Protein 5UUO (pdb70)

Radius of gyration: 22.66 Å; Cα contacts (8 Å, |Δi|>4): 1077; chains: 2; bounding box: 58×55×72 Å

Foldseek 3Di:
DDDDPDDDPDDFDQFLCSVPDDPDFAADEADADDDADAQKEKEFALALLQLLLLLLLLVVVVVPDSNSAYKYAYQDSSVRSLRYNNNCVQPVVSHDIKMWGNSDPDIHIFDDSLRSQVVSCVVVVPQADPDDPLNVLLVVLSVVLVVQVCLVCVQQLRQLAGGPDNDVVRNVVSLVSVLVVLVVQLVCLVPAVARSHPDGHSSRSSNLSVLVCQLQQNGRHRNNVVSVSVVRVSNVVNNQVVQPDQSSLVSSQACYPLHHVIDNDPCSRVPDDPVSSDGDDRDD/DDDDDPDDDPPDQWQFLQSQPDDPDFAADEADADDDADAQKEKEAALALLQLLLQLLLLVCVVVVNSNSAYKYAYQDNSNQSLRYNNNCVQPVVSHDIKMWRNSDDDIHIADDSLRSQVVSCVVVVPQADPDDPLNVLLVVLQVVLSVQVCLVCVQQLRQLAGGPDNDVVRNVVSLVSVLVVLVVQLVCLVPAVARSHPDGHSSRSSNLSVLVLQLVQQGRHRNNVVSVSVVRVSNVVSNVVVQQDLSSLVSSQACAPQHDVMDNDPCPRVVHDPCSSGGPDRGD

Sequence (569 aa):
YVPPKVWKWDKANGGAFASVNRPVAGPTSERELPVGKHPFQVYSLGTPNGQKATIMLEELLQLGFSEAEYDAWLIKIFEGDQFTSGFVDDINPNSKIPAMVDRSGPEPFRVFESGAILMMHLAEKFGVFLPTSGPARAECLSWLFWQVGSAPFIGGGFGHFYNYAPIKIEYAIDRYAMETKRLFDVANRRLAESRYLAGDDEYTIADLATYTWFGNIYRRGEAYGEAATFLSMHEYEHVGRRWVGEIDARPGVLRGRLVNSSKGLAERHDASDFDALPPESLQAIVKGFEYYVPPKVWKWDDKANGGAAFASSVNRPVAGPTSERRELPVGKHPFQVYSLGTPNGQKATIMLEELLQLGFSEAEEYDAWLIKIFEGDQFTSGFVDDINPNSKIPAMVDRSGPEPFRVFESGAILMMHLAEKFGVFLPTSGPARAECLSWLFWQVGSAPFIGGGFGHFYNYAPIKIEYAIDRYAMETKRLFDVANRRLAESRYLAGDDEYTIADLATYTWFGNIYRGEAYGEAATFLSMHEYEHVGRWVGEIDARPGVLRGRLVNSSKGLAERHDASDFDDALPPESLQAIVKGF

Organism: Novosphingobium aromaticivorans (strain ATCC 700278 / DSM 12444 / CCUG 56034 / CIP 105152 / NBRC 16084 / F199) (NCBI:txid279238)

Nearest PDB structures (foldseek):
  5uuo-assembly1_B  TM=9.897E-01  e=1.241E-51  Novosphingobium aromaticivorans DSM 12444
  3c8e-assembly1_B  TM=9.786E-01  e=9.102E-35  Escherichia coli
  4mzw-assembly1_B  TM=9.892E-01  e=1.602E-30  Streptococcus sanguinis SK36
  4pua-assembly1_A-2  TM=9.883E-01  e=1.785E-30  Streptococcus pneumoniae ATCC 700669
  3gx0-assembly1_A-2  TM=9.249E-01  e=2.358E-16  Escherichia coli K-12

Structure (mmCIF, N/CA/C/O backbone):
data_5UUO
#
_entry.id   5UUO
#
_cell.length_a   68.810
_cell.length_b   70.390
_cell.length_c   168.230
_cell.angle_alpha   90.00
_cell.angle_beta   90.00
_cell.angle_gamma   90.00
#
_symmetry.space_group_name_H-M   'P 21 21 21'
#
loop_
_entity.id
_entity.type
_entity.pdbx_description
1 polymer 'Glutathione S-transferase-like protein'
2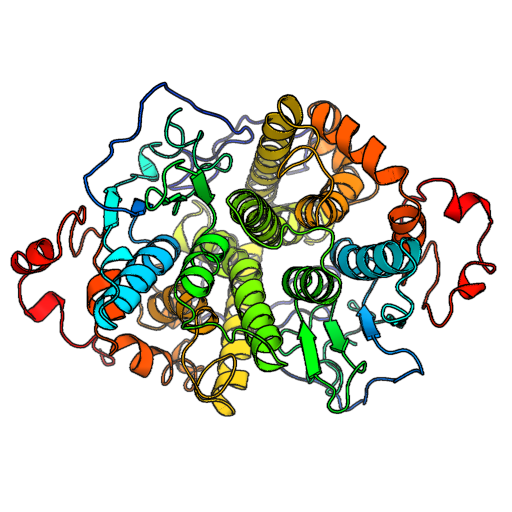 non-polymer GLUTATHIONE
3 non-polymer 'SULFATE ION'
4 non-polymer 1,2-ETHANEDIOL
5 water water
#
loop_
_atom_site.group_PDB
_atom_site.id
_atom_site.type_symbol
_atom_site.label_atom_id
_atom_site.label_alt_id
_atom_site.label_comp_id
_atom_site.label_asym_id
_atom_site.label_entity_id
_atom_site.label_seq_id
_atom_site.pdbx_PDB_ins_code
_atom_site.Cartn_x
_atom_site.Cartn_y
_atom_site.Cartn_z
_atom_site.occupancy
_atom_site.B_iso_or_equiv
_atom_site.auth_seq_id
_atom_site.auth_comp_id
_atom_site.auth_asym_id
_atom_site.auth_atom_id
_atom_site.pdbx_PDB_model_num
ATOM 1 N N . TYR A 1 10 ? 87.623 29.724 15.081 1.00 50.93 10 TYR B N 1
ATOM 2 C CA . TYR A 1 10 ? 86.167 29.658 14.989 1.00 41.58 10 TYR B CA 1
ATOM 3 C C . TYR A 1 10 ? 85.666 30.209 13.657 1.00 40.17 10 TYR B C 1
ATOM 4 O O . TYR A 1 10 ? 86.089 31.271 13.199 1.00 34.47 10 TYR B O 1
ATOM 21 N N . VAL A 1 11 ? 84.750 29.465 13.049 1.00 28.79 11 VAL B N 1
ATOM 22 C CA . VAL A 1 11 ? 84.086 29.863 11.812 1.00 27.75 11 VAL B CA 1
ATOM 23 C C . VAL A 1 11 ? 82.591 29.704 12.054 1.00 26.11 11 VAL B C 1
ATOM 24 O O . VAL A 1 11 ? 82.157 28.614 12.455 1.00 28.06 11 VAL B O 1
ATOM 37 N N . PRO A 1 12 ? 81.763 30.730 11.863 1.00 23.10 12 PRO B N 1
ATOM 38 C CA . PRO A 1 12 ? 80.331 30.568 12.130 1.00 22.67 12 PRO B CA 1
ATOM 39 C C . PRO A 1 12 ? 79.747 29.437 11.300 1.00 21.86 12 PRO B C 1
ATOM 40 O O . PRO A 1 12 ? 80.099 29.269 10.124 1.00 25.32 12 PRO B O 1
ATOM 51 N N . PRO A 1 13 ? 78.849 28.643 11.880 1.00 22.07 13 PRO B N 1
ATOM 52 C CA . PRO A 1 13 ? 78.186 27.579 11.119 1.00 22.81 13 PRO B CA 1
ATOM 53 C C . PRO A 1 13 ? 77.225 28.171 10.101 1.00 22.09 13 PRO B C 1
ATOM 54 O O . PRO A 1 13 ? 76.886 29.355 10.135 1.00 22.30 13 PRO B O 1
ATOM 65 N N . LYS A 1 14 ? 76.771 27.316 9.184 1.00 22.22 14 LYS B N 1
ATOM 66 C CA . LYS A 1 14 ? 75.755 27.735 8.226 1.00 21.91 14 LYS B CA 1
ATOM 67 C C . LYS A 1 14 ? 74.461 28.125 8.932 1.00 20.60 14 LYS B C 1
ATOM 68 O O . LYS A 1 14 ? 73.810 29.108 8.555 1.00 20.68 14 LYS B O 1
ATOM 87 N N . VAL A 1 15 ? 74.072 27.372 9.960 1.00 20.50 15 VAL B N 1
ATOM 88 C CA . VAL A 1 15 ? 72.834 27.608 10.693 1.00 19.69 15 VAL B CA 1
ATOM 89 C C . VAL A 1 15 ? 73.173 27.712 12.177 1.00 20.18 15 VAL B C 1
ATOM 90 O O . VAL A 1 15 ? 73.762 26.785 12.751 1.00 21.04 15 VAL B O 1
ATOM 103 N N . TRP A 1 16 ? 72.796 28.826 12.796 1.00 18.44 16 TRP B N 1
ATOM 104 C CA . TRP A 1 16 ? 73.016 29.015 14.226 1.00 18.09 16 TRP B CA 1
ATOM 105 C C . TRP A 1 16 ? 72.108 28.094 15.036 1.00 18.68 16 TRP B C 1
ATOM 106 O O . TRP A 1 16 ? 70.911 27.971 14.757 1.00 19.21 16 TRP B O 1
ATOM 127 N N . LYS A 1 17 ? 72.681 27.451 16.057 1.00 19.58 17 LYS B N 1
ATOM 128 C CA . LYS A 1 17 ? 71.931 26.590 16.970 1.00 20.16 17 LYS B CA 1
ATOM 129 C C . LYS A 1 17 ? 72.215 26.983 18.411 1.00 19.69 17 LYS B C 1
ATOM 130 O O . LYS A 1 17 ? 73.335 27.366 18.754 1.00 20.74 17 LYS B O 1
ATOM 149 N N . TRP A 1 18 ? 71.192 26.883 19.253 1.00 19.52 18 TRP B N 1
ATOM 150 C CA . TRP A 1 18 ? 71.313 27.183 20.681 1.00 20.18 18 TRP B CA 1
ATOM 151 C C . TRP A 1 18 ? 71.873 25.946 21.371 1.00 21.09 18 TRP B C 1
ATOM 152 O O . TRP A 1 18 ? 71.140 25.032 21.742 1.00 28.78 18 TRP B O 1
ATOM 173 N N . ASP A 1 19 ? 73.188 25.910 21.545 1.00 28.60 19 ASP B N 1
ATOM 174 C CA . ASP A 1 19 ? 73.820 24.776 22.209 1.00 28.89 19 ASP B CA 1
ATOM 175 C C . ASP A 1 19 ? 74.848 25.150 23.265 1.00 35.13 19 ASP B C 1
ATOM 176 O O . ASP A 1 19 ? 75.297 24.259 23.993 1.00 48.80 19 ASP B O 1
ATOM 185 N N . LYS A 1 20 ? 75.233 26.417 23.376 1.00 28.79 20 LYS B N 1
ATOM 186 C CA . LYS A 1 20 ? 76.209 26.867 24.355 1.00 33.58 20 LYS B CA 1
ATOM 187 C C . LYS A 1 20 ? 75.607 27.963 25.221 1.00 36.76 20 LYS B C 1
ATOM 188 O O . LYS A 1 20 ? 74.666 28.656 24.823 1.00 32.24 20 LYS B O 1
ATOM 207 N N . ALA A 1 21 ? 76.182 28.122 26.410 1.00 32.80 21 ALA B N 1
ATOM 208 C CA . ALA A 1 21 ? 75.767 29.197 27.300 1.00 39.89 21 ALA B CA 1
ATOM 209 C C . ALA A 1 21 ? 76.237 30.546 26.766 1.00 27.68 21 ALA B C 1
ATOM 210 O O . ALA A 1 21 ? 77.306 30.668 26.154 1.00 29.44 21 ALA B O 1
ATOM 217 N N . ASN A 1 22 ? 75.427 31.569 27.015 1.00 25.82 22 ASN B N 1
ATOM 218 C CA . ASN A 1 22 ? 75.778 32.922 26.610 1.00 20.66 22 ASN B CA 1
ATOM 219 C C . ASN A 1 22 ? 75.085 33.912 27.535 1.00 21.67 22 ASN B C 1
ATOM 220 O O . ASN A 1 22 ? 73.911 33.737 27.874 1.00 22.04 22 ASN B O 1
ATOM 231 N N . GLY A 1 23 ? 75.807 34.952 27.930 1.00 19.10 23 GLY B N 1
ATOM 232 C CA . GLY A 1 23 ? 75.234 36.030 28.720 1.00 18.84 23 GLY B CA 1
ATOM 233 C C . GLY A 1 23 ? 75.907 36.272 30.058 1.00 18.02 23 GLY B C 1
ATOM 234 O O . GLY A 1 23 ? 75.538 37.236 30.753 1.00 18.44 23 GLY B O 1
ATOM 238 N N . GLY A 1 24 ? 76.884 35.463 30.455 1.00 18.94 24 GLY B N 1
ATOM 239 C CA . GLY A 1 24 ? 77.538 35.676 31.736 1.00 19.78 24 GLY B CA 1
ATOM 240 C C . GLY A 1 24 ? 76.530 35.561 32.853 1.00 20.84 24 GLY B C 1
ATOM 241 O O . GLY A 1 24 ? 75.816 34.561 32.959 1.00 20.45 24 GLY B O 1
ATOM 245 N N . ALA A 1 25 ? 76.421 36.604 33.680 1.00 22.59 25 ALA B N 1
ATOM 246 C CA . ALA A 1 25 ? 75.435 36.600 34.747 1.00 22.37 25 ALA B CA 1
ATOM 247 C C . ALA A 1 25 ? 74.006 36.479 34.232 1.00 22.74 25 ALA B C 1
ATOM 248 O O . ALA A 1 25 ? 73.120 36.128 35.014 1.00 23.02 25 ALA B O 1
ATOM 255 N N . PHE A 1 26 ? 73.752 36.759 32.953 1.00 19.34 26 PHE B N 1
ATOM 256 C CA . PHE A 1 26 ? 72.416 36.641 32.378 1.00 18.17 26 PHE B CA 1
ATOM 257 C C . PHE A 1 26 ? 72.219 35.351 31.598 1.00 16.78 26 PHE B C 1
ATOM 258 O O . PHE A 1 26 ? 71.186 35.183 30.943 1.00 16.98 26 PHE B O 1
ATOM 275 N N . ALA A 1 27 ? 73.166 34.419 31.696 1.00 17.82 27 ALA B N 1
ATOM 276 C CA . ALA A 1 27 ? 73.069 33.177 30.940 1.00 18.69 27 ALA B CA 1
ATOM 277 C C . ALA A 1 27 ? 71.891 32.324 31.380 1.00 18.00 27 ALA B C 1
ATOM 278 O O . ALA A 1 27 ? 71.435 31.483 30.606 1.00 19.99 27 ALA B O 1
ATOM 285 N N . SER A 1 28 ? 71.377 32.511 32.593 1.00 17.78 28 SER B N 1
ATOM 286 C CA . SER A 1 28 ? 70.234 31.711 33.036 1.00 18.15 28 SER B CA 1
ATOM 287 C C . SER A 1 28 ? 68.896 32.253 32.534 1.00 17.44 28 SER B C 1
ATOM 288 O O . SER A 1 28 ? 67.884 31.558 32.686 1.00 18.79 28 SER B O 1
ATOM 296 N N . VAL A 1 29 ? 68.869 33.440 31.921 1.00 16.62 29 VAL B N 1
ATOM 297 C CA . VAL A 1 29 ? 67.616 34.011 31.436 1.00 16.80 29 VAL B CA 1
ATOM 298 C C . VAL A 1 29 ? 67.616 34.282 29.932 1.00 15.57 29 VAL B C 1
ATOM 299 O O . VAL A 1 29 ? 66.549 34.268 29.315 1.00 16.53 29 VAL B O 1
ATOM 312 N N . ASN A 1 30 ? 68.776 34.548 29.327 1.00 15.43 30 ASN B N 1
ATOM 313 C CA . ASN A 1 30 ? 68.817 34.882 27.905 1.00 14.93 30 ASN B CA 1
ATOM 314 C C . ASN A 1 30 ? 68.517 33.654 27.047 1.00 16.20 30 ASN B C 1
ATOM 315 O O . ASN A 1 30 ? 69.127 32.592 27.225 1.00 16.89 30 ASN B O 1
ATOM 326 N N . ARG A 1 31 ? 67.594 33.814 26.098 1.00 15.73 31 ARG B N 1
ATOM 327 C CA . ARG A 1 31 ? 67.166 32.752 25.194 1.00 16.31 31 ARG B CA 1
ATOM 328 C C . ARG A 1 31 ? 66.990 33.288 23.791 1.00 15.12 31 ARG B C 1
ATOM 329 O O . ARG A 1 31 ? 66.822 34.500 23.596 1.00 15.38 31 ARG B O 1
ATOM 350 N N . PRO A 1 32 ? 66.984 32.409 22.771 1.00 15.05 32 PRO B N 1
ATOM 351 C CA . PRO A 1 32 ? 66.652 32.789 21.391 1.00 14.97 32 PRO B CA 1
ATOM 352 C C . PRO A 1 32 ? 65.169 32.732 21.081 1.00 14.77 32 PRO B C 1
ATOM 353 O O . PRO A 1 32 ? 64.790 32.961 19.922 1.00 15.80 32 PRO B O 1
ATOM 364 N N . VAL A 1 33 ? 64.344 32.405 22.068 1.00 16.00 33 VAL B N 1
ATOM 365 C CA . VAL A 1 33 ? 62.902 32.325 21.913 1.00 15.73 33 VAL B CA 1
ATOM 366 C C . VAL A 1 33 ? 62.252 33.210 22.962 1.00 16.36 33 VAL B C 1
ATOM 367 O O . VAL A 1 33 ? 62.831 33.472 24.020 1.00 16.61 33 VAL B O 1
ATOM 380 N N . ALA A 1 34 ? 61.044 33.666 22.662 1.00 15.71 34 ALA B N 1
ATOM 381 C CA . ALA A 1 34 ? 60.228 34.486 23.548 1.00 16.05 34 ALA B CA 1
ATOM 382 C C . ALA A 1 34 ? 59.081 33.646 24.091 1.00 16.51 34 ALA B C 1
ATOM 383 O O . ALA A 1 34 ? 58.924 32.468 23.760 1.00 18.62 34 ALA B O 1
ATOM 390 N N . GLY A 1 35 ? 58.265 34.255 24.944 1.00 16.59 35 GLY B N 1
ATOM 391 C CA . GLY A 1 35 ? 57.094 33.598 25.488 1.00 16.83 35 GLY B CA 1
ATOM 392 C C . GLY A 1 35 ? 57.258 33.176 26.932 1.00 18.35 35 GLY B C 1
ATOM 393 O O . GLY A 1 35 ? 58.363 33.155 27.476 1.00 19.05 35 GLY B O 1
ATOM 397 N N . PRO A 1 36 ? 56.154 32.826 27.578 1.00 17.86 36 PRO B N 1
ATOM 398 C CA . PRO A 1 36 ? 56.192 32.544 29.012 1.00 18.27 36 PRO B CA 1
ATOM 399 C C . PRO A 1 36 ? 56.789 31.185 29.321 1.00 20.60 36 PRO B C 1
ATOM 400 O O . PRO A 1 36 ? 56.652 30.226 28.560 1.00 22.82 36 PRO B O 1
ATOM 411 N N . THR A 1 37 ? 57.425 31.100 30.491 1.00 21.35 37 THR B N 1
ATOM 412 C CA . THR A 1 37 ? 58.003 29.852 30.958 1.00 23.45 37 THR B CA 1
ATOM 413 C C . THR A 1 37 ? 57.229 29.230 32.113 1.00 24.14 37 THR B C 1
ATOM 414 O O . THR A 1 37 ? 57.513 28.084 32.476 1.00 28.46 37 THR B O 1
ATOM 425 N N . SER A 1 38 ? 56.272 29.943 32.703 1.00 23.54 38 SER B N 1
ATOM 426 C CA . SER A 1 38 ? 55.395 29.371 33.722 1.00 26.06 38 SER B CA 1
ATOM 427 C C . SER A 1 38 ? 54.129 30.211 33.792 1.00 24.79 38 SER B C 1
ATOM 428 O O . SER A 1 38 ? 54.082 31.327 33.269 1.00 24.30 38 SER B O 1
ATOM 436 N N . GLU A 1 39 ? 53.098 29.657 34.428 1.00 26.68 39 GLU B N 1
ATOM 437 C CA . GLU A 1 39 ? 51.817 30.338 34.591 1.00 25.38 39 GLU B CA 1
ATOM 438 C C . GLU A 1 39 ? 51.752 30.992 35.967 1.00 24.66 39 GLU B C 1
ATOM 439 O O . GLU A 1 39 ? 51.867 30.307 36.993 1.00 28.18 39 GLU B O 1
ATOM 451 N N . ARG A 1 40 ? 51.539 32.309 35.986 1.00 24.36 40 ARG B N 1
ATOM 452 C CA . ARG A 1 40 ? 51.419 33.064 37.231 1.00 25.22 40 ARG B CA 1
ATOM 453 C C . ARG A 1 40 ? 50.773 34.411 36.921 1.00 24.21 40 ARG B C 1
ATOM 454 O O . ARG A 1 40 ? 51.207 35.104 35.995 1.00 22.84 40 ARG B O 1
ATOM 475 N N . GLU A 1 41 ? 49.749 34.783 37.679 1.00 26.06 41 GLU B N 1
ATOM 476 C CA . GLU A 1 41 ? 49.109 36.078 37.511 1.00 26.63 41 GLU B CA 1
ATOM 477 C C . GLU A 1 41 ? 49.880 37.158 38.263 1.00 26.11 41 GLU B C 1
ATOM 478 O O . GLU A 1 41 ? 50.562 36.896 39.259 1.00 31.14 41 GLU B O 1
ATOM 490 N N . LEU A 1 42 ? 49.745 38.394 37.784 1.00 22.06 42 LEU B N 1
ATOM 491 C CA . LEU A 1 42 ? 50.355 39.527 38.452 1.00 21.44 42 LEU B CA 1
ATOM 492 C C . LEU A 1 42 ? 49.497 39.988 39.627 1.00 21.80 42 LEU B C 1
ATOM 493 O O . LEU A 1 42 ? 48.269 39.976 39.546 1.00 23.30 42 LEU B O 1
ATOM 509 N N . PRO A 1 43 ? 50.127 40.455 40.702 1.00 21.99 43 PRO B N 1
ATOM 510 C CA . PRO A 1 43 ? 49.374 41.110 41.782 1.00 22.60 43 PRO B CA 1
ATOM 511 C C . PRO A 1 43 ? 48.813 42.448 41.325 1.00 23.41 43 PRO B C 1
ATOM 512 O O . PRO A 1 43 ? 49.401 43.131 40.490 1.00 21.49 43 PRO B O 1
ATOM 523 N N . VAL A 1 44 ? 47.673 42.835 41.891 1.00 23.06 44 VAL B N 1
ATOM 524 C CA . VAL A 1 44 ? 47.027 44.113 41.597 1.00 22.68 44 VAL B CA 1
ATOM 525 C C . VAL A 1 44 ? 46.692 44.807 42.914 1.00 22.68 44 VAL B C 1
ATOM 526 O O . VAL A 1 44 ? 46.077 44.198 43.799 1.00 24.72 44 VAL B O 1
ATOM 539 N N . GLY A 1 45 ? 47.073 46.082 43.033 1.00 22.01 45 GLY B N 1
ATOM 540 C CA . GLY A 1 45 ? 46.774 46.893 44.200 1.00 23.92 45 GLY B CA 1
ATOM 541 C C . GLY A 1 45 ? 45.647 47.879 43.958 1.00 24.21 45 GLY B C 1
ATOM 542 O O . GLY A 1 45 ? 44.882 47.770 42.993 1.00 26.37 45 GLY B O 1
ATOM 546 N N . LYS A 1 46 ? 45.539 48.858 44.860 1.00 24.24 46 LYS B N 1
ATOM 547 C CA . LYS A 1 46 ? 44.405 49.778 44.869 1.00 24.78 46 LYS B CA 1
ATOM 548 C C . LYS A 1 46 ? 44.588 50.995 43.968 1.00 25.07 46 LYS B C 1
ATOM 549 O O . LYS A 1 46 ? 43.600 51.667 43.659 1.00 27.34 46 LYS B O 1
ATOM 568 N N . HIS A 1 47 ? 45.806 51.309 43.549 1.00 22.37 47 HIS B N 1
ATOM 569 C CA . HIS A 1 47 ? 46.068 52.591 42.908 1.00 22.61 47 HIS B CA 1
ATOM 570 C C . HIS A 1 47 ? 45.849 52.537 41.400 1.00 22.83 47 HIS B C 1
ATOM 571 O O . HIS A 1 47 ? 45.871 51.466 40.780 1.00 22.70 47 HIS B O 1
ATOM 585 N N . PRO A 1 48 ? 45.662 53.701 40.774 1.00 21.94 48 PRO B N 1
ATOM 586 C CA . PRO A 1 48 ? 45.309 53.708 39.349 1.00 21.64 48 PRO B CA 1
ATOM 587 C C . PRO A 1 48 ? 46.391 53.186 38.427 1.00 21.72 48 PRO B C 1
ATOM 588 O O . PRO A 1 48 ? 46.059 52.645 37.363 1.00 21.86 48 PRO B O 1
ATOM 599 N N . PHE A 1 49 ? 47.667 53.341 38.770 1.00 19.73 49 PHE B N 1
ATOM 600 C CA . PHE A 1 49 ? 48.760 52.822 37.952 1.00 18.80 49 PHE B CA 1
ATOM 601 C C . PHE A 1 49 ? 49.427 51.639 38.638 1.00 19.28 49 PHE B C 1
ATOM 602 O O . PHE A 1 49 ? 49.778 51.719 39.822 1.00 20.24 49 PHE B O 1
ATOM 619 N N . GLN A 1 50 ? 49.551 50.531 37.911 1.00 18.07 50 GLN B N 1
ATOM 620 C CA . GLN A 1 50 ? 50.191 49.310 38.391 1.00 18.82 50 GLN B CA 1
ATOM 621 C C . GLN A 1 50 ? 51.476 49.144 37.594 1.00 16.78 50 GLN B C 1
ATOM 622 O O . GLN A 1 50 ? 51.437 48.973 36.373 1.00 17.72 50 GLN B O 1
ATOM 636 N N . VAL A 1 51 ? 52.610 49.218 38.264 1.00 16.01 51 VAL B N 1
ATOM 637 C CA . VAL A 1 51 ? 53.926 49.148 37.646 1.00 16.61 51 VAL B CA 1
ATOM 638 C C . VAL A 1 51 ? 54.587 47.856 38.085 1.00 15.98 51 VAL B C 1
ATOM 639 O O . VAL A 1 51 ? 54.504 47.487 39.261 1.00 16.67 51 VAL B O 1
ATOM 652 N N . TYR A 1 52 ? 55.265 47.187 37.158 1.00 15.47 52 TYR B N 1
ATOM 653 C CA . TYR A 1 52 ? 55.913 45.901 37.404 1.00 16.10 52 TYR B CA 1
ATOM 654 C C . TYR A 1 52 ? 57.354 46.084 36.947 1.00 14.70 52 TYR B C 1
ATOM 655 O O . TYR A 1 52 ? 57.614 46.221 35.746 1.00 14.79 52 TYR B O 1
ATOM 673 N N . SER A 1 53 ? 58.293 46.167 37.890 1.00 15.18 53 SER B N 1
ATOM 674 C CA . SER A 1 53 ? 59.571 46.775 37.553 1.00 15.41 53 SER B CA 1
ATOM 675 C C . SER A 1 53 ? 60.648 46.419 38.574 1.00 14.73 53 SER B C 1
ATOM 676 O O . SER A 1 53 ? 60.412 45.725 39.571 1.00 15.43 53 SER B O 1
ATOM 684 N N . LEU A 1 54 ? 61.851 46.913 38.288 1.00 14.45 54 LEU B N 1
ATOM 685 C CA . LEU A 1 54 ? 63.040 46.776 39.111 1.00 14.25 54 LEU B CA 1
ATOM 686 C C . LEU A 1 54 ? 63.812 48.078 38.976 1.00 14.30 54 LEU B C 1
ATOM 687 O O . LEU A 1 54 ? 63.835 48.678 37.893 1.00 14.60 54 LEU B O 1
ATOM 703 N N . GLY A 1 55 ? 64.468 48.500 40.055 1.00 14.56 55 GLY B N 1
ATOM 704 C CA . GLY A 1 55 ? 65.097 49.815 40.110 1.00 16.21 55 GLY B CA 1
ATOM 705 C C . GLY A 1 55 ? 66.403 49.986 39.358 1.00 15.00 55 GLY B C 1
ATOM 706 O O . GLY A 1 55 ? 67.325 50.650 39.827 1.00 16.58 55 GLY B O 1
ATOM 710 N N . THR A 1 56 ? 66.463 49.438 38.155 1.00 14.74 56 THR B N 1
ATOM 711 C CA . THR A 1 56 ? 67.525 49.680 37.187 1.00 14.59 56 THR B CA 1
ATOM 712 C C . THR A 1 56 ? 67.320 51.069 36.597 1.00 14.45 56 THR B C 1
ATOM 713 O O . THR A 1 56 ? 66.291 51.704 36.850 1.00 14.35 56 THR B O 1
ATOM 724 N N . PRO A 1 57 ? 68.206 51.545 35.711 1.00 15.03 57 PRO B N 1
ATOM 725 C CA . PRO A 1 57 ? 67.942 52.858 35.108 1.00 15.11 57 PRO B CA 1
ATOM 726 C C . PRO A 1 57 ? 66.607 52.915 34.383 1.00 15.41 57 PRO B C 1
ATOM 727 O O . PRO A 1 57 ? 65.918 53.949 34.415 1.00 17.10 57 PRO B O 1
ATOM 738 N N . ASN A 1 58 ? 66.188 51.815 33.762 1.00 13.44 58 ASN B N 1
ATOM 739 C CA . ASN A 1 58 ? 64.928 51.846 33.039 1.00 14.30 58 ASN B CA 1
ATOM 740 C C . ASN A 1 58 ? 63.729 51.840 33.974 1.00 13.24 58 ASN B C 1
ATOM 741 O O . ASN A 1 58 ? 62.760 52.553 33.728 1.00 14.16 58 ASN B O 1
ATOM 752 N N . GLY A 1 59 ? 63.759 51.032 35.039 1.00 13.71 59 GLY B N 1
ATOM 753 C CA . GLY A 1 59 ? 62.687 51.090 36.030 1.00 14.30 59 GLY B CA 1
ATOM 754 C C . GLY A 1 59 ? 62.591 52.451 36.687 1.00 12.68 59 GLY B C 1
ATOM 755 O O . GLY A 1 59 ? 61.492 52.954 36.946 1.00 14.34 59 GLY B O 1
ATOM 759 N N . GLN A 1 60 ? 63.739 53.053 36.969 1.00 12.88 60 GLN B N 1
ATOM 760 C CA . GLN A 1 60 ? 63.761 54.363 37.611 1.00 14.23 60 GLN B CA 1
ATOM 761 C C . GLN A 1 60 ? 63.091 55.424 36.756 1.00 13.74 60 GLN B C 1
ATOM 762 O O . GLN A 1 60 ? 62.511 56.373 37.292 1.00 14.82 60 GLN B O 1
ATOM 776 N N . LYS A 1 61 ? 63.139 55.306 35.429 1.00 13.48 61 LYS B N 1
ATOM 777 C CA . LYS A 1 61 ? 62.409 56.271 34.616 1.00 13.89 61 LYS B CA 1
ATOM 778 C C . LYS A 1 61 ? 60.941 56.288 35.005 1.00 13.39 61 LYS B C 1
ATOM 779 O O . LYS A 1 61 ? 60.325 57.352 35.110 1.00 14.46 61 LYS B O 1
ATOM 798 N N . ALA A 1 62 ? 60.341 55.106 35.132 1.00 14.27 62 ALA B N 1
ATOM 799 C CA . ALA A 1 62 ? 58.910 55.002 35.410 1.00 14.54 62 ALA B CA 1
ATOM 800 C C . ALA A 1 62 ? 58.571 55.501 36.809 1.00 14.18 62 ALA B C 1
ATOM 801 O O . ALA A 1 62 ? 57.611 56.261 36.990 1.00 15.07 62 ALA B O 1
ATOM 808 N N . THR A 1 63 ? 59.330 55.064 37.819 1.00 14.02 63 THR B N 1
ATOM 809 C CA . THR A 1 63 ? 58.978 55.420 39.187 1.00 14.25 63 THR B CA 1
ATOM 810 C C . THR A 1 63 ? 59.315 56.878 39.469 1.00 14.52 63 THR B C 1
ATOM 811 O O . THR A 1 63 ? 58.576 57.554 40.194 1.00 15.06 63 THR B O 1
ATOM 822 N N . ILE A 1 64 ? 60.403 57.399 38.900 1.00 14.82 64 ILE B N 1
ATOM 823 C CA . ILE A 1 64 ? 60.652 58.833 39.015 1.00 13.96 64 ILE B CA 1
ATOM 824 C C . ILE A 1 64 ? 59.533 59.626 38.348 1.00 14.30 64 ILE B C 1
ATOM 825 O O . ILE A 1 64 ? 59.052 60.618 38.895 1.00 15.54 64 ILE B O 1
ATOM 841 N N . MET A 1 65 ? 59.112 59.229 37.139 1.00 14.29 65 MET B N 1
ATOM 842 C CA . MET A 1 65 ? 58.053 59.985 36.473 1.00 14.94 65 MET B CA 1
ATOM 843 C C . MET A 1 65 ? 56.808 60.062 37.348 1.00 15.14 65 MET B C 1
ATOM 844 O O . MET A 1 65 ? 56.208 61.131 37.513 1.00 15.93 65 MET B O 1
ATOM 858 N N . LEU A 1 66 ? 56.390 58.931 37.915 1.00 15.54 66 LEU B N 1
ATOM 859 C CA . LEU A 1 66 ? 55.210 58.944 38.774 1.00 15.57 66 LEU B CA 1
ATOM 860 C C . LEU A 1 66 ? 55.424 59.821 40.009 1.00 15.08 66 LEU B C 1
ATOM 861 O O . LEU A 1 66 ? 54.520 60.564 40.407 1.00 16.60 66 LEU B O 1
ATOM 877 N N . GLU A 1 67 ? 56.607 59.746 40.634 1.00 16.08 67 GLU B N 1
ATOM 878 C CA . GLU A 1 67 ? 56.880 60.614 41.780 1.00 16.04 67 GLU B CA 1
ATOM 879 C C . GLU A 1 67 ? 56.903 62.088 41.379 1.00 16.20 67 GLU B C 1
ATOM 880 O O . GLU A 1 67 ? 56.460 62.951 42.143 1.00 17.15 67 GLU B O 1
ATOM 892 N N . GLU A 1 68 ? 57.397 62.399 40.177 1.00 16.67 68 GLU B N 1
ATOM 893 C CA . GLU A 1 68 ? 57.339 63.776 39.677 1.00 16.00 68 GLU B CA 1
ATOM 894 C C . GLU A 1 68 ? 55.904 64.264 39.570 1.00 17.22 68 GLU B C 1
ATOM 895 O O . GLU A 1 68 ? 55.581 65.397 39.956 1.00 19.06 68 GLU B O 1
ATOM 907 N N . LEU A 1 69 ? 55.018 63.411 39.079 1.00 17.11 69 LEU B N 1
ATOM 908 C CA . LEU A 1 69 ? 53.623 63.797 38.948 1.00 17.44 69 LEU B CA 1
ATOM 909 C C . LEU A 1 69 ? 52.974 63.978 40.311 1.00 18.27 69 LEU B C 1
ATOM 910 O O . LEU A 1 69 ? 52.162 64.889 40.503 1.00 19.59 69 LEU B O 1
ATOM 926 N N . LEU A 1 70 ? 53.322 63.125 41.274 1.00 18.28 70 LEU B N 1
ATOM 927 C CA . LEU A 1 70 ? 52.793 63.290 42.622 1.00 19.06 70 LEU B CA 1
ATOM 928 C C . LEU A 1 70 ? 53.288 64.589 43.257 1.00 19.79 70 LEU B C 1
ATOM 929 O O . LEU A 1 70 ? 52.539 65.249 43.982 1.00 21.45 70 LEU B O 1
ATOM 945 N N . GLN A 1 71 ? 54.537 64.989 42.981 1.00 19.70 71 GLN B N 1
ATOM 946 C CA . GLN A 1 71 ? 55.030 66.270 43.485 1.00 20.21 71 GLN B CA 1
ATOM 947 C C . GLN A 1 71 ? 54.194 67.432 42.978 1.00 20.20 71 GLN B C 1
ATOM 948 O O . GLN A 1 71 ? 54.048 68.443 43.676 1.00 23.23 71 GLN B O 1
ATOM 962 N N . LEU A 1 72 ? 53.660 67.320 41.766 1.00 21.43 72 LEU B N 1
ATOM 963 C CA . LEU A 1 72 ? 52.793 68.349 41.203 1.00 23.33 72 LEU B CA 1
ATOM 964 C C . LEU A 1 72 ? 51.362 68.264 41.703 1.00 23.65 72 LEU B C 1
ATOM 965 O O . LEU A 1 72 ? 50.549 69.110 41.319 1.00 27.22 72 LEU B O 1
ATOM 981 N N . GLY A 1 73 ? 51.030 67.281 42.537 1.00 23.53 73 GLY B N 1
ATOM 982 C CA . GLY A 1 73 ? 49.705 67.179 43.106 1.00 24.59 73 GLY B CA 1
ATOM 983 C C . GLY A 1 73 ? 48.717 66.348 42.320 1.00 26.35 73 GLY B C 1
ATOM 984 O O . GLY A 1 73 ? 47.518 66.420 42.609 1.00 27.47 73 GLY B O 1
ATOM 988 N N . PHE A 1 74 ? 49.166 65.557 41.350 1.00 24.67 74 PHE B N 1
ATOM 989 C CA . PHE A 1 74 ? 48.248 64.742 40.554 1.00 26.08 74 PHE B CA 1
ATOM 990 C C . PHE A 1 74 ? 47.968 63.435 41.284 1.00 24.23 74 PHE B C 1
ATOM 991 O O . PHE A 1 74 ? 48.729 62.470 41.166 1.00 24.81 74 PHE B O 1
ATOM 1008 N N . SER A 1 75 ? 46.851 63.375 42.009 1.00 26.44 75 SER B N 1
ATOM 1009 C CA . SER A 1 75 ? 46.500 62.155 42.729 1.00 24.85 75 SER B CA 1
ATOM 1010 C C . SER A 1 75 ? 46.218 60.991 41.788 1.00 25.73 75 SER B C 1
ATOM 1011 O O . SER A 1 75 ? 46.301 59.830 42.211 1.00 24.97 75 SER B O 1
ATOM 1019 N N . GLU A 1 76 ? 45.893 61.266 40.519 1.00 24.18 76 GLU B N 1
ATOM 1020 C CA . GLU A 1 76 ? 45.679 60.200 39.549 1.00 25.30 76 GLU B CA 1
ATOM 1021 C C . GLU A 1 76 ? 46.968 59.470 39.192 1.00 21.45 76 GLU B C 1
ATOM 1022 O O . GLU A 1 76 ? 46.919 58.449 38.495 1.00 23.45 76 GLU B O 1
ATOM 1034 N N . ALA A 1 77 ? 48.116 59.963 39.649 1.00 20.98 77 ALA B N 1
ATOM 1035 C CA . ALA A 1 77 ? 49.392 59.298 39.440 1.00 21.11 77 ALA B CA 1
ATOM 1036 C C . ALA A 1 77 ? 49.778 58.360 40.577 1.00 20.66 77 ALA B C 1
ATOM 1037 O O . ALA A 1 77 ? 50.861 57.774 40.529 1.00 20.25 77 ALA B O 1
ATOM 1044 N N . GLU A 1 78 ? 48.939 58.193 41.598 1.00 20.00 78 GLU B N 1
ATOM 1045 C CA . GLU A 1 78 ? 49.253 57.206 42.624 1.00 20.66 78 GLU B CA 1
ATOM 1046 C C . GLU A 1 78 ? 49.438 55.836 41.989 1.00 19.68 78 GLU B C 1
ATOM 1047 O O . GLU A 1 78 ? 48.772 55.494 41.003 1.00 21.47 78 GLU B O 1
ATOM 1059 N N . TYR A 1 79 ? 50.361 55.048 42.542 1.00 19.14 79 TYR B N 1
ATOM 1060 C CA . TYR A 1 79 ? 50.784 53.831 41.867 1.00 18.33 79 TYR B CA 1
ATOM 1061 C C . TYR A 1 79 ? 51.204 52.765 42.870 1.00 17.72 79 TYR B C 1
ATOM 1062 O O . TYR A 1 79 ? 51.607 53.062 44.002 1.00 18.94 79 TYR B O 1
ATOM 1080 N N . ASP A 1 80 ? 51.069 51.515 42.451 1.00 18.86 80 ASP B N 1
ATOM 1081 C CA . ASP A 1 80 ? 51.690 50.370 43.100 1.00 19.01 80 ASP B CA 1
ATOM 1082 C C . ASP A 1 80 ? 52.846 49.935 42.221 1.00 17.68 80 ASP B C 1
ATOM 1083 O O . ASP A 1 80 ? 52.666 49.758 41.014 1.00 18.22 80 ASP B O 1
ATOM 1092 N N . ALA A 1 81 ? 54.035 49.804 42.795 1.00 17.25 81 ALA B N 1
ATOM 1093 C CA . ALA A 1 81 ? 55.224 49.342 42.078 1.00 16.60 81 ALA B CA 1
ATOM 1094 C C . ALA A 1 81 ? 55.635 47.988 42.644 1.00 16.59 81 ALA B C 1
ATOM 1095 O O . ALA A 1 81 ? 56.199 47.902 43.744 1.00 18.44 81 ALA B O 1
ATOM 1102 N N . TRP A 1 82 ? 55.294 46.945 41.906 1.00 17.36 82 TRP B N 1
ATOM 1103 C CA . TRP A 1 82 ? 55.527 45.555 42.253 1.00 17.28 82 TRP B CA 1
ATOM 1104 C C . TRP A 1 82 ? 56.882 45.115 41.713 1.00 16.63 82 TRP B C 1
ATOM 1105 O O . TRP A 1 82 ? 57.270 45.469 40.589 1.00 16.85 82 TRP B O 1
ATOM 1126 N N . LEU A 1 83 ? 57.588 44.319 42.504 1.00 17.07 83 LEU B N 1
ATOM 1127 C CA . LEU A 1 83 ? 58.963 43.949 42.195 1.00 18.06 83 LEU B CA 1
ATOM 1128 C C . LEU A 1 83 ? 59.005 42.783 41.211 1.00 17.82 83 LEU B C 1
ATOM 1129 O O . LEU A 1 83 ? 58.334 41.761 41.407 1.00 20.21 83 LEU B O 1
ATOM 1145 N N . ILE A 1 84 ? 59.791 42.943 40.147 1.00 17.08 84 ILE B N 1
ATOM 1146 C CA . ILE A 1 84 ? 60.049 41.903 39.150 1.00 17.55 84 ILE B CA 1
ATOM 1147 C C . ILE A 1 84 ? 61.546 41.601 39.211 1.00 17.91 84 ILE B C 1
ATOM 1148 O O . ILE A 1 84 ? 62.373 42.472 38.895 1.00 19.02 84 ILE B O 1
ATOM 1164 N N . LYS A 1 85 ? 61.903 40.372 39.604 1.00 17.10 85 LYS B N 1
ATOM 1165 C CA . LYS A 1 85 ? 63.304 39.982 39.793 1.00 17.53 85 LYS B CA 1
ATOM 1166 C C . LYS A 1 85 ? 63.821 39.359 38.502 1.00 16.61 85 LYS B C 1
ATOM 1167 O O . LYS A 1 85 ? 63.551 38.192 38.205 1.00 17.12 85 LYS B O 1
ATOM 1186 N N . ILE A 1 86 ? 64.589 40.142 37.740 1.00 16.28 86 ILE B N 1
ATOM 1187 C CA . ILE A 1 86 ? 64.949 39.716 36.394 1.00 15.82 86 ILE B CA 1
ATOM 1188 C C . ILE A 1 86 ? 65.999 38.613 36.374 1.00 16.75 86 ILE B C 1
ATOM 1189 O O . ILE A 1 86 ? 66.090 37.880 35.390 1.00 17.17 86 ILE B O 1
ATOM 1205 N N . PHE A 1 87 ? 66.793 38.448 37.430 1.00 15.88 87 PHE B N 1
ATOM 1206 C CA . PHE A 1 87 ? 67.690 37.304 37.482 1.00 17.18 87 PHE B CA 1
ATOM 1207 C C . PHE A 1 87 ? 66.957 36.020 37.806 1.00 17.74 87 PHE B C 1
ATOM 1208 O O . PHE A 1 87 ? 67.545 34.935 37.689 1.00 20.91 87 PHE B O 1
ATOM 1225 N N . GLU A 1 88 ? 65.705 36.114 38.242 1.00 17.00 88 GLU B N 1
ATOM 1226 C CA . GLU A 1 88 ? 64.924 34.965 38.678 1.00 17.13 88 GLU B CA 1
ATOM 1227 C C . GLU A 1 88 ? 63.874 34.557 37.655 1.00 17.87 88 GLU B C 1
ATOM 1228 O O . GLU A 1 88 ? 63.124 33.609 37.887 1.00 20.30 88 GLU B O 1
ATOM 1240 N N . GLY A 1 89 ? 63.787 35.261 36.531 1.00 18.35 89 GLY B N 1
ATOM 1241 C CA . GLY A 1 89 ? 62.859 34.882 35.491 1.00 18.94 89 GLY B CA 1
ATOM 1242 C C . GLY A 1 89 ? 61.443 35.363 35.694 1.00 17.67 89 GLY B C 1
ATOM 1243 O O . GLY A 1 89 ? 60.533 34.869 35.018 1.00 18.70 89 GLY B O 1
ATOM 1247 N N . ASP A 1 90 ? 61.222 36.315 36.604 1.00 16.67 90 ASP B N 1
ATOM 1248 C CA . ASP A 1 90 ? 59.870 36.823 36.826 1.00 16.82 90 ASP B CA 1
ATOM 1249 C C . ASP A 1 90 ? 59.299 37.482 35.577 1.00 17.60 90 ASP B C 1
ATOM 1250 O O . ASP A 1 90 ? 58.071 37.568 35.434 1.00 18.42 90 ASP B O 1
ATOM 1259 N N . GLN A 1 91 ? 60.158 37.951 34.679 1.00 15.47 91 GLN B N 1
ATOM 1260 C CA . GLN A 1 91 ? 59.733 38.587 33.436 1.00 14.82 91 GLN B CA 1
ATOM 1261 C C . GLN A 1 91 ? 59.192 37.593 32.428 1.00 15.31 91 GLN B C 1
ATOM 1262 O O . GLN A 1 91 ? 58.730 38.023 31.358 1.00 15.87 91 GLN B O 1
ATOM 1276 N N . PHE A 1 92 ? 59.222 36.294 32.717 1.00 16.44 92 PHE B N 1
ATOM 1277 C CA . PHE A 1 92 ? 58.716 35.282 31.797 1.00 18.01 92 PHE B CA 1
ATOM 1278 C C . PHE A 1 92 ? 57.465 34.582 32.321 1.00 18.20 92 PHE B C 1
ATOM 1279 O O . PHE A 1 92 ? 57.067 33.556 31.767 1.00 19.64 92 PHE B O 1
ATOM 1296 N N . THR A 1 93 ? 56.841 35.084 33.385 1.00 17.70 93 THR B N 1
ATOM 1297 C CA . THR A 1 93 ? 55.568 34.510 33.800 1.00 17.68 93 THR B CA 1
ATOM 1298 C C . THR A 1 93 ? 54.495 34.863 32.777 1.00 19.64 93 THR B C 1
ATOM 1299 O O . THR A 1 93 ? 54.572 35.882 32.089 1.00 17.99 93 THR B O 1
ATOM 1310 N N . SER A 1 94 ? 53.459 34.031 32.712 1.00 19.18 94 SER B N 1
ATOM 1311 C CA . SER A 1 94 ? 52.363 34.336 31.800 1.00 19.74 94 SER B CA 1
ATOM 1312 C C . SER A 1 94 ? 51.802 35.724 32.078 1.00 19.00 94 SER B C 1
ATOM 1313 O O . SER A 1 94 ? 51.490 36.479 31.150 1.00 20.02 94 SER B O 1
ATOM 1321 N N . GLY A 1 95 ? 51.666 36.083 33.351 1.00 18.99 95 GLY B N 1
ATOM 1322 C CA . GLY A 1 95 ? 51.086 37.373 33.681 1.00 19.32 95 GLY B CA 1
ATOM 1323 C C . GLY A 1 95 ? 51.942 38.540 33.237 1.00 18.85 95 GLY B C 1
ATOM 1324 O O . GLY A 1 95 ? 51.424 39.565 32.785 1.00 18.50 95 GLY B O 1
ATOM 1328 N N . PHE A 1 96 ? 53.262 38.411 33.357 1.00 17.15 96 PHE B N 1
ATOM 1329 C CA . PHE A 1 96 ? 54.123 39.497 32.895 1.00 17.24 96 PHE B CA 1
ATOM 1330 C C . PHE A 1 96 ? 54.182 39.563 31.371 1.00 15.71 96 PHE B C 1
ATOM 1331 O O . PHE A 1 96 ? 54.121 40.653 30.796 1.00 16.35 96 PHE B O 1
ATOM 1348 N N . VAL A 1 97 ? 54.310 38.417 30.699 1.00 16.65 97 VAL B N 1
ATOM 1349 C CA . VAL A 1 97 ? 54.329 38.428 29.241 1.00 15.48 97 VAL B CA 1
ATOM 1350 C C . VAL A 1 97 ? 53.052 39.065 28.703 1.00 17.06 97 VAL B C 1
ATOM 1351 O O . VAL A 1 97 ? 53.072 39.732 27.658 1.00 16.90 97 VAL B O 1
ATOM 1364 N N A ASP A 1 98 ? 51.926 38.884 29.395 0.51 17.61 98 ASP B N 1
ATOM 1365 N N B ASP A 1 98 ? 51.933 38.868 29.401 0.49 17.95 98 ASP B N 1
ATOM 1366 C CA A ASP A 1 98 ? 50.665 39.457 28.938 0.51 17.62 98 ASP B CA 1
ATOM 1367 C CA B ASP A 1 98 ? 50.660 39.450 28.995 0.49 18.20 98 ASP B CA 1
ATOM 1368 C C A ASP A 1 98 ? 50.655 40.983 28.969 0.51 16.51 98 ASP B C 1
ATOM 1369 C C B ASP A 1 98 ? 50.733 40.970 28.904 0.49 18.15 98 ASP B C 1
ATOM 1370 O O A ASP A 1 98 ? 49.859 41.591 28.241 0.51 18.00 98 ASP B O 1
ATOM 1371 O O B ASP A 1 98 ? 50.108 41.562 28.016 0.49 18.52 98 ASP B O 1
ATOM 1388 N N . ILE A 1 99 ? 51.496 41.618 29.789 1.00 16.76 99 ILE B N 1
ATOM 1389 C CA . ILE A 1 99 ? 51.604 43.077 29.775 1.00 16.00 99 ILE B CA 1
ATOM 1390 C C . ILE A 1 99 ? 52.833 43.592 29.030 1.00 16.22 99 ILE B C 1
ATOM 1391 O O . ILE A 1 99 ? 52.888 44.776 28.682 1.00 16.40 99 ILE B O 1
ATOM 1408 N N . ASN A 1 100 ? 53.840 42.735 28.781 1.00 15.58 100 ASN B N 1
ATOM 1409 C CA . ASN A 1 100 ? 54.960 43.096 27.926 1.00 14.30 100 ASN B CA 1
ATOM 1410 C C . ASN A 1 100 ? 55.407 41.857 27.164 1.00 15.10 100 ASN B C 1
ATOM 1411 O O . ASN A 1 100 ? 56.137 41.017 27.714 1.00 15.42 100 ASN B O 1
ATOM 1422 N N . PRO A 1 101 ? 55.007 41.722 25.902 1.00 15.13 101 PRO B N 1
ATOM 1423 C CA . PRO A 1 101 ? 55.442 40.569 25.096 1.00 16.00 101 PRO B CA 1
ATOM 1424 C C . PRO A 1 101 ? 56.950 40.396 25.025 1.00 14.21 101 PRO B C 1
ATOM 1425 O O . PRO A 1 101 ? 57.432 39.288 24.758 1.00 15.49 101 PRO B O 1
ATOM 1436 N N . ASN A 1 102 ? 57.694 41.478 25.206 1.00 14.01 102 ASN B N 1
ATOM 1437 C CA . ASN A 1 102 ? 59.146 41.475 25.137 1.00 13.06 102 ASN B CA 1
ATOM 1438 C C . ASN A 1 102 ? 59.808 41.034 26.440 1.00 13.76 102 ASN B C 1
ATOM 1439 O O . ASN A 1 102 ? 61.033 40.879 26.455 1.00 14.21 102 ASN B O 1
ATOM 1450 N N . SER A 1 103 ? 59.060 40.830 27.531 1.00 14.14 103 SER B N 1
ATOM 1451 C CA . SER A 1 103 ? 59.636 40.311 28.778 1.00 14.07 103 SER B CA 1
ATOM 1452 C C . SER A 1 103 ? 60.773 41.175 29.328 1.00 14.11 103 SER B C 1
ATOM 1453 O O . SER A 1 103 ? 61.813 40.659 29.759 1.00 14.59 103 SER B O 1
ATOM 1461 N N . LYS A 1 104 ? 60.560 42.493 29.368 1.00 13.52 104 LYS B N 1
ATOM 1462 C CA . LYS A 1 104 ? 61.495 43.399 30.019 1.00 14.04 104 LYS B CA 1
ATOM 1463 C C . LYS A 1 104 ? 60.750 44.390 30.893 1.00 13.08 104 LYS B C 1
ATOM 1464 O O . LYS A 1 104 ? 59.581 44.712 30.661 1.00 14.26 104 LYS B O 1
ATOM 1483 N N . ILE A 1 105 ? 61.441 44.843 31.930 1.00 13.71 105 ILE B N 1
ATOM 1484 C CA . ILE A 1 105 ? 60.912 45.906 32.779 1.00 13.39 105 ILE B CA 1
ATOM 1485 C C . ILE A 1 105 ? 61.403 47.261 32.279 1.00 13.41 105 ILE B C 1
ATOM 1486 O O . ILE A 1 105 ? 62.475 47.352 31.652 1.00 13.15 105 ILE B O 1
ATOM 1502 N N . PRO A 1 106 ? 60.674 48.349 32.536 1.00 13.27 106 PRO B N 1
ATOM 1503 C CA . PRO A 1 106 ? 59.363 48.383 33.195 1.00 14.26 106 PRO B CA 1
ATOM 1504 C C . PRO A 1 106 ? 58.212 48.072 32.251 1.00 14.16 106 PRO B C 1
ATOM 1505 O O . PRO A 1 106 ? 58.309 48.246 31.031 1.00 14.53 106 PRO B O 1
ATOM 1516 N N . ALA A 1 107 ? 57.113 47.619 32.841 1.00 14.68 107 ALA B N 1
ATOM 1517 C CA . ALA A 1 107 ? 55.840 47.520 32.151 1.00 15.26 107 ALA B CA 1
ATOM 1518 C C . ALA A 1 107 ? 54.767 47.940 33.138 1.00 14.31 107 ALA B C 1
ATOM 1519 O O . ALA A 1 107 ? 54.967 47.898 34.350 1.00 15.69 107 ALA B O 1
ATOM 1526 N N . MET A 1 108 ? 53.632 48.367 32.617 1.00 14.29 108 MET B N 1
ATOM 1527 C CA . MET A 1 108 ? 52.599 49.007 33.421 1.00 15.96 108 MET B CA 1
ATOM 1528 C C . MET A 1 108 ? 51.220 48.601 32.940 1.00 17.22 108 MET B C 1
ATOM 1529 O O . MET A 1 108 ? 51.020 48.291 31.758 1.00 16.90 108 MET B O 1
ATOM 1543 N N . VAL A 1 109 ? 50.254 48.650 33.851 1.00 16.65 109 VAL B N 1
ATOM 1544 C CA . VAL A 1 109 ? 48.844 48.620 33.495 1.00 18.11 109 VAL B CA 1
ATOM 1545 C C . VAL A 1 109 ? 48.205 49.914 33.978 1.00 18.65 109 VAL B C 1
ATOM 1546 O O . VAL A 1 109 ? 48.313 50.265 35.160 1.00 18.83 109 VAL B O 1
ATOM 1559 N N . ASP A 1 110 ? 47.559 50.621 33.064 1.00 18.29 110 ASP B N 1
ATOM 1560 C CA . ASP A 1 110 ? 46.796 51.822 33.380 1.00 18.74 110 ASP B CA 1
ATOM 1561 C C . ASP A 1 110 ? 45.399 51.366 33.781 1.00 20.38 110 ASP B C 1
ATOM 1562 O O . ASP A 1 110 ? 44.610 50.930 32.933 1.00 20.66 110 ASP B O 1
ATOM 1571 N N . ARG A 1 111 ? 45.102 51.442 35.083 1.00 20.22 111 ARG B N 1
ATOM 1572 C CA . ARG A 1 111 ? 43.799 51.105 35.641 1.00 21.49 111 ARG B CA 1
ATOM 1573 C C . ARG A 1 111 ? 43.034 52.352 36.050 1.00 22.09 111 ARG B C 1
ATOM 1574 O O . ARG A 1 111 ? 42.165 52.290 36.931 1.00 25.12 111 ARG B O 1
ATOM 1595 N N . SER A 1 112 ? 43.335 53.496 35.437 1.00 22.56 112 SER B N 1
ATOM 1596 C CA . SER A 1 112 ? 42.655 54.725 35.826 1.00 26.94 112 SER B CA 1
ATOM 1597 C C . SER A 1 112 ? 41.274 54.868 35.200 1.00 32.11 112 SER B C 1
ATOM 1598 O O . SER A 1 112 ? 40.454 55.636 35.719 1.00 35.23 112 SER B O 1
ATOM 1606 N N . GLY A 1 113 ? 40.981 54.118 34.142 1.00 29.74 113 GLY B N 1
ATOM 1607 C CA . GLY A 1 113 ? 39.688 54.162 33.502 1.00 36.43 113 GLY B CA 1
ATOM 1608 C C . GLY A 1 113 ? 38.946 52.851 33.649 1.00 31.41 113 GLY B C 1
ATOM 1609 O O . GLY A 1 113 ? 39.403 51.925 34.326 1.00 35.51 113 GLY B O 1
ATOM 1613 N N . PRO A 1 114 ? 37.786 52.735 32.997 1.00 43.13 114 PRO B N 1
ATOM 1614 C CA . PRO A 1 114 ? 36.951 51.546 33.207 1.00 37.35 114 PRO B CA 1
ATOM 1615 C C . PRO A 1 114 ? 37.499 50.294 32.561 1.00 39.67 114 PRO B C 1
ATOM 1616 O O . PRO A 1 114 ? 37.106 49.193 32.965 1.00 41.65 114 PRO B O 1
ATOM 1627 N N . GLU A 1 115 ? 38.386 50.418 31.575 1.00 34.30 115 GLU B N 1
ATOM 1628 C CA . GLU A 1 115 ? 38.996 49.265 30.933 1.00 34.81 115 GLU B CA 1
ATOM 1629 C C . GLU A 1 115 ? 40.501 49.384 31.130 1.00 27.48 115 GLU B C 1
ATOM 1630 O O . GLU A 1 115 ? 41.093 50.388 30.702 1.00 39.44 115 GLU B O 1
ATOM 1642 N N . PRO A 1 116 ? 41.155 48.438 31.789 1.00 27.40 116 PRO B N 1
ATOM 1643 C CA . PRO A 1 116 ? 42.608 48.527 31.940 1.00 23.73 116 PRO B CA 1
ATOM 1644 C C . PRO A 1 116 ? 43.314 48.152 30.652 1.00 20.64 116 PRO B C 1
ATOM 1645 O O . PRO A 1 116 ? 42.807 47.373 29.843 1.00 23.31 116 PRO B O 1
ATOM 1656 N N . PHE A 1 117 ? 44.513 48.703 30.486 1.00 19.92 117 PHE B N 1
ATOM 1657 C CA . PHE A 1 117 ? 45.321 48.389 29.314 1.00 18.95 117 PHE B CA 1
ATOM 1658 C C . PHE A 1 117 ? 46.798 48.488 29.654 1.00 18.93 117 PHE B C 1
ATOM 1659 O O . PHE A 1 117 ? 47.205 49.230 30.549 1.00 18.42 117 PHE B O 1
ATOM 1676 N N . ARG A 1 118 ? 47.605 47.751 28.894 1.00 17.48 118 ARG B N 1
ATOM 1677 C CA . ARG A 1 118 ? 49.044 47.695 29.110 1.00 16.52 118 ARG B CA 1
ATOM 1678 C C . ARG A 1 118 ? 49.771 48.851 28.434 1.00 15.71 118 ARG B C 1
ATOM 1679 O O . ARG A 1 118 ? 49.336 49.381 27.407 1.00 16.33 118 ARG B O 1
ATOM 1700 N N . VAL A 1 119 ? 50.899 49.219 29.019 1.00 15.05 119 VAL B N 1
ATOM 1701 C CA . VAL A 1 119 ? 51.872 50.101 28.397 1.00 14.56 119 VAL B CA 1
ATOM 1702 C C . VAL A 1 119 ? 53.225 49.482 28.706 1.00 14.45 119 VAL B C 1
ATOM 1703 O O . VAL A 1 119 ? 53.538 49.236 29.877 1.00 15.60 119 VAL B O 1
ATOM 1716 N N . PHE A 1 120 ? 54.033 49.216 27.678 1.00 14.35 120 PHE B N 1
ATOM 1717 C CA . PHE A 1 120 ? 55.341 48.613 27.880 1.00 14.17 120 PHE B CA 1
ATOM 1718 C C . PHE A 1 120 ? 56.365 49.427 27.108 1.00 13.30 120 PHE B C 1
ATOM 1719 O O . PHE A 1 120 ? 56.016 50.133 26.161 1.00 14.72 120 PHE B O 1
ATOM 1736 N N . GLU A 1 121 ? 57.633 49.306 27.532 1.00 14.10 121 GLU B N 1
ATOM 1737 C CA . GLU A 1 121 ? 58.763 50.154 27.146 1.00 13.70 121 GLU B CA 1
ATOM 1738 C C . GLU A 1 121 ? 58.791 51.436 27.962 1.00 13.16 121 GLU B C 1
ATOM 1739 O O . GLU A 1 121 ? 57.790 52.156 28.046 1.00 14.40 121 GLU B O 1
ATOM 1751 N N . SER A 1 122 ? 59.950 51.748 28.534 1.00 13.40 122 SER B N 1
ATOM 1752 C CA . SER A 1 122 ? 60.061 52.941 29.358 1.00 13.98 122 SER B CA 1
ATOM 1753 C C . SER A 1 122 ? 59.708 54.208 28.588 1.00 13.97 122 SER B C 1
ATOM 1754 O O . SER A 1 122 ? 59.107 55.126 29.156 1.00 14.63 122 SER B O 1
ATOM 1762 N N . GLY A 1 123 ? 60.077 54.295 27.306 1.00 13.83 123 GLY B N 1
ATOM 1763 C CA . GLY A 1 123 ? 59.772 55.497 26.543 1.00 14.16 123 GLY B CA 1
ATOM 1764 C C . GLY A 1 123 ? 58.289 55.681 26.322 1.00 13.83 123 GLY B C 1
ATOM 1765 O O . GLY A 1 123 ? 57.780 56.803 26.381 1.00 14.51 123 GLY B O 1
ATOM 1769 N N . ALA A 1 124 ? 57.571 54.581 26.085 1.00 14.07 124 ALA B N 1
ATOM 1770 C CA . ALA A 1 124 ? 56.122 54.644 25.934 1.00 14.16 124 ALA B CA 1
ATOM 1771 C C . ALA A 1 124 ? 55.446 54.994 27.255 1.00 14.09 124 ALA B C 1
ATOM 1772 O O . ALA A 1 124 ? 54.446 55.714 27.264 1.00 14.80 124 ALA B O 1
ATOM 1779 N N . ILE A 1 125 ? 55.960 54.474 28.373 1.00 14.27 125 ILE B N 1
ATOM 1780 C CA . ILE A 1 125 ? 55.421 54.835 29.684 1.00 14.38 125 ILE B CA 1
ATOM 1781 C C . ILE A 1 125 ? 55.608 56.325 29.938 1.00 13.98 125 ILE B C 1
ATOM 1782 O O . ILE A 1 125 ? 54.689 57.013 30.395 1.00 14.70 125 ILE B O 1
ATOM 1798 N N . LEU A 1 126 ? 56.805 56.841 29.675 1.00 14.31 126 LEU B N 1
ATOM 1799 C CA . LEU A 1 126 ? 57.043 58.269 29.866 1.00 14.56 126 LEU B CA 1
ATOM 1800 C C . LEU A 1 126 ? 56.120 59.107 29.000 1.00 15.31 126 LEU B C 1
ATOM 1801 O O . LEU A 1 126 ? 55.524 60.083 29.473 1.00 15.44 126 LEU B O 1
ATOM 1817 N N A MET A 1 127 ? 55.990 58.749 27.721 0.57 14.70 127 MET B N 1
ATOM 1818 N N B MET A 1 127 ? 55.980 58.742 27.726 0.43 14.59 127 MET B N 1
ATOM 1819 C CA A MET A 1 127 ? 55.095 59.484 26.836 0.57 15.38 127 MET B CA 1
ATOM 1820 C CA B MET A 1 127 ? 55.105 59.502 26.844 0.43 15.54 127 MET B CA 1
ATOM 1821 C C A MET A 1 127 ? 53.660 59.405 27.322 0.57 15.15 127 MET B C 1
ATOM 1822 C C B MET A 1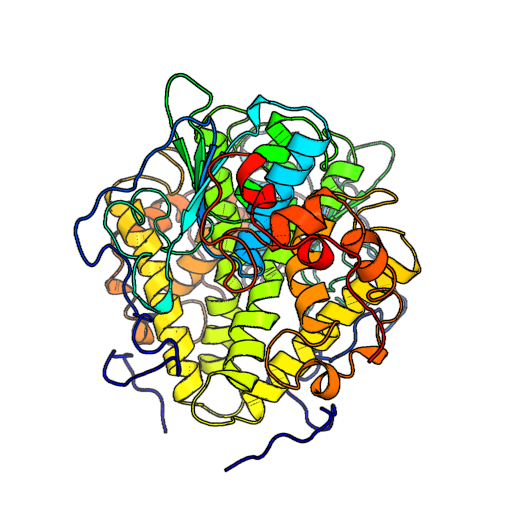 127 ? 53.652 59.400 27.284 0.43 14.78 127 MET B C 1
ATOM 1823 O O A MET A 1 127 ? 52.948 60.414 27.357 0.57 16.97 127 MET B O 1
ATOM 1824 O O B MET A 1 127 ? 52.924 60.400 27.273 0.43 14.92 127 MET B O 1
ATOM 1851 N N . HIS A 1 128 ? 53.205 58.201 27.670 1.00 15.55 128 HIS B N 1
ATOM 1852 C CA . HIS A 1 128 ? 51.823 58.022 28.095 1.00 16.92 128 HIS B CA 1
ATOM 1853 C C . HIS A 1 128 ? 51.501 58.909 29.284 1.00 16.45 128 HIS B C 1
ATOM 1854 O O . HIS A 1 128 ? 50.471 59.585 29.318 1.00 17.28 128 HIS B O 1
ATOM 1869 N N . LEU A 1 129 ? 52.386 58.921 30.273 1.00 15.62 129 LEU B N 1
ATOM 1870 C CA . LEU A 1 129 ? 52.153 59.718 31.471 1.00 15.84 129 LEU B CA 1
ATOM 1871 C C . LEU A 1 129 ? 52.259 61.210 31.182 1.00 15.60 129 LEU B C 1
ATOM 1872 O O . LEU A 1 129 ? 51.440 61.999 31.668 1.00 17.11 129 LEU B O 1
ATOM 1888 N N . ALA A 1 130 ? 53.246 61.618 30.385 1.00 15.47 130 ALA B N 1
ATOM 1889 C CA . ALA A 1 130 ? 53.388 63.031 30.043 1.00 16.01 130 ALA B CA 1
ATOM 1890 C C . ALA A 1 130 ? 52.182 63.541 29.266 1.00 17.18 130 ALA B C 1
ATOM 1891 O O . ALA A 1 130 ? 51.726 64.674 29.472 1.00 17.97 130 ALA B O 1
ATOM 1898 N N . GLU A 1 131 ? 51.647 62.717 28.365 1.00 16.74 131 GLU B N 1
ATOM 1899 C CA . GLU A 1 131 ? 50.472 63.121 27.602 1.00 17.55 131 GLU B CA 1
ATOM 1900 C C . GLU A 1 131 ? 49.227 63.158 28.472 1.00 18.61 131 GLU B C 1
ATOM 1901 O O . GLU A 1 131 ? 48.397 64.056 28.323 1.00 20.67 131 GLU B O 1
ATOM 1913 N N . LYS A 1 132 ? 49.079 62.189 29.382 1.00 18.04 132 LYS B N 1
ATOM 1914 C CA . LYS A 1 132 ? 47.894 62.148 30.227 1.00 18.21 132 LYS B CA 1
ATOM 1915 C C . LYS A 1 132 ? 47.801 63.398 31.082 1.00 19.13 132 LYS B C 1
ATOM 1916 O O . LYS A 1 132 ? 46.715 63.964 31.253 1.00 21.43 132 LYS B O 1
ATOM 1935 N N . PHE A 1 133 ? 48.928 63.840 31.635 1.00 18.75 133 PHE B N 1
ATOM 1936 C CA . PHE A 1 133 ? 48.922 64.931 32.603 1.00 20.51 133 PHE B CA 1
ATOM 1937 C C . PHE A 1 133 ? 49.353 66.266 32.010 1.00 21.62 133 PHE B C 1
ATOM 1938 O O . PHE A 1 133 ? 49.220 67.298 32.686 1.00 22.98 133 PHE B O 1
ATOM 1955 N N . GLY A 1 134 ? 49.819 66.276 30.762 1.00 20.17 134 GLY B N 1
ATOM 1956 C CA . GLY A 1 134 ? 50.137 67.510 30.069 1.00 20.48 134 GLY B CA 1
ATOM 1957 C C . GLY A 1 134 ? 51.378 68.217 30.563 1.00 20.81 134 GLY B C 1
ATOM 1958 O O . GLY A 1 134 ? 51.459 69.447 30.473 1.00 22.75 134 GLY B O 1
ATOM 1962 N N . VAL A 1 135 ? 52.358 67.472 31.077 1.00 18.34 135 VAL B N 1
ATOM 1963 C CA . VAL A 1 135 ? 53.565 68.044 31.660 1.00 18.07 135 VAL B CA 1
ATOM 1964 C C . VAL A 1 135 ? 54.773 67.247 31.174 1.00 17.44 135 VAL B C 1
ATOM 1965 O O . VAL A 1 135 ? 54.671 66.072 30.808 1.00 18.24 135 VAL B O 1
ATOM 1978 N N . PHE A 1 136 ? 55.927 67.913 31.175 1.00 16.84 136 PHE B N 1
ATOM 1979 C CA . PHE A 1 136 ? 57.226 67.318 30.875 1.00 14.99 136 PHE B CA 1
ATOM 1980 C C . PHE A 1 136 ? 57.368 66.902 29.413 1.00 15.62 136 PHE B C 1
ATOM 1981 O O . PHE A 1 136 ? 58.272 66.129 29.070 1.00 15.89 136 PHE B O 1
ATOM 1998 N N . LEU A 1 137 ? 56.515 67.435 28.537 1.00 16.60 137 LEU B N 1
ATOM 1999 C CA . LEU A 1 137 ? 56.522 67.143 27.107 1.00 15.80 137 LEU B CA 1
ATOM 2000 C C . LEU A 1 137 ? 55.680 68.238 26.476 1.00 16.95 137 LEU B C 1
ATOM 2001 O O . LEU A 1 137 ? 54.478 68.316 26.766 1.00 17.78 137 LEU B O 1
ATOM 2017 N N . PRO A 1 138 ? 56.246 69.123 25.656 1.00 17.13 138 PRO B N 1
ATOM 2018 C CA . PRO A 1 138 ? 55.420 70.160 25.034 1.00 18.12 138 PRO B CA 1
ATOM 2019 C C . PRO A 1 138 ? 54.281 69.533 24.252 1.00 19.39 138 PRO B C 1
ATOM 2020 O O . PRO A 1 138 ? 54.463 68.534 23.552 1.00 18.55 138 PRO B O 1
ATOM 2031 N N . THR A 1 139 ? 53.086 70.119 24.393 1.00 21.20 139 THR B N 1
ATOM 2032 C CA . THR A 1 139 ? 51.894 69.528 23.794 1.00 22.87 139 THR B CA 1
ATOM 2033 C C . THR A 1 139 ? 51.795 69.805 22.302 1.00 25.12 139 THR B C 1
ATOM 2034 O O . THR A 1 139 ? 51.050 69.103 21.604 1.00 28.03 139 THR B O 1
ATOM 2045 N N . SER A 1 140 ? 52.528 70.791 21.796 1.00 22.96 140 SER B N 1
ATOM 2046 C CA . SER A 1 140 ? 52.521 71.129 20.379 1.00 22.62 140 SER B CA 1
ATOM 2047 C C . SER A 1 140 ? 53.709 72.046 20.114 1.00 27.08 140 SER B C 1
ATOM 2048 O O . SER A 1 140 ? 54.427 72.447 21.035 1.00 27.83 140 SER B O 1
ATOM 2056 N N . GLY A 1 141 ? 53.913 72.369 18.836 1.00 28.50 141 GLY B N 1
ATOM 2057 C CA . GLY A 1 141 ? 54.931 73.310 18.430 1.00 29.56 141 GLY B CA 1
ATOM 2058 C C . GLY A 1 141 ? 56.283 72.659 18.206 1.00 25.74 141 GLY B C 1
ATOM 2059 O O . GLY A 1 141 ? 56.498 71.492 18.532 1.00 23.73 141 GLY B O 1
ATOM 2063 N N . PRO A 1 142 ? 57.225 73.414 17.648 1.00 24.20 142 PRO B N 1
ATOM 2064 C CA . PRO A 1 142 ? 58.569 72.869 17.406 1.00 22.31 142 PRO B CA 1
ATOM 2065 C C . PRO A 1 142 ? 59.219 72.241 18.627 1.00 19.81 142 PRO B C 1
ATOM 2066 O O . PRO A 1 142 ? 59.997 71.288 18.500 1.00 20.21 142 PRO B O 1
ATOM 2077 N N . ALA A 1 143 ? 58.940 72.765 19.822 1.00 20.27 143 ALA B N 1
ATOM 2078 C CA . ALA A 1 143 ? 59.564 72.211 21.020 1.00 18.95 143 ALA B CA 1
ATOM 2079 C C . ALA A 1 143 ? 59.146 70.767 21.253 1.00 17.53 143 ALA B C 1
ATOM 2080 O O . ALA A 1 143 ? 59.904 69.993 21.830 1.00 16.94 143 ALA B O 1
ATOM 2087 N N . ARG A 1 144 ? 57.952 70.377 20.819 1.00 17.09 144 ARG B N 1
ATOM 2088 C CA . ARG A 1 144 ? 57.568 68.975 20.948 1.00 16.46 144 ARG B CA 1
ATOM 2089 C C . ARG A 1 144 ? 58.482 68.086 20.120 1.00 15.75 144 ARG B C 1
ATOM 2090 O O . ARG A 1 144 ? 58.922 67.026 20.581 1.00 15.98 144 ARG B O 1
ATOM 2111 N N . ALA A 1 145 ? 58.767 68.496 18.881 1.00 16.05 145 ALA B N 1
ATOM 2112 C CA . ALA A 1 145 ? 59.626 67.691 18.016 1.00 15.95 145 ALA B CA 1
ATOM 2113 C C . ALA A 1 145 ? 61.028 67.566 18.593 1.00 15.21 145 ALA B C 1
ATOM 2114 O O . ALA A 1 145 ? 61.655 66.500 18.504 1.00 14.69 145 ALA B O 1
ATOM 2121 N N . GLU A 1 146 ? 61.539 68.644 19.192 1.00 15.89 146 GLU B N 1
ATOM 2122 C CA . GLU A 1 146 ? 62.855 68.578 19.818 1.00 15.58 146 GLU B CA 1
ATOM 2123 C C . GLU A 1 146 ? 62.856 67.580 20.972 1.00 14.16 146 GLU B C 1
ATOM 2124 O O . GLU A 1 146 ? 63.784 66.778 21.119 1.00 14.34 146 GLU B O 1
ATOM 2136 N N . CYS A 1 147 ? 61.819 67.612 21.802 1.00 14.71 147 CYS B N 1
ATOM 2137 C CA . CYS A 1 147 ? 61.739 66.686 22.929 1.00 14.01 147 CYS B CA 1
ATOM 2138 C C . CYS A 1 147 ? 61.662 65.243 22.449 1.00 13.85 147 CYS B C 1
ATOM 2139 O O . CYS A 1 147 ? 62.387 64.375 22.942 1.00 14.64 147 CYS B O 1
ATOM 2147 N N . LEU A 1 148 ? 60.798 64.967 21.474 1.00 14.35 148 LEU B N 1
ATOM 2148 C CA . LEU A 1 148 ? 60.676 63.602 20.963 1.00 15.03 148 LEU B CA 1
ATOM 2149 C C . LEU A 1 148 ? 61.982 63.121 20.348 1.00 13.17 148 LEU B C 1
ATOM 2150 O O . LEU A 1 148 ? 62.341 61.949 20.475 1.00 13.59 148 LEU B O 1
ATOM 2166 N N . SER A 1 149 ? 62.689 64.008 19.636 1.00 13.05 149 SER B N 1
ATOM 2167 C CA . SER A 1 149 ? 63.959 63.624 19.023 1.00 12.68 149 SER B CA 1
ATOM 2168 C C . SER A 1 149 ? 64.930 63.124 20.084 1.00 11.98 149 SER B C 1
ATOM 2169 O O . SER A 1 149 ? 65.533 62.058 19.934 1.00 12.82 149 SER B O 1
ATOM 2177 N N . TRP A 1 150 ? 65.084 63.875 21.180 1.00 12.42 150 TRP B N 1
ATOM 2178 C CA . TRP A 1 150 ? 66.000 63.455 22.237 1.00 12.05 150 TRP B CA 1
ATOM 2179 C C . TRP A 1 150 ? 65.510 62.208 22.963 1.00 12.35 150 TRP B C 1
ATOM 2180 O O . TRP A 1 150 ? 66.323 61.378 23.387 1.00 12.73 150 TRP B O 1
ATOM 2201 N N . LEU A 1 151 ? 64.195 62.060 23.151 1.00 12.67 151 LEU B N 1
ATOM 2202 C CA . LEU A 1 151 ? 63.685 60.877 23.845 1.00 12.39 151 LEU B CA 1
ATOM 2203 C C . LEU A 1 151 ? 63.955 59.618 23.028 1.00 12.55 151 LEU B C 1
ATOM 2204 O O . LEU A 1 151 ? 64.443 58.606 23.544 1.00 12.71 151 LEU B O 1
ATOM 2220 N N . PHE A 1 152 ? 63.626 59.647 21.736 1.00 11.93 152 PHE B N 1
ATOM 2221 C CA . PHE A 1 152 ? 63.944 58.498 20.889 1.00 11.53 152 PHE B CA 1
ATOM 2222 C C . PHE A 1 152 ? 65.448 58.276 20.797 1.00 11.51 152 PHE B C 1
ATOM 2223 O O . PHE A 1 152 ? 65.898 57.132 20.750 1.00 12.28 152 PHE B O 1
ATOM 2240 N N . TRP A 1 153 ? 66.241 59.351 20.794 1.00 11.69 153 TRP B N 1
ATOM 2241 C CA . TRP A 1 153 ? 67.696 59.187 20.796 1.00 11.76 153 TRP B CA 1
ATOM 2242 C C . TRP A 1 153 ? 68.139 58.366 22.000 1.00 11.66 153 TRP B C 1
ATOM 2243 O O . TRP A 1 153 ? 68.980 57.467 21.879 1.00 12.02 153 TRP B O 1
ATOM 2264 N N . GLN A 1 154 ? 67.608 58.688 23.183 1.00 11.55 154 GLN B N 1
ATOM 2265 C CA . GLN A 1 154 ? 67.958 57.946 24.394 1.00 11.05 154 GLN B CA 1
ATOM 2266 C C . GLN A 1 154 ? 67.606 56.475 24.242 1.00 10.95 154 GLN B C 1
ATOM 2267 O O . GLN A 1 154 ? 68.421 55.585 24.506 1.00 11.60 154 GLN B O 1
ATOM 2281 N N . VAL A 1 155 ? 66.377 56.197 23.830 1.00 11.42 155 VAL B N 1
ATOM 2282 C CA . VAL A 1 155 ? 65.919 54.817 23.755 1.00 11.61 155 VAL B CA 1
ATOM 2283 C C . VAL A 1 155 ? 66.740 54.025 22.753 1.00 11.20 155 VAL B C 1
ATOM 2284 O O . VAL A 1 155 ? 67.021 52.835 22.949 1.00 11.78 155 VAL B O 1
ATOM 2297 N N . GLY A 1 156 ? 67.110 54.655 21.638 1.00 11.25 156 GLY B N 1
ATOM 2298 C CA . GLY A 1 156 ? 67.869 53.996 20.589 1.00 11.98 156 GLY B CA 1
ATOM 2299 C C . GLY A 1 156 ? 69.335 53.843 20.885 1.00 11.82 156 GLY B C 1
ATOM 2300 O O . GLY A 1 156 ? 70.015 53.060 20.218 1.00 12.55 156 GLY B O 1
ATOM 2304 N N . SER A 1 157 ? 69.850 54.558 21.879 1.00 11.63 157 SER B N 1
ATOM 2305 C CA . SER A 1 157 ? 71.279 54.527 22.154 1.00 12.00 157 SER B CA 1
ATOM 2306 C C . SER A 1 157 ? 71.654 53.805 23.437 1.00 12.81 157 SER B C 1
ATOM 2307 O O . SER A 1 157 ? 72.770 53.279 23.529 1.00 13.06 157 SER B O 1
ATOM 2315 N N . ALA A 1 158 ? 70.754 53.714 24.411 1.00 13.25 158 ALA B N 1
ATOM 2316 C CA . ALA A 1 158 ? 71.070 52.967 25.625 1.00 12.31 158 ALA B CA 1
ATOM 2317 C C . ALA A 1 158 ? 71.503 51.534 25.358 1.00 13.32 158 ALA B C 1
ATOM 2318 O O . ALA A 1 158 ? 72.321 51.013 26.140 1.00 13.30 158 ALA B O 1
ATOM 2325 N N . PRO A 1 159 ? 71.030 50.840 24.330 1.00 12.58 159 PRO B N 1
ATOM 2326 C CA . PRO A 1 159 ? 71.535 49.484 24.104 1.00 13.19 159 PRO B CA 1
ATOM 2327 C C . PRO A 1 159 ? 73.028 49.425 23.916 1.00 14.48 159 PRO B C 1
ATOM 2328 O O . PRO A 1 159 ? 73.653 48.406 24.244 1.00 15.68 159 PRO B O 1
ATOM 2339 N N . PHE A 1 160 ? 73.637 50.476 23.362 1.00 12.34 160 PHE B N 1
ATOM 2340 C CA . PHE A 1 160 ? 75.079 50.478 23.176 1.00 13.22 160 PHE B CA 1
ATOM 2341 C C . PHE A 1 160 ? 75.797 50.638 24.504 1.00 13.84 160 PHE B C 1
ATOM 2342 O O . PHE A 1 160 ? 76.920 50.138 24.668 1.00 14.60 160 PHE B O 1
ATOM 2359 N N . ILE A 1 161 ? 75.173 51.347 25.441 1.00 12.80 161 ILE B N 1
ATOM 2360 C CA . ILE A 1 161 ? 75.764 51.599 26.749 1.00 12.92 161 ILE B CA 1
ATOM 2361 C C . ILE A 1 161 ? 75.613 50.388 27.654 1.00 13.40 161 ILE B C 1
ATOM 2362 O O . ILE A 1 161 ? 76.569 49.983 28.320 1.00 14.53 161 ILE B O 1
ATOM 2378 N N . GLY A 1 162 ? 74.414 49.810 27.725 1.00 13.73 162 GLY B N 1
ATOM 2379 C CA . GLY A 1 162 ? 74.135 48.714 28.635 1.00 14.36 162 GLY B CA 1
ATOM 2380 C C . GLY A 1 162 ? 74.344 47.358 28.012 1.00 15.98 162 GLY B C 1
ATOM 2381 O O . GLY A 1 162 ? 75.065 46.514 28.538 1.00 18.46 162 GLY B O 1
ATOM 2385 N N . GLY A 1 163 ? 73.720 47.138 26.858 1.00 17.69 163 GLY B N 1
ATOM 2386 C CA . GLY A 1 163 ? 73.800 45.843 26.201 1.00 18.65 163 GLY B CA 1
ATOM 2387 C C . GLY A 1 163 ? 75.091 45.622 25.478 1.00 16.87 163 GLY B C 1
ATOM 2388 O O . GLY A 1 163 ? 75.396 44.481 25.118 1.00 18.60 163 GLY B O 1
ATOM 2392 N N . GLY A 1 164 ? 75.822 46.707 25.234 1.00 17.08 164 GLY B N 1
ATOM 2393 C CA . GLY A 1 164 ? 77.113 46.688 24.616 1.00 14.23 164 GLY B CA 1
ATOM 2394 C C . GLY A 1 164 ? 78.166 46.880 25.683 1.00 13.30 164 GLY B C 1
ATOM 2395 O O . GLY A 1 164 ? 78.802 45.915 26.094 1.00 15.05 164 GLY B O 1
ATOM 2399 N N . PHE A 1 165 ? 78.398 48.129 26.086 1.00 12.87 165 PHE B N 1
ATOM 2400 C CA . PHE A 1 165 ? 79.516 48.400 26.985 1.00 13.01 165 PHE B CA 1
ATOM 2401 C C . PHE A 1 165 ? 79.370 47.669 28.315 1.00 13.69 165 PHE B C 1
ATOM 2402 O O . PHE A 1 165 ? 80.284 46.955 28.736 1.00 14.54 165 PHE B O 1
ATOM 2419 N N . GLY A 1 166 ? 78.232 47.827 28.988 1.00 13.28 166 GLY B N 1
ATOM 2420 C CA . GLY A 1 166 ? 78.055 47.172 30.272 1.00 14.02 166 GLY B CA 1
ATOM 2421 C C . GLY A 1 166 ? 78.242 45.676 30.168 1.00 14.41 166 GLY B C 1
ATOM 2422 O O . GLY A 1 166 ? 78.901 45.051 31.009 1.00 15.39 166 GLY B O 1
ATOM 2426 N N . HIS A 1 167 ? 77.676 45.074 29.128 1.00 13.84 167 HIS B N 1
ATOM 2427 C CA . HIS A 1 167 ? 77.795 43.637 29.001 1.00 13.97 167 HIS B CA 1
ATOM 2428 C C . HIS A 1 167 ? 79.254 43.227 28.852 1.00 14.64 167 HIS B C 1
ATOM 2429 O O . HIS A 1 167 ? 79.750 42.369 29.584 1.00 15.49 167 HIS B O 1
ATOM 2443 N N . PHE A 1 168 ? 79.950 43.790 27.865 1.00 14.31 168 PHE B N 1
ATOM 2444 C CA . PHE A 1 168 ? 81.300 43.305 27.589 1.00 14.51 168 PHE B CA 1
ATOM 2445 C C . PHE A 1 168 ? 82.303 43.725 28.652 1.00 15.99 168 PHE B C 1
ATOM 2446 O O . PHE A 1 168 ? 83.254 42.981 28.906 1.00 16.33 168 PHE B O 1
ATOM 2463 N N . TYR A 1 169 ? 82.118 44.903 29.251 1.00 15.21 169 TYR B N 1
ATOM 2464 C CA . TYR A 1 169 ? 83.043 45.365 30.280 1.00 15.51 169 TYR B CA 1
ATOM 2465 C C . TYR A 1 169 ? 82.809 44.701 31.631 1.00 17.23 169 TYR B C 1
ATOM 2466 O O . TYR A 1 169 ? 83.773 44.489 32.370 1.00 18.61 169 TYR B O 1
ATOM 2484 N N . ASN A 1 170 ? 81.569 44.355 31.963 1.00 16.70 170 ASN B N 1
ATOM 2485 C CA . ASN A 1 170 ? 81.224 43.982 33.330 1.00 17.55 170 ASN B CA 1
ATOM 2486 C C . ASN A 1 170 ? 80.667 42.574 33.475 1.00 18.96 170 ASN B C 1
ATOM 2487 O O . ASN A 1 170 ? 80.857 41.971 34.530 1.00 22.29 170 ASN B O 1
ATOM 2498 N N . TYR A 1 171 ? 79.974 42.028 32.473 1.00 18.43 171 TYR B N 1
ATOM 2499 C CA . TYR A 1 171 ? 79.270 40.762 32.616 1.00 18.35 171 TYR B CA 1
ATOM 2500 C C . TYR A 1 171 ? 79.799 39.611 31.775 1.00 20.87 171 TYR B C 1
ATOM 2501 O O . TYR A 1 171 ? 79.689 38.459 32.197 1.00 25.56 171 TYR B O 1
ATOM 2519 N N . ALA A 1 172 ? 80.348 39.857 30.599 1.00 19.46 172 ALA B N 1
ATOM 2520 C CA . ALA A 1 172 ? 80.789 38.754 29.767 1.00 19.65 172 ALA B CA 1
ATOM 2521 C C . ALA A 1 172 ? 81.908 37.988 30.472 1.00 23.13 172 ALA B C 1
ATOM 2522 O O . ALA A 1 172 ? 82.786 38.601 31.097 1.00 24.18 172 ALA B O 1
ATOM 2529 N N . PRO A 1 173 ? 81.937 36.657 30.371 1.00 20.67 173 PRO B N 1
ATOM 2530 C CA . PRO A 1 173 ? 82.949 35.895 31.124 1.00 21.87 173 PRO B CA 1
ATOM 2531 C C . PRO A 1 173 ? 84.373 36.091 30.627 1.00 24.07 173 PRO B C 1
ATOM 2532 O O . PRO A 1 173 ? 85.314 35.872 31.407 1.00 27.40 173 PRO B O 1
ATOM 2543 N N . ILE A 1 174 ? 84.566 36.487 29.374 1.00 23.71 174 ILE B N 1
ATOM 2544 C CA . ILE A 1 174 ? 85.877 36.764 28.801 1.00 23.31 174 ILE B CA 1
ATOM 2545 C C . ILE A 1 174 ? 85.923 38.241 28.442 1.00 21.56 174 ILE B C 1
ATOM 2546 O O . ILE A 1 174 ? 84.944 38.787 27.916 1.00 21.51 174 ILE B O 1
ATOM 2562 N N . LYS A 1 175 ? 87.067 38.872 28.671 1.00 19.99 175 LYS B N 1
ATOM 2563 C CA . LYS A 1 175 ? 87.299 40.241 28.232 1.00 18.73 175 LYS B CA 1
ATOM 2564 C C . LYS A 1 175 ? 87.721 40.213 26.767 1.00 20.15 175 LYS B C 1
ATOM 2565 O O . LYS A 1 175 ? 88.754 39.637 26.419 1.00 21.92 175 LYS B O 1
ATOM 2584 N N . ILE A 1 176 ? 86.930 40.848 25.920 1.00 17.62 176 ILE B N 1
ATOM 2585 C CA . ILE A 1 176 ? 87.093 40.797 24.472 1.00 18.00 176 ILE B CA 1
ATOM 2586 C C . ILE A 1 176 ? 87.436 42.212 24.012 1.00 16.27 176 ILE B C 1
ATOM 2587 O O . ILE A 1 176 ? 86.579 43.098 24.011 1.00 16.68 176 ILE B O 1
ATOM 2603 N N . GLU A 1 177 ? 88.699 42.420 23.634 1.00 17.15 177 GLU B N 1
ATOM 2604 C CA . GLU A 1 177 ? 89.190 43.763 23.334 1.00 17.45 177 GLU B CA 1
ATOM 2605 C C . GLU A 1 177 ? 88.348 44.458 22.270 1.00 15.91 177 GLU B C 1
ATOM 2606 O O . GLU A 1 177 ? 87.979 45.622 22.429 1.00 16.58 177 GLU B O 1
ATOM 2618 N N . TYR A 1 178 ? 88.066 43.783 21.150 1.00 16.33 178 TYR B N 1
ATOM 2619 C CA . TYR A 1 178 ? 87.368 44.465 20.065 1.00 16.25 178 TYR B CA 1
ATOM 2620 C C . TYR A 1 178 ? 85.989 44.938 20.516 1.00 15.18 178 TYR B C 1
ATOM 2621 O O . TYR A 1 178 ? 85.547 46.040 20.167 1.00 14.85 178 TYR B O 1
ATOM 2639 N N . ALA A 1 179 ? 85.280 44.107 21.291 1.00 15.73 179 ALA B N 1
ATOM 2640 C CA . ALA A 1 179 ? 83.936 44.466 21.737 1.00 15.04 179 ALA B CA 1
ATOM 2641 C C . ALA A 1 179 ? 83.962 45.549 22.812 1.00 14.18 179 ALA B C 1
ATOM 2642 O O . ALA A 1 179 ? 83.161 46.494 22.780 1.00 14.15 179 ALA B O 1
ATOM 2649 N N . ILE A 1 180 ? 84.875 45.431 23.776 1.00 14.86 180 ILE B N 1
ATOM 2650 C CA . ILE A 1 180 ? 85.003 46.485 24.781 1.00 14.94 180 ILE B CA 1
ATOM 2651 C C . ILE A 1 180 ? 85.340 47.811 24.109 1.00 15.05 180 ILE B C 1
ATOM 2652 O O . ILE A 1 180 ? 84.731 48.844 24.397 1.00 15.59 180 ILE B O 1
ATOM 2668 N N . ASP A 1 181 ? 86.286 47.798 23.164 1.00 15.66 181 ASP B N 1
ATOM 2669 C CA . ASP A 1 181 ? 86.644 49.028 22.456 1.00 16.62 181 ASP B CA 1
ATOM 2670 C C . ASP A 1 181 ? 85.460 49.602 21.690 1.00 14.58 181 ASP B C 1
ATOM 2671 O O . ASP A 1 181 ? 85.213 50.813 21.720 1.00 15.18 181 ASP B O 1
ATOM 2680 N N . ARG A 1 182 ? 84.738 48.750 20.958 1.00 14.45 182 ARG B N 1
ATOM 2681 C CA . ARG A 1 182 ? 83.608 49.219 20.166 1.00 14.88 182 ARG B CA 1
ATOM 2682 C C . ARG A 1 182 ? 82.631 49.987 21.035 1.00 13.67 182 ARG B C 1
ATOM 2683 O O . ARG A 1 182 ? 82.199 51.091 20.687 1.00 14.00 182 ARG B O 1
ATOM 2704 N N . TYR A 1 183 ? 82.255 49.411 22.175 1.00 13.30 183 TYR B N 1
ATOM 2705 C CA . TYR A 1 183 ? 81.194 50.005 22.971 1.00 13.94 183 TYR B CA 1
ATOM 2706 C C . TYR A 1 183 ? 81.694 51.042 23.956 1.00 13.75 183 TYR B C 1
ATOM 2707 O O . TYR A 1 183 ? 80.921 51.935 24.323 1.00 13.94 183 TYR B O 1
ATOM 2725 N N . ALA A 1 184 ? 82.955 50.980 24.364 1.00 13.93 184 ALA B N 1
ATOM 2726 C CA . ALA A 1 184 ? 83.520 52.088 25.133 1.00 14.68 184 ALA B CA 1
ATOM 2727 C C . ALA A 1 184 ? 83.587 53.337 24.269 1.00 13.82 184 ALA B C 1
ATOM 2728 O O . ALA A 1 184 ? 83.215 54.443 24.687 1.00 13.91 184 ALA B O 1
ATOM 2735 N N . MET A 1 185 ? 84.011 53.164 23.020 1.00 14.14 185 MET B N 1
ATOM 2736 C CA . MET A 1 185 ? 84.061 54.281 22.090 1.00 13.83 185 MET B CA 1
ATOM 2737 C C . MET A 1 185 ? 82.681 54.881 21.874 1.00 13.43 185 MET B C 1
ATOM 2738 O O . MET A 1 185 ? 82.506 56.106 21.907 1.00 14.33 185 MET B O 1
ATOM 2752 N N . GLU A 1 186 ? 81.679 54.030 21.652 1.00 13.11 186 GLU B N 1
ATOM 2753 C CA . GLU A 1 186 ? 80.335 54.527 21.390 1.00 13.30 186 GLU B CA 1
ATOM 2754 C C . GLU A 1 186 ? 79.724 55.184 22.617 1.00 13.09 186 GLU B C 1
ATOM 2755 O O . GLU A 1 186 ? 79.036 56.208 22.498 1.00 13.30 186 GLU B O 1
ATOM 2767 N N . THR A 1 187 ? 79.947 54.614 23.808 1.00 12.30 187 THR B N 1
ATOM 2768 C CA . THR A 1 187 ? 79.443 55.231 25.033 1.00 12.55 187 THR B CA 1
ATOM 2769 C C . THR A 1 187 ? 80.040 56.618 25.211 1.00 12.76 187 THR B C 1
ATOM 2770 O O . THR A 1 187 ? 79.324 57.571 25.536 1.00 12.93 187 THR B O 1
ATOM 2781 N N . LYS A 1 188 ? 81.353 56.757 25.002 1.00 12.69 188 LYS B N 1
ATOM 2782 C CA . LYS A 1 188 ? 81.977 58.075 25.088 1.00 13.40 188 LYS B CA 1
ATOM 2783 C C . LYS A 1 188 ? 81.409 59.029 24.045 1.00 12.29 188 LYS B C 1
ATOM 2784 O O . LYS A 1 188 ? 81.197 60.214 24.328 1.00 13.70 188 LYS B O 1
ATOM 2803 N N . ARG A 1 189 ? 81.155 58.543 22.821 1.00 12.69 189 ARG B N 1
ATOM 2804 C CA . ARG A 1 189 ? 80.580 59.408 21.790 1.00 12.18 189 ARG B CA 1
ATOM 2805 C C . ARG A 1 189 ? 79.223 59.928 22.227 1.00 12.09 189 ARG B C 1
ATOM 2806 O O . ARG A 1 189 ? 78.924 61.116 22.058 1.00 12.62 189 ARG B O 1
ATOM 2827 N N . LEU A 1 190 ? 78.393 59.053 22.803 1.00 12.50 190 LEU B N 1
ATOM 2828 C CA . LEU A 1 190 ? 77.063 59.452 23.265 1.00 12.18 190 LEU B CA 1
ATOM 2829 C C . LEU A 1 190 ? 77.139 60.442 24.419 1.00 12.94 190 LEU B C 1
ATOM 2830 O O . LEU A 1 190 ? 76.353 61.398 24.474 1.00 13.07 190 LEU B O 1
ATOM 2846 N N . PHE A 1 191 ? 78.056 60.223 25.365 1.00 12.91 191 PHE B N 1
ATOM 2847 C CA . PHE A 1 191 ? 78.266 61.221 26.407 1.00 13.25 191 PHE B CA 1
ATOM 2848 C C . PHE A 1 191 ? 78.720 62.545 25.810 1.00 13.45 191 PHE B C 1
ATOM 2849 O O . PHE A 1 191 ? 78.333 63.615 26.287 1.00 14.26 191 PHE B O 1
ATOM 2866 N N . ASP A 1 192 ? 79.524 62.499 24.740 1.00 13.19 192 ASP B N 1
ATOM 2867 C CA . ASP A 1 192 ? 79.982 63.729 24.105 1.00 13.45 192 ASP B CA 1
ATOM 2868 C C . ASP A 1 192 ? 78.845 64.452 23.383 1.00 13.58 192 ASP B C 1
ATOM 2869 O O . ASP A 1 192 ? 78.803 65.689 23.378 1.00 14.20 192 ASP B O 1
ATOM 2878 N N . VAL A 1 193 ? 77.919 63.701 22.772 1.00 13.53 193 VAL B N 1
ATOM 2879 C CA . VAL A 1 193 ? 76.724 64.325 22.188 1.00 13.52 193 VAL B CA 1
ATOM 2880 C C . VAL A 1 193 ? 75.975 65.106 23.262 1.00 12.77 193 VAL B C 1
ATOM 2881 O O . VAL A 1 193 ? 75.642 66.293 23.098 1.00 14.03 193 VAL B O 1
ATOM 2894 N N . ALA A 1 194 ? 75.700 64.455 24.388 1.00 13.40 194 ALA B N 1
ATOM 2895 C CA . ALA A 1 194 ? 74.994 65.137 25.470 1.00 13.46 194 ALA B CA 1
ATOM 2896 C C . ALA A 1 194 ? 75.804 66.314 25.999 1.00 13.34 194 ALA B C 1
ATOM 2897 O O . ALA A 1 194 ? 75.258 67.395 26.245 1.00 14.76 194 ALA B O 1
ATOM 2904 N N . ASN A 1 195 ? 77.110 66.129 26.191 1.00 13.47 195 ASN B N 1
ATOM 2905 C CA . ASN A 1 195 ? 77.936 67.187 26.764 1.00 14.34 195 ASN B CA 1
ATOM 2906 C C . ASN A 1 195 ? 77.950 68.420 25.875 1.00 14.22 195 ASN B C 1
ATOM 2907 O O . ASN A 1 195 ? 77.861 69.555 26.357 1.00 15.93 195 ASN B O 1
ATOM 2918 N N . ARG A 1 196 ? 78.049 68.215 24.557 1.00 14.48 196 ARG B N 1
ATOM 2919 C CA . ARG A 1 196 ? 78.060 69.330 23.619 1.00 14.32 196 ARG B CA 1
ATOM 2920 C C . ARG A 1 196 ? 76.710 70.044 23.584 1.00 15.02 196 ARG B C 1
ATOM 2921 O O . ARG A 1 196 ? 76.660 71.269 23.445 1.00 17.27 196 ARG B O 1
ATOM 2942 N N . ARG A 1 197 ? 75.612 69.305 23.722 1.00 14.71 197 ARG B N 1
ATOM 2943 C CA . ARG A 1 197 ? 74.294 69.939 23.799 1.00 14.49 197 ARG B CA 1
ATOM 2944 C C . ARG A 1 197 ? 74.152 70.733 25.091 1.00 15.14 197 ARG B C 1
ATOM 2945 O O . ARG A 1 197 ? 73.679 71.879 25.084 1.00 16.51 197 ARG B O 1
ATOM 2966 N N . LEU A 1 198 ? 74.557 70.134 26.212 1.00 15.29 198 LEU B N 1
ATOM 2967 C CA . LEU A 1 198 ? 74.401 70.764 27.517 1.00 14.73 198 LEU B CA 1
ATOM 2968 C C . LEU A 1 198 ? 75.380 71.914 27.725 1.00 16.70 198 LEU B C 1
ATOM 2969 O O . LEU A 1 198 ? 75.194 72.704 28.659 1.00 18.41 198 LEU B O 1
ATOM 2985 N N . ALA A 1 199 ? 76.380 72.066 26.854 1.00 16.90 199 ALA B N 1
ATOM 2986 C CA . ALA A 1 199 ? 77.196 73.274 26.846 1.00 18.24 199 ALA B CA 1
ATOM 2987 C C . ALA A 1 199 ? 76.404 74.486 26.377 1.00 18.59 199 ALA B C 1
ATOM 2988 O O . ALA A 1 199 ? 76.750 75.623 26.730 1.00 22.71 199 ALA B O 1
ATOM 2995 N N . GLU A 1 200 ? 75.364 74.270 25.569 1.00 18.62 200 GLU B N 1
ATOM 2996 C CA . GLU A 1 200 ? 74.608 75.359 24.966 1.00 19.60 200 GLU B CA 1
ATOM 2997 C C . GLU A 1 200 ? 73.162 75.435 25.430 1.00 19.87 200 GLU B C 1
ATOM 2998 O O . GLU A 1 200 ? 72.476 76.402 25.082 1.00 23.30 200 GLU B O 1
ATOM 3010 N N . SER A 1 201 ? 72.685 74.465 26.204 1.00 18.94 201 SER B N 1
ATOM 3011 C CA . SER A 1 201 ? 71.298 74.405 26.640 1.00 18.39 201 SER B CA 1
ATOM 3012 C C . SER A 1 201 ? 71.262 73.844 28.055 1.00 17.09 201 SER B C 1
ATOM 3013 O O . SER A 1 201 ? 72.001 72.913 28.374 1.00 18.14 201 SER B O 1
ATOM 3021 N N . ARG A 1 202 ? 70.381 74.387 28.895 1.00 16.75 202 ARG B N 1
ATOM 3022 C CA . ARG A 1 202 ? 70.299 73.911 30.271 1.00 16.38 202 ARG B CA 1
ATOM 3023 C C . ARG A 1 202 ? 69.866 72.454 30.331 1.00 15.85 202 ARG B C 1
ATOM 3024 O O . ARG A 1 202 ? 70.391 71.675 31.137 1.00 16.16 202 ARG B O 1
ATOM 3045 N N . TYR A 1 203 ? 68.898 72.069 29.501 1.00 15.55 203 TYR B N 1
ATOM 3046 C CA . TYR A 1 203 ? 68.398 70.705 29.405 1.00 14.85 203 TYR B CA 1
ATOM 3047 C C . TYR A 1 203 ? 68.502 70.244 27.954 1.00 14.73 203 TYR B C 1
ATOM 3048 O O . TYR A 1 203 ? 68.860 71.012 27.057 1.00 15.98 203 TYR B O 1
ATOM 3066 N N . LEU A 1 204 ? 68.241 68.963 27.705 1.00 14.28 204 LEU B N 1
ATOM 3067 C CA . LEU A 1 204 ? 68.512 68.434 26.368 1.00 14.56 204 LEU B CA 1
ATOM 3068 C C . LEU A 1 204 ? 67.603 69.039 25.310 1.00 14.92 204 LEU B C 1
ATOM 3069 O O . LEU A 1 204 ? 68.056 69.309 24.190 1.00 16.00 204 LEU B O 1
ATOM 3085 N N . ALA A 1 205 ? 66.325 69.226 25.614 1.00 15.43 205 ALA B N 1
ATOM 3086 C CA . ALA A 1 205 ? 65.375 69.624 24.585 1.00 15.74 205 ALA B CA 1
ATOM 3087 C C . ALA A 1 205 ? 64.950 71.077 24.704 1.00 18.09 205 ALA B C 1
ATOM 3088 O O . ALA A 1 205 ? 63.966 71.483 24.063 1.00 18.63 205 ALA B O 1
ATOM 3095 N N . GLY A 1 206 ? 65.678 71.873 25.475 1.00 17.72 206 GLY B N 1
ATOM 3096 C CA . GLY A 1 206 ? 65.345 73.262 25.689 1.00 17.78 206 GLY B CA 1
ATOM 3097 C C . GLY A 1 206 ? 65.800 73.709 27.063 1.00 17.93 206 GLY B C 1
ATOM 3098 O O . GLY A 1 206 ? 66.672 73.093 27.672 1.00 18.37 206 GLY B O 1
ATOM 3102 N N A ASP A 1 207 ? 65.180 74.794 27.527 0.61 19.01 207 ASP B N 1
ATOM 3103 N N B ASP A 1 207 ? 65.194 74.790 27.544 0.39 18.91 207 ASP B N 1
ATOM 3104 C CA A ASP A 1 207 ? 65.549 75.421 28.788 0.61 19.77 207 ASP B CA 1
ATOM 3105 C CA B ASP A 1 207 ? 65.589 75.393 28.812 0.39 19.92 207 ASP B CA 1
ATOM 3106 C C A ASP A 1 207 ? 64.950 74.724 30.000 0.61 19.42 207 ASP B C 1
ATOM 3107 C C B ASP A 1 207 ? 64.831 74.828 30.006 0.39 19.42 207 ASP B C 1
ATOM 3108 O O A ASP A 1 207 ? 65.366 75.027 31.125 0.61 18.91 207 ASP B O 1
ATOM 3109 O O B ASP A 1 207 ? 65.012 75.323 31.126 0.39 21.93 207 ASP B O 1
ATOM 3126 N N . GLU A 1 208 ? 63.999 73.809 29.802 1.00 18.89 208 GLU B N 1
ATOM 3127 C CA . GLU A 1 208 ? 63.258 73.175 30.887 1.00 19.89 208 GLU B CA 1
ATOM 3128 C C . GLU A 1 208 ? 63.397 71.656 30.851 1.00 17.86 208 GLU B C 1
ATOM 3129 O O . GLU A 1 208 ? 63.541 71.039 29.797 1.00 18.00 208 GLU B O 1
ATOM 3142 N N . TYR A 1 209 ? 63.305 71.062 32.034 1.00 16.87 209 TYR B N 1
ATOM 3143 C CA . TYR A 1 209 ? 63.366 69.615 32.204 1.00 15.92 209 TYR B CA 1
ATOM 3144 C C . TYR A 1 209 ? 62.149 68.948 31.581 1.00 16.23 209 TYR B C 1
ATOM 3145 O O . TYR A 1 209 ? 61.005 69.352 31.827 1.00 18.04 209 TYR B O 1
ATOM 3163 N N . THR A 1 210 ? 62.401 67.910 30.788 1.00 15.20 210 THR B N 1
ATOM 3164 C CA . THR A 1 210 ? 61.352 67.137 30.134 1.00 14.38 210 THR B CA 1
ATOM 3165 C C . THR A 1 210 ? 61.649 65.652 30.286 1.00 14.78 210 THR B C 1
ATOM 3166 O O . THR A 1 210 ? 62.694 65.246 30.813 1.00 14.59 210 THR B O 1
ATOM 3177 N N . ILE A 1 211 ? 60.731 64.821 29.779 1.00 14.20 211 ILE B N 1
ATOM 3178 C CA . ILE A 1 211 ? 60.930 63.372 29.816 1.00 13.70 211 ILE B CA 1
ATOM 3179 C C . ILE A 1 211 ? 62.204 62.947 29.087 1.00 13.47 211 ILE B C 1
ATOM 3180 O O . ILE A 1 211 ? 62.751 61.877 29.368 1.00 13.82 211 ILE B O 1
ATOM 3196 N N . ALA A 1 212 ? 62.678 63.732 28.111 1.00 13.24 212 ALA B N 1
ATOM 3197 C CA . ALA A 1 212 ? 63.936 63.384 27.452 1.00 13.43 212 ALA B CA 1
ATOM 3198 C C . ALA A 1 212 ? 65.102 63.454 28.429 1.00 13.69 212 ALA B C 1
ATOM 3199 O O . ALA A 1 212 ? 66.019 62.623 28.369 1.00 14.03 212 ALA B O 1
ATOM 3206 N N . ASP A 1 213 ? 65.096 64.447 29.325 1.00 13.91 213 ASP B N 1
ATOM 3207 C CA . ASP A 1 213 ? 66.137 64.522 30.350 1.00 13.74 213 ASP B CA 1
ATOM 3208 C C . ASP A 1 213 ? 66.027 63.362 31.312 1.00 13.62 213 ASP B C 1
ATOM 3209 O O . ASP A 1 213 ? 67.032 62.726 31.643 1.00 14.30 213 ASP B O 1
ATOM 3218 N N . LEU A 1 214 ? 64.820 63.082 31.789 1.00 13.96 214 LEU B N 1
ATOM 3219 C CA . LEU A 1 214 ? 64.654 62.006 32.755 1.00 14.10 214 LEU B CA 1
ATOM 3220 C C . LEU A 1 214 ? 65.156 60.685 32.187 1.00 13.25 214 LEU B C 1
ATOM 3221 O O . LEU A 1 214 ? 65.894 59.937 32.842 1.00 14.01 214 LEU B O 1
ATOM 3237 N N . ALA A 1 215 ? 64.777 60.388 30.946 1.00 12.95 215 ALA B N 1
ATOM 3238 C CA . ALA A 1 215 ? 65.173 59.136 30.321 1.00 12.60 215 ALA B CA 1
ATOM 3239 C C . ALA A 1 215 ? 66.686 59.014 30.228 1.00 12.45 215 ALA B C 1
ATOM 3240 O O . ALA A 1 215 ? 67.245 57.943 30.480 1.00 14.54 215 ALA B O 1
ATOM 3247 N N . THR A 1 216 ? 67.365 60.085 29.846 1.00 13.09 216 THR B N 1
ATOM 3248 C CA . THR A 1 216 ? 68.813 60.026 29.675 1.00 12.43 216 THR B CA 1
ATOM 3249 C C . THR A 1 216 ? 69.523 60.023 31.022 1.00 13.30 216 THR B C 1
ATOM 3250 O O . THR A 1 216 ? 70.547 59.338 31.202 1.00 13.41 216 THR B O 1
ATOM 3261 N N . TYR A 1 217 ? 68.970 60.769 31.984 1.00 12.92 217 TYR B N 1
ATOM 3262 C CA . TYR A 1 217 ? 69.591 60.958 33.288 1.00 13.35 217 TYR B CA 1
ATOM 3263 C C . TYR A 1 217 ? 69.733 59.650 34.036 1.00 12.70 217 TYR B C 1
ATOM 3264 O O . TYR A 1 217 ? 70.721 59.445 34.745 1.00 13.69 217 TYR B O 1
ATOM 3282 N N . THR A 1 218 ? 68.727 58.780 33.995 1.00 13.24 218 THR B N 1
ATOM 3283 C CA . THR A 1 218 ? 68.827 57.580 34.821 1.00 14.87 218 THR B CA 1
ATOM 3284 C C . THR A 1 218 ? 70.061 56.777 34.431 1.00 15.45 218 THR B C 1
ATOM 3285 O O . THR A 1 218 ? 70.813 56.316 35.303 1.00 17.53 218 THR B O 1
ATOM 3296 N N . TRP A 1 219 ? 70.318 56.668 33.133 1.00 14.26 219 TRP B N 1
ATOM 3297 C CA . TRP A 1 219 ? 71.517 56.001 32.628 1.00 14.09 219 TRP B CA 1
ATOM 3298 C C . TRP A 1 219 ? 72.771 56.823 32.901 1.00 14.20 219 TRP B C 1
ATOM 3299 O O . TRP A 1 219 ? 73.751 56.314 33.466 1.00 16.00 219 TRP B O 1
ATOM 3320 N N . PHE A 1 220 ? 72.777 58.082 32.480 1.00 13.64 220 PHE B N 1
ATOM 3321 C CA . PHE A 1 220 ? 74.020 58.847 32.489 1.00 14.27 220 PHE B CA 1
ATOM 3322 C C . PHE A 1 220 ? 74.460 59.166 33.908 1.00 15.16 220 PHE B C 1
ATOM 3323 O O . PHE A 1 220 ? 75.661 59.128 34.207 1.00 15.66 220 PHE B O 1
ATOM 3340 N N . GLY A 1 221 ? 73.523 59.503 34.798 1.00 14.48 221 GLY B N 1
ATOM 3341 C CA . GLY A 1 221 ? 73.910 59.844 36.157 1.00 15.16 221 GLY B CA 1
ATOM 3342 C C . GLY A 1 221 ? 74.490 58.656 36.894 1.00 16.20 221 GLY B C 1
ATOM 3343 O O . GLY A 1 221 ? 75.480 58.785 37.628 1.00 17.65 221 GLY B O 1
ATOM 3347 N N . ASN A 1 222 ? 73.885 57.479 36.714 1.00 17.22 222 ASN B N 1
ATOM 3348 C CA . ASN A 1 222 ? 74.385 56.275 37.369 1.00 18.88 222 ASN B CA 1
ATOM 3349 C C . ASN A 1 222 ? 75.820 55.978 36.941 1.00 18.11 222 ASN B C 1
ATOM 3350 O O . ASN A 1 222 ? 76.665 55.620 37.768 1.00 18.44 222 ASN B O 1
ATOM 3361 N N . ILE A 1 223 ? 76.122 56.152 35.658 1.00 16.63 223 ILE B N 1
ATOM 3362 C CA . ILE A 1 223 ? 77.477 55.902 35.167 1.00 16.88 223 ILE B CA 1
ATOM 3363 C C . ILE A 1 223 ? 78.425 57.001 35.625 1.00 16.74 223 ILE B C 1
ATOM 3364 O O . ILE A 1 223 ? 79.524 56.733 36.134 1.00 18.59 223 ILE B O 1
ATOM 3380 N N . TYR A 1 224 ? 78.003 58.251 35.469 1.00 17.41 224 TYR B N 1
ATOM 3381 C CA . TYR A 1 224 ? 78.859 59.396 35.756 1.00 18.39 224 TYR B CA 1
ATOM 3382 C C . TYR A 1 224 ? 79.304 59.408 37.206 1.00 19.23 224 TYR B C 1
ATOM 3383 O O . TYR A 1 224 ? 80.470 59.700 37.496 1.00 20.98 224 TYR B O 1
ATOM 3401 N N A ARG A 1 225 ? 78.398 59.094 38.136 0.54 17.53 225 ARG B N 1
ATOM 3402 N N B ARG A 1 225 ? 78.407 59.095 38.133 0.46 17.62 225 ARG B N 1
ATOM 3403 C CA A ARG A 1 225 ? 78.690 59.165 39.564 0.54 20.01 225 ARG B CA 1
ATOM 3404 C CA B ARG A 1 225 ? 78.751 59.192 39.545 0.46 20.11 225 ARG B CA 1
ATOM 3405 C C A ARG A 1 225 ? 79.279 57.869 40.120 0.54 18.92 225 ARG B C 1
ATOM 3406 C C B ARG A 1 225 ? 79.495 57.974 40.069 0.46 23.02 225 ARG B C 1
ATOM 3407 O O A ARG A 1 225 ? 79.368 57.714 41.345 0.54 24.68 225 ARG B O 1
ATOM 3408 O O B ARG A 1 225 ? 79.890 57.974 41.238 0.46 19.58 225 ARG B O 1
ATOM 3449 N N . GLY A 1 226 ? 79.695 56.948 39.250 1.00 21.47 226 GLY B N 1
ATOM 3450 C CA . GLY A 1 226 ? 80.460 55.792 39.674 1.00 26.10 226 GLY B CA 1
ATOM 3451 C C . GLY A 1 226 ? 79.669 54.635 40.233 1.00 21.70 226 GLY B C 1
ATOM 3452 O O . GLY A 1 226 ? 80.264 53.756 40.867 1.00 25.80 226 GLY B O 1
ATOM 3457 N N . GLU A 1 227 ? 78.363 54.573 39.995 1.00 23.11 227 GLU B N 1
ATOM 3458 C CA . GLU A 1 227 ? 77.541 53.521 40.573 1.00 27.13 227 GLU B CA 1
ATOM 3459 C C . GLU A 1 227 ? 77.311 52.336 39.652 1.00 27.08 227 GLU B C 1
ATOM 3460 O O . GLU A 1 227 ? 76.802 51.309 40.111 1.00 33.40 227 GLU B O 1
ATOM 3472 N N . ALA A 1 228 ? 77.676 52.437 38.384 1.00 23.90 228 ALA B N 1
ATOM 3473 C CA . ALA A 1 228 ? 77.366 51.408 37.407 1.00 23.82 228 ALA B CA 1
ATOM 3474 C C . ALA A 1 228 ? 78.641 50.840 36.801 1.00 22.91 228 ALA B C 1
ATOM 3475 O O . ALA A 1 228 ? 79.574 51.582 36.464 1.00 23.15 228 ALA B O 1
ATOM 3482 N N . TYR A 1 229 ? 78.670 49.513 36.667 1.00 21.53 229 TYR B N 1
ATOM 3483 C CA . TYR A 1 229 ? 79.666 48.815 35.846 1.00 20.57 229 TYR B CA 1
ATOM 3484 C C . TYR A 1 229 ? 81.080 48.934 36.427 1.00 23.16 229 TYR B C 1
ATOM 3485 O O . TYR A 1 229 ? 82.041 49.243 35.714 1.00 23.48 229 TYR B O 1
ATOM 3503 N N . GLY A 1 230 ? 81.208 48.650 37.717 1.00 23.44 230 GLY B N 1
ATOM 3504 C CA . GLY A 1 230 ? 82.523 48.582 38.337 1.00 22.34 230 GLY B CA 1
ATOM 3505 C C . GLY A 1 230 ? 83.271 49.898 38.216 1.00 23.77 230 GLY B C 1
ATOM 3506 O O . GLY A 1 230 ? 82.801 50.951 38.666 1.00 24.84 230 GLY B O 1
ATOM 3510 N N . GLU A 1 231 ? 84.457 49.850 37.597 1.00 22.43 231 GLU B N 1
ATOM 3511 C CA . GLU A 1 231 ? 85.319 51.021 37.473 1.00 21.63 231 GLU B CA 1
ATOM 3512 C C . GLU A 1 231 ? 85.074 51.792 36.188 1.00 18.26 231 GLU B C 1
ATOM 3513 O O . GLU A 1 231 ? 85.971 52.502 35.710 1.00 19.43 231 GLU B O 1
ATOM 3525 N N . ALA A 1 232 ? 83.875 51.684 35.633 1.00 17.87 232 ALA B N 1
ATOM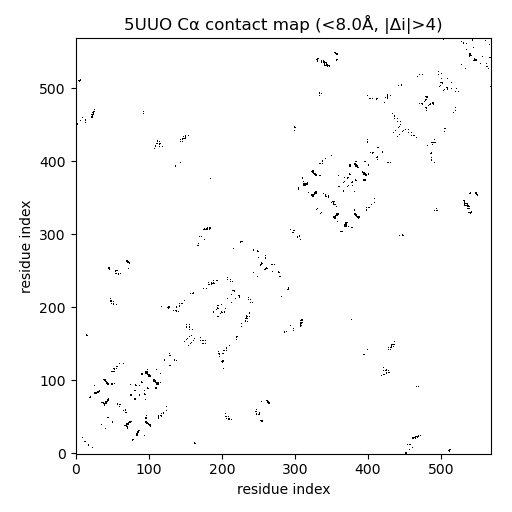 3526 C CA . ALA A 1 232 ? 83.591 52.285 34.342 1.00 17.08 232 ALA B CA 1
ATOM 3527 C C . ALA A 1 232 ? 83.787 53.795 34.323 1.00 16.50 232 ALA B C 1
ATOM 3528 O O . ALA A 1 232 ? 84.142 54.343 33.275 1.00 16.63 232 ALA B O 1
ATOM 3535 N N . ALA A 1 233 ? 83.514 54.504 35.417 1.00 17.52 233 ALA B N 1
ATOM 3536 C CA . ALA A 1 233 ? 83.637 55.957 35.370 1.00 16.90 233 ALA B CA 1
ATOM 3537 C C . ALA A 1 233 ? 85.081 56.382 35.143 1.00 18.40 233 ALA B C 1
ATOM 3538 O O . ALA A 1 233 ? 85.343 57.342 34.406 1.00 20.09 233 ALA B O 1
ATOM 3545 N N . THR A 1 234 ? 86.027 55.666 35.735 1.00 17.23 234 THR B N 1
ATOM 3546 C CA . THR A 1 234 ? 87.431 55.901 35.462 1.00 18.00 234 THR B CA 1
ATOM 3547 C C . THR A 1 234 ? 87.785 55.419 34.059 1.00 16.73 234 THR B C 1
ATOM 3548 O O . THR A 1 234 ? 88.472 56.118 33.300 1.00 18.09 234 THR B O 1
ATOM 3559 N N . PHE A 1 235 ? 87.319 54.222 33.698 1.00 16.46 235 PHE B N 1
ATOM 3560 C CA . PHE A 1 235 ? 87.644 53.653 32.389 1.00 16.33 235 PHE B CA 1
ATOM 3561 C C . PHE A 1 235 ? 87.246 54.594 31.265 1.00 15.63 235 PHE B C 1
ATOM 3562 O O . PHE A 1 235 ? 87.992 54.760 30.282 1.00 16.80 235 PHE B O 1
ATOM 3579 N N . LEU A 1 236 ? 86.071 55.193 31.370 1.00 14.99 236 LEU B N 1
ATOM 3580 C CA . LEU A 1 236 ? 85.503 56.040 30.336 1.00 14.89 236 LEU B CA 1
ATOM 3581 C C . LEU A 1 236 ? 85.834 57.515 30.509 1.00 15.81 236 LEU B C 1
ATOM 3582 O O . LEU A 1 236 ? 85.300 58.341 29.758 1.00 16.14 236 LEU B O 1
ATOM 3598 N N . SER A 1 237 ? 86.689 57.863 31.463 1.00 16.16 237 SER B N 1
ATOM 3599 C CA . SER A 1 237 ? 87.108 59.245 31.683 1.00 16.27 237 SER B CA 1
ATOM 3600 C C . SER A 1 237 ? 85.915 60.179 31.849 1.00 16.99 237 SER B C 1
ATOM 3601 O O . SER A 1 237 ? 85.805 61.205 31.180 1.00 17.44 237 SER B O 1
ATOM 3609 N N . MET A 1 238 ? 85.023 59.831 32.782 1.00 16.65 238 MET B N 1
ATOM 3610 C CA . MET A 1 238 ? 83.798 60.602 32.968 1.00 16.35 238 MET B CA 1
ATOM 3611 C C . MET A 1 238 ? 84.066 62.053 33.341 1.00 18.36 238 MET B C 1
ATOM 3612 O O . MET A 1 238 ? 83.207 62.906 33.085 1.00 19.05 238 MET B O 1
ATOM 3626 N N . HIS A 1 239 ? 85.223 62.356 33.930 1.00 20.18 239 HIS B N 1
ATOM 3627 C CA . HIS A 1 239 ? 85.547 63.738 34.270 1.00 21.51 239 HIS B CA 1
ATOM 3628 C C . HIS A 1 239 ? 85.552 64.649 33.045 1.00 21.98 239 HIS B C 1
ATOM 3629 O O . HIS A 1 239 ? 85.468 65.873 33.195 1.00 25.20 239 HIS B O 1
ATOM 3643 N N . GLU A 1 240 ? 85.651 64.087 31.839 1.00 19.31 240 GLU B N 1
ATOM 3644 C CA . GLU A 1 240 ? 85.688 64.899 30.628 1.00 21.01 240 GLU B CA 1
ATOM 3645 C C . GLU A 1 240 ? 84.371 65.624 30.374 1.00 19.52 240 GLU B C 1
ATOM 3646 O O . GLU A 1 240 ? 84.363 66.612 29.633 1.00 24.58 240 GLU B O 1
ATOM 3658 N N . TYR A 1 241 ? 83.266 65.157 30.941 1.00 16.55 241 TYR B N 1
ATOM 3659 C CA . TYR A 1 241 ? 81.930 65.614 30.542 1.00 15.45 241 TYR B CA 1
ATOM 3660 C C . TYR A 1 241 ? 81.358 66.535 31.620 1.00 15.36 241 TYR B C 1
ATOM 3661 O O . TYR A 1 241 ? 80.419 66.194 32.344 1.00 16.14 241 TYR B O 1
ATOM 3679 N N . GLU A 1 242 ? 81.903 67.744 31.684 1.00 16.30 242 GLU B N 1
ATOM 3680 C CA . GLU A 1 242 ? 81.548 68.677 32.756 1.00 16.49 242 GLU B CA 1
ATOM 3681 C C . GLU A 1 242 ? 80.118 69.190 32.631 1.00 16.55 242 GLU B C 1
ATOM 3682 O O . GLU A 1 242 ? 79.479 69.488 33.652 1.00 16.83 242 GLU B O 1
ATOM 3694 N N . HIS A 1 243 ? 79.591 69.319 31.406 1.00 16.14 243 HIS B N 1
ATOM 3695 C CA . HIS A 1 243 ? 78.220 69.803 31.258 1.00 15.46 243 HIS B CA 1
ATOM 3696 C C . HIS A 1 243 ? 77.223 68.710 31.598 1.00 15.43 243 HIS B C 1
ATOM 3697 O O . HIS A 1 243 ? 76.176 68.985 32.203 1.00 15.86 243 HIS B O 1
ATOM 3711 N N . VAL A 1 244 ? 77.519 67.461 31.218 1.00 14.99 244 VAL B N 1
ATOM 3712 C CA . VAL A 1 244 ? 76.757 66.339 31.744 1.00 15.52 244 VAL B CA 1
ATOM 3713 C C . VAL A 1 244 ? 76.752 66.382 33.263 1.00 14.88 244 VAL B C 1
ATOM 3714 O O . VAL A 1 244 ? 75.700 66.218 33.892 1.00 15.35 244 VAL B O 1
ATOM 3727 N N . GLY A 1 245 ? 77.909 66.632 33.884 1.00 15.02 245 GLY B N 1
ATOM 3728 C CA . GLY A 1 245 ? 77.957 66.670 35.336 1.00 16.28 245 GLY B CA 1
ATOM 3729 C C . GLY A 1 245 ? 77.056 67.737 35.931 1.00 16.33 245 GLY B C 1
ATOM 3730 O O . GLY A 1 245 ? 76.370 67.505 36.934 1.00 16.47 245 GLY B O 1
ATOM 3734 N N A ARG A 1 246 ? 77.066 68.939 35.352 0.53 15.40 246 ARG B N 1
ATOM 3735 N N B ARG A 1 246 ? 77.052 68.924 35.332 0.47 15.25 246 ARG B N 1
ATOM 3736 C CA A ARG A 1 246 ? 76.170 69.995 35.824 0.53 16.73 246 ARG B CA 1
ATOM 3737 C CA B ARG A 1 246 ? 76.196 70.007 35.805 0.47 16.60 246 ARG B CA 1
ATOM 3738 C C A ARG A 1 246 ? 74.724 69.521 35.794 0.53 15.40 246 ARG B C 1
ATOM 3739 C C B ARG A 1 246 ? 74.725 69.598 35.761 0.47 16.24 246 ARG B C 1
ATOM 3740 O O A ARG A 1 246 ? 73.980 69.658 36.774 0.53 16.66 246 ARG B O 1
ATOM 3741 O O B ARG A 1 246 ? 73.970 69.823 36.719 0.47 15.60 246 ARG B O 1
ATOM 3782 N N . TRP A 1 247 ? 74.306 68.986 34.655 1.00 14.75 247 TRP B N 1
ATOM 3783 C CA . TRP A 1 247 ? 72.923 68.576 34.455 1.00 14.10 247 TRP B CA 1
ATOM 3784 C C . TRP A 1 247 ? 72.548 67.413 35.371 1.00 15.15 247 TRP B C 1
ATOM 3785 O O . TRP A 1 247 ? 71.443 67.398 35.932 1.00 14.89 247 TRP B O 1
ATOM 3807 N N . VAL A 1 248 ? 73.457 66.453 35.567 1.00 13.79 248 VAL B N 1
ATOM 3808 C CA . VAL A 1 248 ? 73.208 65.382 36.535 1.00 14.79 248 VAL B CA 1
ATOM 3809 C C . VAL A 1 248 ? 72.972 65.974 37.921 1.00 14.95 248 VAL B C 1
ATOM 3810 O O . VAL A 1 248 ? 72.067 65.558 38.650 1.00 15.80 248 VAL B O 1
ATOM 3823 N N . GLY A 1 249 ? 73.803 66.934 38.322 1.00 15.25 249 GLY B N 1
ATOM 3824 C CA . GLY A 1 249 ? 73.644 67.541 39.639 1.00 16.23 249 GLY B CA 1
ATOM 3825 C C . GLY A 1 249 ? 72.303 68.233 39.827 1.00 15.96 249 GLY B C 1
ATOM 3826 O O . GLY A 1 249 ? 71.697 68.144 40.898 1.00 16.61 249 GLY B O 1
ATOM 3830 N N . GLU A 1 250 ? 71.836 68.949 38.803 1.00 15.96 250 GLU B N 1
ATOM 3831 C CA . GLU A 1 250 ? 70.536 69.616 38.885 1.00 17.28 250 GLU B CA 1
ATOM 3832 C C . GLU A 1 250 ? 69.421 68.595 39.030 1.00 16.89 250 GLU B C 1
ATOM 3833 O O . GLU A 1 250 ? 68.527 68.750 39.868 1.00 18.15 250 GLU B O 1
ATOM 3845 N N . ILE A 1 251 ? 69.449 67.543 38.216 1.00 15.62 251 ILE B N 1
ATOM 3846 C CA . ILE A 1 251 ? 68.356 66.568 38.240 1.00 15.00 251 ILE B CA 1
ATOM 3847 C C . ILE A 1 251 ? 68.402 65.732 39.515 1.00 15.36 251 ILE B C 1
ATOM 3848 O O . ILE A 1 251 ? 67.357 65.406 40.096 1.00 15.72 251 ILE B O 1
ATOM 3864 N N . ASP A 1 252 ? 69.613 65.423 39.997 1.00 15.13 252 ASP B N 1
ATOM 3865 C CA . ASP A 1 252 ? 69.814 64.734 41.274 1.00 15.78 252 ASP B CA 1
ATOM 3866 C C . ASP A 1 252 ? 69.060 65.415 42.412 1.00 16.25 252 ASP B C 1
ATOM 3867 O O . ASP A 1 252 ? 68.713 64.774 43.410 1.00 17.29 252 ASP B O 1
ATOM 3876 N N . ALA A 1 253 ? 68.883 66.732 42.340 1.00 16.27 253 ALA B N 1
ATOM 3877 C CA . ALA A 1 253 ? 68.301 67.491 43.437 1.00 18.30 253 ALA B CA 1
ATOM 3878 C C . ALA A 1 253 ? 66.780 67.516 43.420 1.00 17.43 253 ALA B C 1
ATOM 3879 O O . ALA A 1 253 ? 66.171 68.038 44.348 1.00 19.20 253 ALA B O 1
ATOM 3886 N N . ARG A 1 254 ? 66.153 66.994 42.391 1.00 17.10 254 ARG B N 1
ATOM 3887 C CA . ARG A 1 254 ? 64.701 67.079 42.297 1.00 17.05 254 ARG B CA 1
ATOM 3888 C C . ARG A 1 254 ? 64.049 66.142 43.310 1.00 16.94 254 ARG B C 1
ATOM 3889 O O . ARG A 1 254 ? 64.411 64.959 43.380 1.00 16.58 254 ARG B O 1
ATOM 3910 N N . PRO A 1 255 ? 63.065 66.613 44.080 1.00 17.35 255 PRO B N 1
ATOM 3911 C CA . PRO A 1 255 ? 62.440 65.728 45.077 1.00 17.78 255 PRO B CA 1
ATOM 3912 C C . PRO A 1 255 ? 61.861 64.456 44.488 1.00 16.87 255 PRO B C 1
ATOM 3913 O O . PRO A 1 255 ? 61.944 63.389 45.108 1.00 17.05 255 PRO B O 1
ATOM 3924 N N . GLY A 1 256 ? 61.269 64.529 43.291 1.00 16.64 256 GLY B N 1
ATOM 3925 C CA . GLY A 1 256 ? 60.710 63.333 42.676 1.00 16.88 256 GLY B CA 1
ATOM 3926 C C . GLY A 1 256 ? 61.763 62.328 42.259 1.00 15.72 256 GLY B C 1
ATOM 3927 O O . GLY A 1 256 ? 61.511 61.116 42.237 1.00 16.85 256 GLY B O 1
ATOM 3931 N N . VAL A 1 257 ? 62.941 62.815 41.868 1.00 15.69 257 VAL B N 1
ATOM 3932 C CA . VAL A 1 257 ? 64.074 61.947 41.568 1.00 15.42 257 VAL B CA 1
ATOM 3933 C C . VAL A 1 257 ? 64.561 61.252 42.835 1.00 15.54 257 VAL B C 1
ATOM 3934 O O . VAL A 1 257 ? 64.784 60.038 42.854 1.00 15.55 257 VAL B O 1
ATOM 3947 N N . LEU A 1 258 ? 64.750 62.018 43.912 1.00 15.96 258 LEU B N 1
ATOM 3948 C CA . LEU A 1 258 ? 65.247 61.447 45.162 1.00 16.23 258 LEU B CA 1
ATOM 3949 C C . LEU A 1 258 ? 64.342 60.321 45.660 1.00 16.15 258 LEU B C 1
ATOM 3950 O O . LEU A 1 258 ? 64.833 59.310 46.184 1.00 17.50 258 LEU B O 1
ATOM 3966 N N . ARG A 1 259 ? 63.022 60.474 45.523 1.00 16.33 259 ARG B N 1
ATOM 3967 C CA . ARG A 1 259 ? 62.099 59.413 45.925 1.00 16.43 259 ARG B CA 1
ATOM 3968 C C . ARG A 1 259 ? 62.053 58.290 44.898 1.00 15.59 259 ARG B C 1
ATOM 3969 O O . ARG A 1 259 ? 62.217 57.109 45.229 1.00 16.12 259 ARG B O 1
ATOM 3990 N N . GLY A 1 260 ? 61.847 58.638 43.626 1.00 15.37 260 GLY B N 1
ATOM 3991 C CA . GLY A 1 260 ? 61.625 57.615 42.620 1.00 16.17 260 GLY B CA 1
ATOM 3992 C C . GLY A 1 260 ? 62.806 56.696 42.399 1.00 14.86 260 GLY B C 1
ATOM 3993 O O . GLY A 1 260 ? 62.632 55.528 42.050 1.00 16.00 260 GLY B O 1
ATOM 3997 N N . ARG A 1 261 ? 64.023 57.193 42.602 1.00 14.89 261 ARG B N 1
ATOM 3998 C CA . ARG A 1 261 ? 65.202 56.362 42.393 1.00 15.63 261 ARG B CA 1
ATOM 3999 C C . ARG A 1 261 ? 65.289 55.204 43.376 1.00 15.10 261 ARG B C 1
ATOM 4000 O O . ARG A 1 261 ? 66.029 54.245 43.122 1.00 16.53 261 ARG B O 1
ATOM 4021 N N . LEU A 1 262 ? 64.582 55.287 44.499 1.00 15.65 262 LEU B N 1
ATOM 4022 C CA . LEU A 1 262 ? 64.646 54.293 45.566 1.00 16.52 262 LEU B CA 1
ATOM 4023 C C . LEU A 1 262 ? 63.612 53.187 45.423 1.00 17.27 262 LEU B C 1
ATOM 4024 O O . LEU A 1 262 ? 63.612 52.253 46.231 1.00 18.89 262 LEU B O 1
ATOM 4040 N N . VAL A 1 263 ? 62.723 53.262 44.449 1.00 16.52 263 VAL B N 1
ATOM 4041 C CA . VAL A 1 263 ? 61.623 52.308 44.347 1.00 16.55 263 VAL B CA 1
ATOM 4042 C C . VAL A 1 263 ? 62.108 51.036 43.659 1.00 15.21 263 VAL B C 1
ATOM 4043 O O . VAL A 1 263 ? 62.777 51.080 42.619 1.00 15.69 263 VAL B O 1
ATOM 4056 N N . ASN A 1 264 ? 61.738 49.890 44.215 1.00 15.80 264 ASN B N 1
ATOM 4057 C CA . ASN A 1 264 ? 62.177 48.587 43.723 1.00 15.70 264 ASN B CA 1
ATOM 4058 C C . ASN A 1 264 ? 63.699 48.480 43.728 1.00 16.88 264 ASN B C 1
ATOM 4059 O O . ASN A 1 264 ? 64.298 47.893 42.822 1.00 16.53 264 ASN B O 1
ATOM 4070 N N . SER A 1 265 ? 64.328 49.020 44.770 1.00 19.03 265 SER B N 1
ATOM 4071 C CA . SER A 1 265 ? 65.778 49.125 44.859 1.00 21.49 265 SER B CA 1
ATOM 4072 C C . SER A 1 265 ? 66.281 48.421 46.107 1.00 21.44 265 SER B C 1
ATOM 4073 O O . SER A 1 265 ? 65.703 48.556 47.191 1.00 21.18 265 SER B O 1
ATOM 4081 N N . SER A 1 266 ? 67.394 47.706 45.970 1.00 25.14 266 SER B N 1
ATOM 4082 C CA . SER A 1 266 ? 67.967 47.035 47.124 1.00 28.13 266 SER B CA 1
ATOM 4083 C C . SER A 1 266 ? 68.476 48.028 48.158 1.00 30.17 266 SER B C 1
ATOM 4084 O O . SER A 1 266 ? 68.678 47.648 49.315 1.00 34.14 266 SER B O 1
ATOM 4092 N N . LYS A 1 267 ? 68.698 49.279 47.766 1.00 23.23 267 LYS B N 1
ATOM 4093 C CA . LYS A 1 267 ? 69.127 50.322 48.687 1.00 28.56 267 LYS B CA 1
ATOM 4094 C C . LYS A 1 267 ? 67.979 51.234 49.099 1.00 28.14 267 LYS B C 1
ATOM 4095 O O . LYS A 1 267 ? 68.219 52.296 49.683 1.00 28.16 267 LYS B O 1
ATOM 4114 N N . GLY A 1 268 ? 66.741 50.828 48.831 1.00 20.76 268 GLY B N 1
ATOM 4115 C CA . GLY A 1 268 ? 65.576 51.644 49.102 1.00 20.62 268 GLY B CA 1
ATOM 4116 C C . GLY A 1 268 ? 64.379 50.799 49.493 1.00 19.46 268 GLY B C 1
ATOM 4117 O O . GLY A 1 268 ? 64.454 50.022 50.449 1.00 22.97 268 GLY B O 1
ATOM 4121 N N . LEU A 1 269 ? 63.268 50.960 48.786 1.00 18.02 269 LEU B N 1
ATOM 4122 C CA . LEU A 1 269 ? 62.041 50.209 49.022 1.00 18.24 269 LEU B CA 1
ATOM 4123 C C . LEU A 1 269 ? 61.962 49.027 48.073 1.00 18.18 269 LEU B C 1
ATOM 4124 O O . LEU A 1 269 ? 62.150 49.190 46.865 1.00 17.17 269 LEU B O 1
ATOM 4140 N N . ALA A 1 270 ? 61.637 47.850 48.597 1.00 18.11 270 ALA B N 1
ATOM 4141 C CA . ALA A 1 270 ? 61.419 46.698 47.733 1.00 18.40 270 ALA B CA 1
ATOM 4142 C C . ALA A 1 270 ? 60.246 46.946 46.792 1.00 17.91 270 ALA B C 1
ATOM 4143 O O . ALA A 1 270 ? 60.311 46.612 45.601 1.00 17.52 270 ALA B O 1
ATOM 4150 N N . GLU A 1 271 ? 59.173 47.542 47.315 1.00 17.80 271 GLU B N 1
ATOM 4151 C CA . GLU A 1 271 ? 57.978 47.888 46.566 1.00 18.65 271 GLU B CA 1
ATOM 4152 C C . GLU A 1 271 ? 57.447 49.211 47.093 1.00 18.25 271 GLU B C 1
ATOM 4153 O O . GLU A 1 271 ? 57.809 49.646 48.186 1.00 20.23 271 GLU B O 1
ATOM 4165 N N . ARG A 1 272 ? 56.567 49.844 46.319 1.00 17.99 272 ARG B N 1
ATOM 4166 C CA . ARG A 1 272 ? 55.872 51.053 46.761 1.00 18.96 272 ARG B CA 1
ATOM 4167 C C . ARG A 1 272 ? 54.376 50.830 46.638 1.00 18.96 272 ARG B C 1
ATOM 4168 O O . ARG A 1 272 ? 53.883 50.513 45.547 1.00 18.61 272 ARG B O 1
ATOM 4189 N N . HIS A 1 273 ? 53.656 50.998 47.748 1.00 19.59 273 HIS B N 1
ATOM 4190 C CA . HIS A 1 273 ? 52.207 50.855 47.760 1.00 20.24 273 HIS B CA 1
ATOM 4191 C C . HIS A 1 273 ? 51.489 52.048 48.368 1.00 21.16 273 HIS B C 1
ATOM 4192 O O . HIS A 1 273 ? 50.255 52.092 48.331 1.00 23.37 273 HIS B O 1
ATOM 4207 N N . ASP A 1 274 ? 52.222 53.021 48.899 1.00 21.86 274 ASP B N 1
ATOM 4208 C CA . ASP A 1 274 ? 51.649 54.237 49.463 1.00 22.00 274 ASP B CA 1
ATOM 4209 C C . ASP A 1 274 ? 52.800 55.197 49.705 1.00 21.58 274 ASP B C 1
ATOM 4210 O O . ASP A 1 274 ? 53.947 54.774 49.884 1.00 22.53 274 ASP B O 1
ATOM 4219 N N . ALA A 1 275 ? 52.496 56.493 49.675 1.00 22.41 275 ALA B N 1
ATOM 4220 C CA . ALA A 1 275 ? 53.545 57.485 49.885 1.00 23.09 275 ALA B CA 1
ATOM 4221 C C . ALA A 1 275 ? 54.213 57.319 51.247 1.00 23.52 275 ALA B C 1
ATOM 4222 O O . ALA A 1 275 ? 55.407 57.615 51.395 1.00 24.16 275 ALA B O 1
ATOM 4229 N N . SER A 1 276 ? 53.470 56.852 52.252 1.00 22.96 276 SER B N 1
ATOM 4230 C CA . SER A 1 276 ? 54.031 56.666 53.585 1.00 23.45 276 SER B CA 1
ATOM 4231 C C . SER A 1 276 ? 55.089 55.570 53.639 1.00 24.00 276 SER B C 1
ATOM 4232 O O . SER A 1 276 ? 55.791 55.470 54.653 1.00 24.83 276 SER B O 1
ATOM 4240 N N . ASP A 1 277 ? 55.235 54.756 52.585 1.00 22.98 277 ASP B N 1
ATOM 4241 C CA . ASP A 1 277 ? 56.259 53.718 52.609 1.00 22.21 277 ASP B CA 1
ATOM 4242 C C . ASP A 1 277 ? 57.642 54.330 52.796 1.00 22.51 277 ASP B C 1
ATOM 4243 O O . ASP A 1 277 ? 58.530 53.704 53.392 1.00 23.13 277 ASP B O 1
ATOM 4252 N N . PHE A 1 278 ? 57.846 55.546 52.283 1.00 22.97 278 PHE B N 1
ATOM 4253 C CA . PHE A 1 278 ? 59.149 56.187 52.386 1.00 22.10 278 PHE B CA 1
ATOM 4254 C C . PHE A 1 278 ? 59.499 56.543 53.823 1.00 24.13 278 PHE B C 1
ATOM 4255 O O . PHE A 1 278 ? 60.682 56.718 54.127 1.00 25.10 278 PHE B O 1
ATOM 4272 N N . ASP A 1 279 ? 58.503 56.643 54.715 1.00 24.04 279 ASP B N 1
ATOM 4273 C CA . ASP A 1 279 ? 58.771 56.982 56.109 1.00 26.28 279 ASP B CA 1
ATOM 4274 C C . ASP A 1 279 ? 59.590 55.911 56.803 1.00 23.77 279 ASP B C 1
ATOM 4275 O O . ASP A 1 279 ? 60.147 56.177 57.875 1.00 28.22 279 ASP B O 1
ATOM 4284 N N . ALA A 1 280 ? 59.629 54.700 56.257 1.00 28.83 280 ALA B N 1
ATOM 4285 C CA . ALA A 1 280 ? 60.403 53.620 56.849 1.00 35.80 280 ALA B CA 1
ATOM 4286 C C . ALA A 1 280 ? 61.899 53.777 56.617 1.00 34.22 280 ALA B C 1
ATOM 4287 O O . ALA A 1 280 ? 62.691 53.146 57.323 1.00 39.84 280 ALA B O 1
ATOM 4294 N N . LEU A 1 281 ? 62.306 54.590 55.65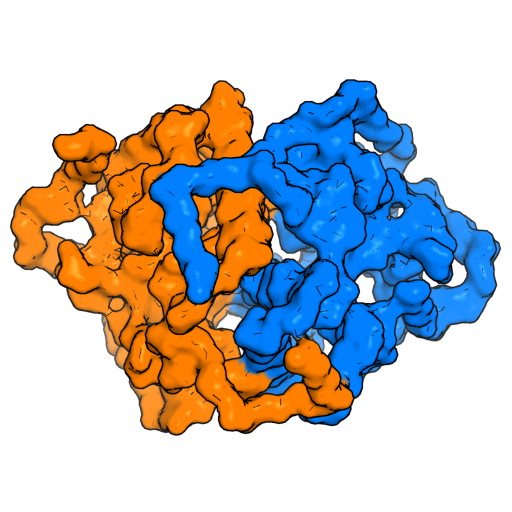3 1.00 26.35 281 LEU B N 1
ATOM 4295 C CA . LEU A 1 281 ? 63.715 54.733 55.350 1.00 25.63 281 LEU B CA 1
ATOM 4296 C C . LEU A 1 281 ? 64.354 55.753 56.287 1.00 24.01 281 LEU B C 1
ATOM 4297 O O . LEU A 1 281 ? 63.685 56.669 56.773 1.00 25.47 281 LEU B O 1
ATOM 4313 N N . PRO A 1 282 ? 65.654 55.625 56.554 1.00 26.13 282 PRO B N 1
ATOM 4314 C CA . PRO A 1 282 ? 66.334 56.664 57.313 1.00 26.22 282 PRO B CA 1
ATOM 4315 C C . PRO A 1 282 ? 66.342 57.967 56.517 1.00 22.48 282 PRO B C 1
ATOM 4316 O O . PRO A 1 282 ? 66.356 57.943 55.281 1.00 22.43 282 PRO B O 1
ATOM 4327 N N . PRO A 1 283 ? 66.313 59.112 57.198 1.00 23.83 283 PRO B N 1
ATOM 4328 C CA . PRO A 1 283 ? 66.275 60.388 56.455 1.00 23.88 283 PRO B CA 1
ATOM 4329 C C . PRO A 1 283 ? 67.436 60.565 55.499 1.00 21.72 283 PRO B C 1
ATOM 4330 O O . PRO A 1 283 ? 67.269 61.191 54.445 1.00 23.28 283 PRO B O 1
ATOM 4341 N N . GLU A 1 284 ? 68.604 60.003 55.812 1.00 22.76 284 GLU B N 1
ATOM 4342 C CA . GLU A 1 284 ? 69.753 60.143 54.928 1.00 23.40 284 GLU B CA 1
ATOM 4343 C C . GLU A 1 284 ? 69.479 59.585 53.537 1.00 22.61 284 GLU B C 1
ATOM 4344 O O . GLU A 1 284 ? 70.071 60.050 52.558 1.00 22.71 284 GLU B O 1
ATOM 4356 N N . SER A 1 285 ? 68.592 58.594 53.418 1.00 21.42 285 SER B N 1
ATOM 4357 C CA . SER A 1 285 ? 68.343 57.986 52.116 1.00 20.37 285 SER B CA 1
ATOM 4358 C C . SER A 1 285 ? 67.714 58.952 51.122 1.00 19.35 285 SER B C 1
ATOM 4359 O O . SER A 1 285 ? 67.814 58.725 49.909 1.00 20.37 285 SER B O 1
ATOM 4367 N N . LEU A 1 286 ? 67.074 60.018 51.594 1.00 19.64 286 LEU B N 1
ATOM 4368 C CA . LEU A 1 286 ? 66.413 60.983 50.731 1.00 20.49 286 LEU B CA 1
ATOM 4369 C C . LEU A 1 286 ? 67.194 62.275 50.610 1.00 21.83 286 LEU B C 1
ATOM 4370 O O . LEU A 1 286 ? 66.659 63.281 50.128 1.00 26.26 286 LEU B O 1
ATOM 4386 N N . GLN A 1 287 ? 68.439 62.280 51.031 1.00 19.37 287 GLN B N 1
ATOM 4387 C CA . GLN A 1 287 ? 69.215 63.503 51.020 1.00 19.80 287 GLN B CA 1
ATOM 4388 C C . GLN A 1 287 ? 70.123 63.575 49.801 1.00 19.45 287 GLN B C 1
ATOM 4389 O O . GLN A 1 287 ? 70.219 62.649 48.987 1.00 18.91 287 GLN B O 1
ATOM 4403 N N . ALA A 1 288 ? 70.768 64.728 49.675 1.00 19.86 288 ALA B N 1
ATOM 4404 C CA . ALA A 1 288 ? 71.435 65.081 48.432 1.00 19.62 288 ALA B CA 1
ATOM 4405 C C . ALA A 1 288 ? 72.449 64.018 48.041 1.00 19.63 288 ALA B C 1
ATOM 4406 O O . ALA A 1 288 ? 73.181 63.478 48.868 1.00 20.21 288 ALA B O 1
ATOM 4414 N N . ILE A 1 289 ? 72.493 63.740 46.751 1.00 19.11 289 ILE B N 1
ATOM 4415 C CA . ILE A 1 289 ? 73.425 62.769 46.191 1.00 19.21 289 ILE B CA 1
ATOM 4416 C C . ILE A 1 289 ? 74.794 63.439 46.125 1.00 21.54 289 ILE B C 1
ATOM 4417 O O . ILE A 1 289 ? 74.935 64.526 45.563 1.00 21.34 289 ILE B O 1
ATOM 4433 N N . VAL A 1 290 ? 75.797 62.849 46.789 1.00 25.47 290 VAL B N 1
ATOM 4434 C CA . VAL A 1 290 ? 77.093 63.538 46.891 1.00 33.97 290 VAL B CA 1
ATOM 4435 C C . VAL A 1 290 ? 77.823 63.517 45.550 1.00 41.55 290 VAL B C 1
ATOM 4436 O O . VAL A 1 290 ? 77.641 62.626 44.709 1.00 29.48 290 VAL B O 1
ATOM 4449 N N . LYS A 1 291 ? 78.685 64.516 45.357 1.00 41.73 291 LYS B N 1
ATOM 4450 C CA . LYS A 1 291 ? 79.416 64.666 44.105 1.00 57.86 291 LYS B CA 1
ATOM 4451 C C . LYS A 1 291 ? 80.904 64.375 44.224 1.00 65.76 291 LYS B C 1
ATOM 4452 O O . LYS A 1 291 ? 81.503 63.895 43.259 1.00 60.15 291 LYS B O 1
ATOM 4471 N N . GLY A 1 292 ? 81.514 64.655 45.373 1.00 62.83 292 GLY B N 1
ATOM 4472 C CA . GLY A 1 292 ? 82.918 64.377 45.583 1.00 60.53 292 GLY B CA 1
ATOM 4473 C C . GLY A 1 292 ? 83.152 62.936 45.998 1.00 61.09 292 GLY B C 1
ATOM 4474 O O . GLY A 1 292 ? 82.263 62.084 45.955 1.00 46.81 292 GLY B O 1
ATOM 4478 N N . PHE A 1 293 ? 84.387 62.667 46.411 1.00 70.34 293 PHE B N 1
ATOM 4479 C CA . PHE A 1 293 ? 84.775 61.314 46.804 1.00 78.79 293 PHE B CA 1
ATOM 4480 C C . PHE A 1 293 ? 84.845 61.172 48.323 1.00 81.54 293 PHE B C 1
ATOM 4481 O O . PHE A 1 293 ? 84.503 62.095 49.064 1.00 72.19 293 PHE B O 1
ATOM 4499 N N . GLU B 1 9 ? 94.838 35.988 28.130 1.00 59.04 9 GLU A N 1
ATOM 4500 C CA . GLU B 1 9 ? 93.622 36.764 27.916 1.00 72.09 9 GLU A CA 1
ATOM 4501 C C . GLU B 1 9 ? 93.928 38.260 27.986 1.00 65.09 9 GLU A C 1
ATOM 4502 O O . GLU B 1 9 ? 94.856 38.686 28.674 1.00 74.16 9 GLU A O 1
ATOM 4513 N N A TYR B 1 10 ? 93.110 39.034 27.269 0.60 47.33 10 TYR A N 1
ATOM 4514 N N B TYR B 1 10 ? 93.167 39.065 27.255 0.40 47.92 10 TYR A N 1
ATOM 4515 C CA A TYR B 1 10 ? 93.223 40.487 27.250 0.60 34.27 10 TYR A CA 1
ATOM 4516 C CA B TYR B 1 10 ? 93.423 40.496 27.222 0.40 35.23 10 TYR A CA 1
ATOM 4517 C C A TYR B 1 10 ? 92.932 41.059 28.632 0.60 26.94 10 TYR A C 1
ATOM 4518 C C B TYR B 1 10 ? 92.903 41.150 28.499 0.40 29.80 10 TYR A C 1
ATOM 4519 O O A TYR B 1 10 ? 92.038 40.581 29.338 0.60 30.20 10 TYR A O 1
ATOM 4520 O O B TYR B 1 10 ? 91.831 40.801 29.004 0.40 32.40 10 TYR A O 1
ATOM 4554 N N . VAL B 1 11 ? 93.673 42.099 29.019 1.00 27.99 11 VAL A N 1
ATOM 4555 C CA . VAL B 1 11 ? 93.368 42.791 30.269 1.00 26.20 11 VAL A CA 1
ATOM 4556 C C . VAL B 1 11 ? 93.058 44.256 29.964 1.00 24.88 11 VAL A C 1
ATOM 4557 O O . VAL B 1 11 ? 93.953 45.000 29.534 1.00 28.36 11 VAL A O 1
ATOM 4570 N N . PRO B 1 12 ? 91.828 44.725 30.171 1.00 23.44 12 PRO A N 1
ATOM 4571 C CA . PRO B 1 12 ? 91.521 46.128 29.884 1.00 23.79 12 PRO A CA 1
ATOM 4572 C C . PRO B 1 12 ? 92.372 47.060 30.730 1.00 22.97 12 PRO A C 1
ATOM 4573 O O . PRO B 1 12 ? 92.659 46.760 31.897 1.00 24.77 12 PRO A O 1
ATOM 4584 N N . PRO B 1 13 ? 92.785 48.204 30.184 1.00 21.10 13 PRO A N 1
ATOM 4585 C CA . PRO B 1 13 ? 93.557 49.176 30.967 1.00 23.00 13 PRO A CA 1
ATOM 4586 C C . PRO B 1 13 ? 92.669 49.873 31.984 1.00 21.52 13 PRO A C 1
ATOM 4587 O O . PRO B 1 13 ? 91.444 49.768 31.953 1.00 21.47 13 PRO A O 1
ATOM 4598 N N . LYS B 1 14 ? 93.308 50.616 32.888 1.00 21.58 14 LYS A N 1
ATOM 4599 C CA . LYS B 1 14 ? 92.561 51.406 33.862 1.00 22.24 14 LYS A CA 1
ATOM 4600 C C . LYS B 1 14 ? 91.761 52.509 33.182 1.00 19.92 14 LYS A C 1
ATOM 4601 O O . LYS B 1 14 ? 90.618 52.787 33.567 1.00 20.27 14 LYS A O 1
ATOM 4620 N N . VAL B 1 15 ? 92.331 53.132 32.156 1.00 19.39 15 VAL A N 1
ATOM 4621 C CA . VAL B 1 15 ? 91.695 54.221 31.425 1.00 18.70 15 VAL A CA 1
ATOM 4622 C C . VAL B 1 15 ? 91.676 53.852 29.943 1.00 19.30 15 VAL A C 1
ATOM 4623 O O . VAL B 1 15 ? 92.732 53.602 29.346 1.00 20.10 15 VAL A O 1
ATOM 4636 N N . TRP B 1 16 ? 90.488 53.821 29.339 1.00 17.24 16 TRP A N 1
ATOM 4637 C CA . TRP B 1 16 ? 90.378 53.499 27.922 1.00 17.31 16 TRP A CA 1
ATOM 4638 C C . TRP B 1 16 ? 91.017 54.591 27.081 1.00 17.65 16 TRP A C 1
ATOM 4639 O O . TRP B 1 16 ? 90.793 55.786 27.302 1.00 18.62 16 TRP A O 1
ATOM 4660 N N . LYS B 1 17 ? 91.744 54.168 26.047 1.00 18.51 17 LYS A N 1
ATOM 4661 C CA . LYS B 1 17 ? 92.338 55.072 25.070 1.00 18.63 17 LYS A CA 1
ATOM 4662 C C . LYS B 1 17 ? 91.955 54.658 23.658 1.00 18.60 17 LYS A C 1
ATOM 4663 O O . LYS B 1 17 ? 91.824 53.470 23.356 1.00 19.33 17 LYS A O 1
ATOM 4682 N N . TRP B 1 18 ? 91.760 55.651 22.803 1.00 18.11 18 TRP A N 1
ATOM 4683 C CA . TRP B 1 18 ? 91.458 55.395 21.395 1.00 17.80 18 TRP A CA 1
ATOM 4684 C C . TRP B 1 18 ? 92.771 55.179 20.644 1.00 19.16 18 TRP A C 1
ATOM 4685 O O . TRP B 1 18 ? 93.306 56.076 19.997 1.00 21.54 18 TRP A O 1
ATOM 4706 N N A ASP B 1 19 ? 93.283 53.950 20.741 0.60 20.16 19 ASP A N 1
ATOM 4707 N N B ASP B 1 19 ? 93.299 53.961 20.737 0.40 20.19 19 ASP A N 1
ATOM 4708 C CA A ASP B 1 19 ? 94.585 53.599 20.193 0.60 21.76 19 ASP A CA 1
ATOM 4709 C CA B ASP B 1 19 ? 94.594 53.639 20.154 0.40 22.14 19 ASP A CA 1
ATOM 4710 C C A ASP B 1 19 ? 94.505 52.624 19.027 0.60 20.99 19 ASP A C 1
ATOM 4711 C C B ASP B 1 19 ? 94.507 52.640 19.008 0.40 21.22 19 ASP A C 1
ATOM 4712 O O A ASP B 1 19 ? 95.538 52.335 18.412 0.60 23.87 19 ASP A O 1
ATOM 4713 O O B ASP B 1 19 ? 95.536 52.338 18.394 0.40 24.02 19 ASP A O 1
ATOM 4730 N N . LYS B 1 20 ? 93.316 52.134 18.691 1.00 20.32 20 LYS A N 1
ATOM 4731 C CA . LYS B 1 20 ? 93.128 51.177 17.609 1.00 22.18 20 LYS A CA 1
ATOM 4732 C C . LYS B 1 20 ? 91.836 51.495 16.872 1.00 19.28 20 LYS A C 1
ATOM 4733 O O . LYS B 1 20 ? 90.830 51.866 17.486 1.00 20.79 20 LYS A O 1
ATOM 4752 N N . ALA B 1 21 ? 91.852 51.322 15.553 1.00 20.79 21 ALA A N 1
ATOM 4753 C CA . ALA B 1 21 ? 90.639 51.427 14.755 1.00 20.50 21 ALA A CA 1
ATOM 4754 C C . ALA B 1 21 ? 89.616 50.402 15.223 1.00 20.79 21 ALA A C 1
ATOM 4755 O O . ALA B 1 21 ? 89.962 49.319 15.704 1.00 23.13 21 ALA A O 1
ATOM 4762 N N . ASN B 1 22 ? 88.338 50.750 15.097 1.00 17.94 22 ASN A N 1
ATOM 4763 C CA . ASN B 1 22 ? 87.263 49.821 15.394 1.00 17.39 22 ASN A CA 1
ATOM 4764 C C . ASN B 1 22 ? 86.117 50.142 14.450 1.00 17.11 22 ASN A C 1
ATOM 4765 O O . ASN B 1 22 ? 85.860 51.314 14.159 1.00 18.55 22 ASN A O 1
ATOM 4776 N N . GLY B 1 23 ? 85.442 49.107 13.962 1.00 17.16 23 GLY A N 1
ATOM 4777 C CA . GLY B 1 23 ? 84.274 49.287 13.121 1.00 17.59 23 GLY A CA 1
ATOM 4778 C C . GLY B 1 23 ? 84.322 48.610 11.771 1.00 16.38 23 GLY A C 1
ATOM 4779 O O . GLY B 1 23 ? 83.316 48.656 11.055 1.00 17.03 23 GLY A O 1
ATOM 4783 N N . GLY B 1 24 ? 85.437 48.008 11.373 1.00 17.87 24 GLY A N 1
ATOM 4784 C CA . GLY B 1 24 ? 85.503 47.388 10.057 1.00 17.46 24 GLY A CA 1
ATOM 4785 C C . GLY B 1 24 ? 85.354 48.447 8.979 1.00 18.35 24 GLY A C 1
ATOM 4786 O O . GLY B 1 24 ? 86.061 49.456 8.977 1.00 19.89 24 GLY A O 1
ATOM 4790 N N A ALA B 1 25 ? 84.435 48.225 8.043 0.50 16.68 25 ALA A N 1
ATOM 4791 N N B ALA B 1 25 ? 84.400 48.230 8.075 0.50 17.78 25 ALA A N 1
ATOM 4792 C CA A ALA B 1 25 ? 84.159 49.246 7.036 0.50 19.10 25 ALA A CA 1
ATOM 4793 C CA B ALA B 1 25 ? 84.112 49.191 7.019 0.50 18.93 25 ALA A CA 1
ATOM 4794 C C A ALA B 1 25 ? 83.922 50.606 7.691 0.50 18.04 25 ALA A C 1
ATOM 4795 C C B ALA B 1 25 ? 83.644 50.538 7.556 0.50 16.41 25 ALA A C 1
ATOM 4796 O O A ALA B 1 25 ? 84.376 51.641 7.186 0.50 22.69 25 ALA A O 1
ATOM 4797 O O B ALA B 1 25 ? 83.619 51.504 6.775 0.50 14.55 25 ALA A O 1
ATOM 4810 N N . PHE B 1 26 ? 83.267 50.620 8.851 1.00 15.40 26 PHE A N 1
ATOM 4811 C CA . PHE B 1 26 ? 82.926 51.874 9.524 1.00 14.92 26 PHE A CA 1
ATOM 4812 C C . PHE B 1 26 ? 84.068 52.449 10.355 1.00 16.00 26 PHE A C 1
ATOM 4813 O O . PHE B 1 26 ? 83.881 53.492 10.995 1.00 15.63 26 PHE A O 1
ATOM 4830 N N . ALA B 1 27 ? 85.255 51.830 10.335 1.00 16.77 27 ALA A N 1
ATOM 4831 C CA . ALA B 1 27 ? 86.377 52.407 11.054 1.00 16.11 27 ALA A CA 1
ATOM 4832 C C . ALA B 1 27 ? 86.794 53.743 10.471 1.00 17.10 27 ALA A C 1
ATOM 4833 O O . ALA B 1 27 ? 87.551 54.468 11.122 1.00 18.58 27 ALA A O 1
ATOM 4840 N N A SER B 1 28 ? 86.388 54.090 9.264 0.63 16.72 28 SER A N 1
ATOM 4841 N N B SER B 1 28 ? 86.318 54.058 9.256 0.37 17.62 28 SER A N 1
ATOM 4842 C CA A SER B 1 28 ? 86.782 55.404 8.771 0.63 18.35 28 SER A CA 1
ATOM 4843 C CA B SER B 1 28 ? 86.586 55.342 8.616 0.37 19.65 28 SER A CA 1
ATOM 4844 C C A SER B 1 28 ? 85.863 56.520 9.291 0.63 18.27 28 SER A C 1
ATOM 4845 C C B SER B 1 28 ? 85.917 56.485 9.358 0.37 18.74 28 SER A C 1
ATOM 4846 O O A SER B 1 28 ? 86.132 57.695 9.014 0.63 18.89 28 SER A O 1
ATOM 4847 O O B SER B 1 28 ? 86.419 57.619 9.314 0.37 15.16 28 SER A O 1
ATOM 4862 N N . VAL B 1 29 ? 84.820 56.195 10.061 1.00 15.24 29 VAL A N 1
ATOM 4863 C CA . VAL B 1 29 ? 83.960 57.223 10.646 1.00 16.06 29 VAL A CA 1
ATOM 4864 C C . VAL B 1 29 ? 83.755 57.083 12.156 1.00 15.01 29 VAL A C 1
ATOM 4865 O O . VAL B 1 29 ? 83.453 58.081 12.818 1.00 15.43 29 VAL A O 1
ATOM 4878 N N . ASN B 1 30 ? 83.877 55.874 12.723 1.00 14.06 30 ASN A N 1
ATOM 4879 C CA . ASN B 1 30 ? 83.550 55.679 14.136 1.00 13.23 30 ASN A CA 1
ATOM 4880 C C . ASN B 1 30 ? 84.611 56.323 15.023 1.00 14.59 30 ASN A C 1
ATOM 4881 O O . ASN B 1 30 ? 85.803 56.059 14.875 1.00 14.83 30 ASN A O 1
ATOM 4892 N N . ARG B 1 31 ? 84.153 57.129 15.981 1.00 14.14 31 ARG A N 1
ATOM 4893 C CA . ARG B 1 31 ? 85.015 57.882 16.880 1.00 14.76 31 ARG A CA 1
ATOM 4894 C C . ARG B 1 31 ? 84.422 57.859 18.299 1.00 13.60 31 ARG A C 1
ATOM 4895 O O . ARG B 1 31 ? 83.223 57.652 18.459 1.00 14.69 31 ARG A O 1
ATOM 4916 N N . PRO B 1 32 ? 85.252 58.130 19.308 1.00 13.93 32 PRO A N 1
ATOM 4917 C CA . PRO B 1 32 ? 84.774 58.304 20.701 1.00 14.12 32 PRO A CA 1
ATOM 4918 C C . PRO B 1 32 ? 84.329 59.720 21.022 1.00 14.02 32 PRO A C 1
ATOM 4919 O O . PRO B 1 32 ? 84.018 59.987 22.193 1.00 15.20 32 PRO A O 1
ATOM 4930 N N . VAL B 1 33 ? 84.337 60.633 20.054 1.00 15.07 33 VAL A N 1
ATOM 4931 C CA . VAL B 1 33 ? 83.935 62.018 20.223 1.00 15.73 33 VAL A CA 1
ATOM 4932 C C . VAL B 1 33 ? 82.895 62.325 19.166 1.00 14.49 33 VAL A C 1
ATOM 4933 O O . VAL B 1 33 ? 82.844 61.687 18.106 1.00 15.45 33 VAL A O 1
ATOM 4946 N N . ALA B 1 34 ? 82.067 63.321 19.458 1.00 15.05 34 ALA A N 1
ATOM 4947 C CA . ALA B 1 34 ? 81.018 63.809 18.581 1.00 14.86 34 ALA A CA 1
ATOM 4948 C C . ALA B 1 34 ? 81.401 65.180 18.027 1.00 15.20 34 ALA A C 1
ATOM 4949 O O . ALA B 1 34 ? 82.430 65.754 18.369 1.00 16.95 34 ALA A O 1
ATOM 4956 N N . GLY B 1 35 ? 80.539 65.712 17.167 1.00 15.53 35 GLY A N 1
ATOM 4957 C CA . GLY B 1 35 ? 80.704 67.057 16.664 1.00 17.17 35 GLY A CA 1
ATOM 4958 C C . GLY B 1 35 ? 81.124 67.106 15.209 1.00 18.03 35 GLY A C 1
ATOM 4959 O O . GLY B 1 35 ? 81.469 66.091 14.596 1.00 18.55 35 GLY A O 1
ATOM 4963 N N . PRO B 1 36 ? 81.098 68.301 14.629 1.00 17.17 36 PRO A N 1
ATOM 4964 C CA . PRO B 1 36 ? 81.370 68.440 13.196 1.00 18.52 36 PRO A CA 1
ATOM 4965 C C . PRO B 1 36 ? 82.852 68.361 12.894 1.00 18.94 36 PRO A C 1
ATOM 4966 O O . PRO B 1 36 ? 83.695 68.791 13.686 1.00 21.56 36 PRO A O 1
ATOM 4977 N N . THR B 1 37 ? 83.165 67.832 11.706 1.00 21.17 37 THR A N 1
ATOM 4978 C CA . THR B 1 37 ? 84.545 67.736 11.239 1.00 21.66 37 THR A CA 1
ATOM 4979 C C . THR B 1 37 ? 84.826 68.577 10.003 1.00 24.18 37 THR A C 1
ATOM 4980 O O . THR B 1 37 ? 85.980 68.630 9.551 1.00 26.73 37 THR A O 1
ATOM 4991 N N . SER B 1 38 ? 83.824 69.252 9.455 1.00 23.00 38 SER A N 1
ATOM 4992 C CA . SER B 1 38 ? 84.045 70.178 8.353 1.00 23.35 38 SER A CA 1
ATOM 4993 C C . SER B 1 38 ? 82.872 71.139 8.319 1.00 22.69 38 SER A C 1
ATOM 4994 O O . SER B 1 38 ? 81.818 70.869 8.899 1.00 22.57 38 SER A O 1
ATOM 5002 N N . GLU B 1 39 ? 83.059 72.263 7.636 1.00 25.44 39 GLU A N 1
ATOM 5003 C CA . GLU B 1 39 ? 82.008 73.259 7.483 1.00 23.69 39 GLU A CA 1
ATOM 5004 C C . GLU B 1 39 ? 81.371 73.086 6.112 1.00 24.47 39 GLU A C 1
ATOM 5005 O O . GLU B 1 39 ? 82.042 73.237 5.084 1.00 26.73 39 GLU A O 1
ATOM 5017 N N A ARG B 1 40 ? 80.082 72.763 6.098 0.53 22.24 40 ARG A N 1
ATOM 5018 N N B ARG B 1 40 ? 80.079 72.778 6.097 0.47 22.24 40 ARG A N 1
ATOM 5019 C CA A ARG B 1 40 ? 79.342 72.620 4.850 0.53 21.36 40 ARG A CA 1
ATOM 5020 C CA B ARG B 1 40 ? 79.354 72.659 4.841 0.47 21.28 40 ARG A CA 1
ATOM 5021 C C A ARG B 1 40 ? 77.865 72.777 5.166 0.53 20.58 40 ARG A C 1
ATOM 5022 C C B ARG B 1 40 ? 77.868 72.755 5.138 0.47 19.96 40 ARG A C 1
ATOM 5023 O O A ARG B 1 40 ? 77.362 72.141 6.096 0.53 20.11 40 ARG A O 1
ATOM 5024 O O B ARG B 1 40 ? 77.362 72.051 6.018 0.47 19.58 40 ARG A O 1
ATOM 5065 N N . GLU B 1 41 ? 77.177 73.626 4.414 1.00 20.86 41 GLU A N 1
ATOM 5066 C CA . GLU B 1 41 ? 75.746 73.793 4.589 1.00 21.68 41 GLU A CA 1
ATOM 5067 C C . GLU B 1 41 ? 74.994 72.688 3.857 1.00 20.97 41 GLU A C 1
ATOM 5068 O O . GLU B 1 41 ? 75.473 72.137 2.862 1.00 23.80 41 GLU A O 1
ATOM 5080 N N . LEU B 1 42 ? 73.813 72.380 4.350 1.00 18.31 42 LEU A N 1
ATOM 5081 C CA . LEU B 1 42 ? 72.930 71.419 3.694 1.00 18.44 42 LEU A CA 1
ATOM 5082 C C . LEU B 1 42 ? 72.246 72.054 2.486 1.00 18.26 42 LEU A C 1
ATOM 5083 O O . LEU B 1 42 ? 71.866 73.228 2.532 1.00 19.94 42 LEU A O 1
ATOM 5099 N N . PRO B 1 43 ? 72.037 71.283 1.420 1.00 18.37 43 PRO A N 1
ATOM 5100 C CA . PRO B 1 43 ? 71.203 71.759 0.310 1.00 19.34 43 PRO A CA 1
ATOM 5101 C C . PRO B 1 43 ? 69.748 71.818 0.744 1.00 18.08 43 PRO A C 1
ATOM 5102 O O . PRO B 1 43 ? 69.312 71.048 1.600 1.00 18.67 43 PRO A O 1
ATOM 5113 N N . VAL B 1 44 ? 68.995 72.747 0.161 1.00 18.83 44 VAL A N 1
ATOM 5114 C CA . VAL B 1 44 ? 67.580 72.939 0.470 1.00 19.89 44 VAL A CA 1
ATOM 5115 C C . VAL B 1 44 ? 66.811 73.046 -0.839 1.00 18.95 44 VAL A C 1
ATOM 5116 O O . VAL B 1 44 ? 67.165 73.855 -1.704 1.00 20.25 44 VAL A O 1
ATOM 5129 N N . GLY B 1 45 ? 65.755 72.250 -0.971 1.00 18.49 45 GLY A N 1
ATOM 5130 C CA . GLY B 1 45 ? 64.890 72.268 -2.133 1.00 18.38 45 GLY A CA 1
ATOM 5131 C C . GLY B 1 45 ? 63.600 73.031 -1.893 1.00 19.97 45 GLY A C 1
ATOM 5132 O O . GLY B 1 45 ? 63.469 73.817 -0.948 1.00 21.31 45 GLY A O 1
ATOM 5136 N N . LYS B 1 46 ? 62.624 72.791 -2.770 1.00 19.74 46 LYS A N 1
ATOM 5137 C CA . LYS B 1 46 ? 61.398 73.586 -2.774 1.00 20.24 46 LYS A CA 1
ATOM 5138 C C . LYS B 1 46 ? 60.302 73.023 -1.878 1.00 21.53 46 LYS A C 1
ATOM 5139 O O . LYS B 1 46 ? 59.338 73.746 -1.582 1.00 23.08 46 LYS A O 1
ATOM 5158 N N . HIS B 1 47 ? 60.405 71.771 -1.461 1.00 18.36 47 HIS A N 1
ATOM 5159 C CA . HIS B 1 47 ? 59.297 71.078 -0.821 1.00 16.83 47 HIS A CA 1
ATOM 5160 C C . HIS B 1 47 ? 59.250 71.320 0.683 1.00 18.16 47 HIS A C 1
ATOM 5161 O O . HIS B 1 47 ? 60.259 71.672 1.312 1.00 18.35 47 HIS A O 1
ATOM 5175 N N . PRO B 1 48 ? 58.085 71.099 1.308 1.00 17.43 48 PRO A N 1
ATOM 5176 C CA . PRO B 1 48 ? 57.948 71.445 2.733 1.00 18.41 48 PRO A CA 1
ATOM 5177 C C . PRO B 1 48 ? 58.799 70.606 3.661 1.00 16.59 48 PRO A C 1
ATOM 5178 O O . PRO B 1 48 ? 59.172 71.113 4.723 1.00 18.37 48 PRO A O 1
ATOM 5189 N N . PHE B 1 49 ? 59.078 69.348 3.335 1.00 16.16 49 PHE A N 1
ATOM 5190 C CA . PHE B 1 49 ? 59.936 68.502 4.154 1.00 15.15 49 PHE A CA 1
ATOM 5191 C C . PHE B 1 49 ? 61.269 68.282 3.465 1.00 15.05 49 PHE A C 1
ATOM 5192 O O . PHE B 1 49 ? 61.310 67.923 2.286 1.00 16.19 49 PHE A O 1
ATOM 5209 N N . GLN B 1 50 ? 62.349 68.529 4.197 1.00 15.08 50 GLN A N 1
ATOM 5210 C CA . GLN B 1 50 ? 63.707 68.311 3.719 1.00 14.81 50 GLN A CA 1
ATOM 5211 C C . GLN B 1 50 ? 64.295 67.162 4.524 1.00 14.24 50 GLN A C 1
ATOM 5212 O O . GLN B 1 50 ? 64.445 67.273 5.747 1.00 15.85 50 GLN A O 1
ATOM 5226 N N . VAL B 1 51 ? 64.614 66.064 3.854 1.00 14.25 51 VAL A N 1
ATOM 5227 C CA . VAL B 1 51 ? 65.109 64.844 4.473 1.00 13.94 51 VAL A CA 1
ATOM 5228 C C . VAL B 1 51 ? 66.546 64.634 4.023 1.00 13.71 51 VAL A C 1
ATOM 5229 O O . VAL B 1 51 ? 66.870 64.844 2.849 1.00 14.57 51 VAL A O 1
ATOM 5242 N N . TYR B 1 52 ? 67.398 64.217 4.962 1.00 13.14 52 TYR A N 1
ATOM 5243 C CA . TYR B 1 52 ? 68.821 64.016 4.722 1.00 13.60 52 TYR A CA 1
ATOM 5244 C C . TYR B 1 52 ? 69.098 62.596 5.181 1.00 12.59 52 TYR A C 1
ATOM 5245 O O . TYR B 1 52 ? 69.044 62.316 6.386 1.00 13.93 52 TYR A O 1
ATOM 5263 N N . SER B 1 53 ? 69.335 61.683 4.235 1.00 13.31 53 SER A N 1
ATOM 5264 C CA . SER B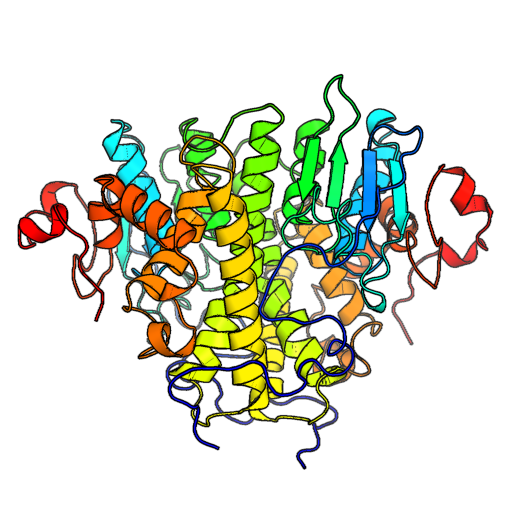 1 53 ? 69.190 60.275 4.560 1.00 13.76 53 SER A CA 1
ATOM 5265 C C . SER B 1 53 ? 69.916 59.380 3.560 1.00 13.07 53 SER A C 1
ATOM 5266 O O . SER B 1 53 ? 70.505 59.826 2.575 1.00 14.16 53 SER A O 1
ATOM 5274 N N . LEU B 1 54 ? 69.850 58.081 3.847 1.00 13.98 54 LEU A N 1
ATOM 5275 C CA . LEU B 1 54 ? 70.368 56.998 3.029 1.00 13.00 54 LEU A CA 1
ATOM 5276 C C . LEU B 1 54 ? 69.388 55.844 3.179 1.00 12.81 54 LEU A C 1
ATOM 5277 O O . LEU B 1 54 ? 68.857 55.632 4.271 1.00 13.28 54 LEU A O 1
ATOM 5293 N N . GLY B 1 55 ? 69.175 55.090 2.108 1.00 13.16 55 GLY A N 1
ATOM 5294 C CA . GLY B 1 55 ? 68.158 54.048 2.066 1.00 13.87 55 GLY A CA 1
ATOM 5295 C C . GLY B 1 55 ? 68.455 52.762 2.804 1.00 13.51 55 GLY A C 1
ATOM 5296 O O . GLY B 1 55 ? 68.183 51.669 2.309 1.00 15.40 55 GLY A O 1
ATOM 5300 N N . THR B 1 56 ? 68.990 52.878 3.994 1.00 13.50 56 THR A N 1
ATOM 5301 C CA . THR B 1 56 ? 69.102 51.786 4.959 1.00 13.06 56 THR A CA 1
ATOM 5302 C C . THR B 1 56 ? 67.713 51.522 5.533 1.00 13.48 56 THR A C 1
ATOM 5303 O O . THR B 1 56 ? 66.777 52.283 5.257 1.00 13.28 56 THR A O 1
ATOM 5314 N N . PRO B 1 57 ? 67.529 50.513 6.389 1.00 14.11 57 PRO A N 1
ATOM 5315 C CA . PRO B 1 57 ? 66.206 50.356 6.997 1.00 14.04 57 PRO A CA 1
ATOM 5316 C C . PRO B 1 57 ? 65.739 51.601 7.726 1.00 14.29 57 PRO A C 1
ATOM 5317 O O . PRO B 1 57 ? 64.536 51.897 7.727 1.00 15.90 57 PRO A O 1
ATOM 5328 N N . ASN B 1 58 ? 66.638 52.345 8.371 1.00 12.49 58 ASN A N 1
ATOM 5329 C CA . ASN B 1 58 ? 66.197 53.535 9.084 1.00 13.05 58 ASN A CA 1
ATOM 5330 C C . ASN B 1 58 ? 65.815 54.670 8.143 1.00 12.29 58 ASN A C 1
ATOM 5331 O O . ASN B 1 58 ? 64.819 55.356 8.389 1.00 12.80 58 ASN A O 1
ATOM 5342 N N . GLY B 1 59 ? 66.572 54.879 7.070 1.00 12.36 59 GLY A N 1
ATOM 5343 C CA . GLY B 1 59 ? 66.171 55.876 6.084 1.00 12.60 59 GLY A CA 1
ATOM 5344 C C . GLY B 1 59 ? 64.858 55.522 5.415 1.00 11.75 59 GLY A C 1
ATOM 5345 O O . GLY B 1 59 ? 64.012 56.395 5.165 1.00 13.47 59 GLY A O 1
ATOM 5349 N N . GLN B 1 60 ? 64.651 54.233 5.148 1.00 12.18 60 GLN A N 1
ATOM 5350 C CA . GLN B 1 60 ? 63.415 53.784 4.519 1.00 12.02 60 GLN A CA 1
ATOM 5351 C C . GLN B 1 60 ? 62.210 54.085 5.383 1.00 12.36 60 GLN A C 1
ATOM 5352 O O . GLN B 1 60 ? 61.127 54.337 4.856 1.00 13.26 60 GLN A O 1
ATOM 5366 N N . LYS B 1 61 ? 62.343 54.065 6.707 1.00 12.07 61 LYS A N 1
ATOM 5367 C CA . LYS B 1 61 ? 61.201 54.439 7.539 1.00 12.55 61 LYS A CA 1
ATOM 5368 C C . LYS B 1 61 ? 60.700 55.825 7.167 1.00 12.90 61 LYS A C 1
ATOM 5369 O O . LYS B 1 61 ? 59.489 56.050 7.034 1.00 13.14 61 LYS A O 1
ATOM 5388 N N . ALA B 1 62 ? 61.620 56.781 7.007 1.00 12.91 62 ALA A N 1
ATOM 5389 C CA . ALA B 1 62 ? 61.243 58.163 6.715 1.00 13.01 62 ALA A CA 1
ATOM 5390 C C . ALA B 1 62 ? 60.654 58.310 5.321 1.00 13.09 62 ALA A C 1
ATOM 5391 O O . ALA B 1 62 ? 59.625 58.970 5.147 1.00 13.69 62 ALA A O 1
ATOM 5398 N N . THR B 1 63 ? 61.317 57.747 4.309 1.00 12.73 63 THR A N 1
ATOM 5399 C CA . THR B 1 63 ? 60.855 57.940 2.942 1.00 12.94 63 THR A CA 1
ATOM 5400 C C . THR B 1 63 ? 59.584 57.144 2.672 1.00 13.36 63 THR A C 1
ATOM 5401 O O . THR B 1 63 ? 58.697 57.626 1.962 1.00 13.84 63 THR A O 1
ATOM 5412 N N . ILE B 1 64 ? 59.454 55.942 3.233 1.00 12.89 64 ILE A N 1
ATOM 5413 C CA . ILE B 1 64 ? 58.174 55.238 3.149 1.00 12.31 64 ILE A CA 1
ATOM 5414 C C . ILE B 1 64 ? 57.073 56.051 3.806 1.00 13.60 64 ILE A C 1
ATOM 5415 O O . ILE B 1 64 ? 55.995 56.207 3.237 1.00 13.89 64 ILE A O 1
ATOM 5431 N N . MET B 1 65 ? 57.310 56.579 5.007 1.00 13.11 65 MET A N 1
ATOM 5432 C CA . MET B 1 65 ? 56.251 57.337 5.662 1.00 12.90 65 MET A CA 1
ATOM 5433 C C . MET B 1 65 ? 55.786 58.496 4.786 1.00 13.00 65 MET A C 1
ATOM 5434 O O . MET B 1 65 ? 54.583 58.719 4.612 1.00 13.56 65 MET A O 1
ATOM 5448 N N . LEU B 1 66 ? 56.725 59.251 4.230 1.00 13.10 66 LEU A N 1
ATOM 5449 C CA . LEU B 1 66 ? 56.333 60.367 3.372 1.00 13.26 66 LEU A CA 1
ATOM 5450 C C . LEU B 1 66 ? 55.577 59.890 2.129 1.00 13.45 66 LEU A C 1
ATOM 5451 O O . LEU B 1 66 ? 54.563 60.493 1.749 1.00 14.41 66 LEU A O 1
ATOM 5467 N N . GLU B 1 67 ? 56.027 58.799 1.504 1.00 14.09 67 GLU A N 1
ATOM 5468 C CA . GLU B 1 67 ? 55.317 58.266 0.345 1.00 13.82 67 GLU A CA 1
ATOM 5469 C C . GLU B 1 67 ? 53.940 57.730 0.727 1.00 14.33 67 GLU A C 1
ATOM 5470 O O . GLU B 1 67 ? 53.003 57.821 -0.094 1.00 15.10 67 GLU A O 1
ATOM 5482 N N . GLU B 1 68 ? 53.779 57.178 1.940 1.00 14.93 68 GLU A N 1
ATOM 5483 C CA . GLU B 1 68 ? 52.453 56.766 2.416 1.00 14.80 68 GLU A CA 1
ATOM 5484 C C . GLU B 1 68 ? 51.523 57.962 2.538 1.00 15.16 68 GLU A C 1
ATOM 5485 O O . GLU B 1 68 ? 50.322 57.877 2.221 1.00 16.37 68 GLU A O 1
ATOM 5497 N N . LEU B 1 69 ? 52.041 59.078 3.028 1.00 15.38 69 LEU A N 1
ATOM 5498 C CA . LEU B 1 69 ? 51.234 60.284 3.161 1.00 14.76 69 LEU A CA 1
ATOM 5499 C C . LEU B 1 69 ? 50.874 60.850 1.795 1.00 14.73 69 LEU A C 1
ATOM 5500 O O . LEU B 1 69 ? 49.739 61.287 1.581 1.00 16.53 69 LEU A O 1
ATOM 5516 N N . LEU B 1 70 ? 51.814 60.827 0.848 1.00 15.25 70 LEU A N 1
ATOM 5517 C CA . LEU B 1 70 ? 51.489 61.255 -0.507 1.00 16.35 70 LEU A CA 1
ATOM 5518 C C . LEU B 1 70 ? 50.463 60.325 -1.151 1.00 16.07 70 LEU A C 1
ATOM 5519 O O . LEU B 1 70 ? 49.607 60.782 -1.922 1.00 17.45 70 LEU A O 1
ATOM 5535 N N . GLN B 1 71 ? 50.530 59.028 -0.854 1.00 16.11 71 GLN A N 1
ATOM 5536 C CA . GLN B 1 71 ? 49.540 58.077 -1.352 1.00 16.51 71 GLN A CA 1
ATOM 5537 C C . GLN B 1 71 ? 48.130 58.461 -0.923 1.00 17.59 71 GLN A C 1
ATOM 5538 O O . GLN B 1 71 ? 47.173 58.237 -1.680 1.00 19.45 71 GLN A O 1
ATOM 5552 N N . LEU B 1 72 ? 47.979 59.026 0.272 1.00 17.84 72 LEU A N 1
ATOM 5553 C CA . LEU B 1 72 ? 46.692 59.480 0.788 1.00 19.55 72 LEU A CA 1
ATOM 5554 C C . LEU B 1 72 ? 46.293 60.856 0.280 1.00 21.49 72 LEU A C 1
ATOM 5555 O O . LEU B 1 72 ? 45.199 61.322 0.615 1.00 24.25 72 LEU A O 1
ATOM 5571 N N . GLY B 1 73 ? 47.122 61.518 -0.521 1.00 19.99 73 GLY A N 1
ATOM 5572 C CA . GLY B 1 73 ? 46.757 62.797 -1.091 1.00 20.86 73 GLY A CA 1
ATOM 5573 C C . GLY B 1 73 ? 47.207 64.007 -0.306 1.00 20.86 73 GLY A C 1
ATOM 5574 O O . GLY B 1 73 ? 46.742 65.113 -0.598 1.00 22.86 73 GLY A O 1
ATOM 5578 N N . PHE B 1 74 ? 48.088 63.842 0.676 1.00 19.73 74 PHE A N 1
ATOM 5579 C CA . PHE B 1 74 ? 48.543 64.966 1.497 1.00 20.19 74 PHE A CA 1
ATOM 5580 C C . PHE B 1 74 ? 49.689 65.668 0.783 1.00 19.44 74 PHE A C 1
ATOM 5581 O O . PHE B 1 74 ? 50.851 65.275 0.912 1.00 19.60 74 PHE A O 1
ATOM 5598 N N . SER B 1 75 ? 49.380 66.717 0.026 1.00 20.49 75 SER A N 1
ATOM 5599 C CA . SER B 1 75 ? 50.428 67.431 -0.695 1.00 21.20 75 SER A CA 1
ATOM 5600 C C . SER B 1 75 ? 51.404 68.128 0.241 1.00 21.32 75 SER A C 1
ATOM 5601 O O . SER B 1 75 ? 52.533 68.427 -0.163 1.00 20.53 75 SER A O 1
ATOM 5609 N N . GLU B 1 76 ? 51.014 68.366 1.491 1.00 20.28 76 GLU A N 1
ATOM 5610 C CA . GLU B 1 76 ? 51.927 68.955 2.457 1.00 20.47 76 GLU A CA 1
ATOM 5611 C C . GLU B 1 76 ? 53.035 68.000 2.864 1.00 18.78 76 GLU A C 1
ATOM 5612 O O . GLU B 1 76 ? 53.946 68.414 3.591 1.00 20.43 76 GLU A O 1
ATOM 5624 N N . ALA B 1 77 ? 52.971 66.733 2.451 1.00 17.39 77 ALA A N 1
ATOM 5625 C CA . ALA B 1 77 ? 54.031 65.771 2.692 1.00 17.96 77 ALA A CA 1
ATOM 5626 C C . ALA B 1 77 ? 55.053 65.689 1.559 1.00 16.00 77 ALA A C 1
ATOM 5627 O O . ALA B 1 77 ? 55.943 64.837 1.606 1.00 16.90 77 ALA A O 1
ATOM 5635 N N A GLU B 1 78 ? 54.949 66.537 0.539 0.64 17.31 78 GLU A N 1
ATOM 5636 N N B GLU B 1 78 ? 54.959 66.553 0.551 0.36 17.30 78 GLU A N 1
ATOM 5637 C CA A GLU B 1 78 ? 55.982 66.555 -0.485 0.64 17.08 78 GLU A CA 1
ATOM 5638 C CA B GLU B 1 78 ? 55.975 66.572 -0.494 0.36 17.16 78 GLU A CA 1
ATOM 5639 C C A GLU B 1 78 ? 57.339 66.823 0.158 0.64 17.66 78 GLU A C 1
ATOM 5640 C C B GLU B 1 78 ? 57.340 66.880 0.110 0.36 15.76 78 GLU A C 1
ATOM 5641 O O A GLU B 1 78 ? 57.456 67.526 1.172 0.64 16.11 78 GLU A O 1
ATOM 5642 O O B GLU B 1 78 ? 57.461 67.698 1.030 0.36 18.55 78 GLU A O 1
ATOM 5665 N N . TYR B 1 79 ? 58.378 66.224 -0.415 1.00 15.37 79 TYR A N 1
ATOM 5666 C CA . TYR B 1 79 ? 59.677 66.236 0.238 1.00 15.45 79 TYR A CA 1
ATOM 5667 C C . TYR B 1 79 ? 60.817 66.170 -0.769 1.00 15.52 79 TYR A C 1
ATOM 5668 O O . TYR B 1 79 ? 60.682 65.651 -1.883 1.00 16.29 79 TYR A O 1
ATOM 5686 N N . ASP B 1 80 ? 61.946 66.738 -0.364 1.00 15.33 80 ASP A N 1
ATOM 5687 C CA . ASP B 1 80 ? 63.236 66.497 -0.995 1.00 15.84 80 ASP A CA 1
ATOM 5688 C C . ASP B 1 80 ? 64.004 65.545 -0.096 1.00 14.95 80 ASP A C 1
ATOM 5689 O O . ASP B 1 80 ? 64.109 65.790 1.112 1.00 15.81 80 ASP A O 1
ATOM 5698 N N . ALA B 1 81 ? 64.528 64.465 -0.664 1.00 14.60 81 ALA A N 1
ATOM 5699 C CA . ALA B 1 81 ? 65.376 63.517 0.050 1.00 14.29 81 ALA A CA 1
ATOM 5700 C C . ALA B 1 81 ? 66.784 63.594 -0.533 1.00 14.36 81 ALA A C 1
ATOM 5701 O O . ALA B 1 81 ? 67.052 63.079 -1.626 1.00 15.67 81 ALA A O 1
ATOM 5708 N N . TRP B 1 82 ? 67.665 64.254 0.211 1.00 14.47 82 TRP A N 1
ATOM 5709 C CA . TRP B 1 82 ? 69.060 64.474 -0.147 1.00 15.01 82 TRP A CA 1
ATOM 5710 C C . TRP B 1 82 ? 69.930 63.348 0.400 1.00 13.89 82 TRP A C 1
ATOM 5711 O O . TRP B 1 82 ? 69.738 62.888 1.526 1.00 14.74 82 TRP A O 1
ATOM 5732 N N . LEU B 1 83 ? 70.897 62.918 -0.394 1.00 14.89 83 LEU A N 1
ATOM 5733 C CA . LEU B 1 83 ? 71.719 61.771 -0.038 1.00 14.53 83 LEU A CA 1
ATOM 5734 C C . LEU B 1 83 ? 72.811 62.150 0.960 1.00 14.66 83 LEU A C 1
ATOM 5735 O O . LEU B 1 83 ? 73.552 63.113 0.753 1.00 16.94 83 LEU A O 1
ATOM 5751 N N . ILE B 1 84 ? 72.926 61.355 2.016 1.00 14.43 84 ILE A N 1
ATOM 5752 C CA . ILE B 1 84 ? 73.981 61.467 3.028 1.00 14.19 84 ILE A CA 1
ATOM 5753 C C . ILE B 1 84 ? 74.773 60.161 2.999 1.00 14.52 84 ILE A C 1
ATOM 5754 O O . ILE B 1 84 ? 74.253 59.098 3.365 1.00 15.49 84 ILE A O 1
ATOM 5770 N N . LYS B 1 85 ? 76.027 60.234 2.559 1.00 15.29 85 LYS A N 1
ATOM 5771 C CA . LYS B 1 85 ? 76.890 59.055 2.444 1.00 15.49 85 LYS A CA 1
ATOM 5772 C C . LYS B 1 85 ? 77.603 58.810 3.770 1.00 15.59 85 LYS A C 1
ATOM 5773 O O . LYS B 1 85 ? 78.611 59.451 4.088 1.00 16.96 85 LYS A O 1
ATOM 5792 N N . ILE B 1 86 ? 77.082 57.857 4.545 1.00 15.14 86 ILE A N 1
ATOM 5793 C CA . ILE B 1 86 ? 77.580 57.653 5.899 1.00 14.89 86 ILE A CA 1
ATOM 5794 C C . ILE B 1 86 ? 78.947 56.986 5.955 1.00 16.11 86 ILE A C 1
ATOM 5795 O O . ILE B 1 86 ? 79.638 57.135 6.972 1.00 17.48 86 ILE A O 1
ATOM 5811 N N . PHE B 1 87 ? 79.390 56.250 4.923 1.00 16.22 87 PHE A N 1
ATOM 5812 C CA . PHE B 1 87 ? 80.751 55.721 4.937 1.00 18.10 87 PHE A CA 1
ATOM 5813 C C . PHE B 1 87 ? 81.775 56.826 4.778 1.00 18.56 87 PHE A C 1
ATOM 5814 O O . PHE B 1 87 ? 82.933 56.645 5.165 1.00 18.77 87 PHE A O 1
ATOM 5831 N N . GLU B 1 88 ? 81.369 57.958 4.196 1.00 18.61 88 GLU A N 1
ATOM 5832 C CA . GLU B 1 88 ? 82.273 59.030 3.809 1.00 18.50 88 GLU A CA 1
ATOM 5833 C C . GLU B 1 88 ? 82.232 60.210 4.759 1.00 20.15 88 GLU A C 1
ATOM 5834 O O . GLU B 1 88 ? 82.971 61.175 4.559 1.00 23.20 88 GLU A O 1
ATOM 5846 N N . GLY B 1 89 ? 81.390 60.164 5.789 1.00 18.32 89 GLY A N 1
ATOM 5847 C CA . GLY B 1 89 ? 81.387 61.203 6.799 1.00 18.54 89 GLY A CA 1
ATOM 5848 C C . GLY B 1 89 ? 80.515 62.407 6.515 1.00 17.86 89 GLY A C 1
ATOM 5849 O O . GLY B 1 89 ? 80.690 63.448 7.160 1.00 18.88 89 GLY A O 1
ATOM 5853 N N . ASP B 1 90 ? 79.564 62.306 5.585 1.00 16.42 90 ASP A N 1
ATOM 5854 C CA . ASP B 1 90 ? 78.652 63.421 5.340 1.00 16.53 90 ASP A CA 1
ATOM 5855 C C . ASP B 1 90 ? 77.846 63.767 6.585 1.00 16.74 90 ASP A C 1
ATOM 5856 O O . ASP B 1 90 ? 77.363 64.898 6.708 1.00 18.38 90 ASP A O 1
ATOM 5865 N N . GLN B 1 91 ? 77.675 62.814 7.500 1.00 15.22 91 GLN A N 1
ATOM 5866 C CA . GLN B 1 91 ? 76.927 63.024 8.736 1.00 15.52 91 GLN A CA 1
ATOM 5867 C C . GLN B 1 91 ? 77.686 63.876 9.739 1.00 15.09 91 GLN A C 1
ATOM 5868 O O . GLN B 1 91 ? 77.117 64.191 10.792 1.00 15.32 91 GLN A O 1
ATOM 5882 N N . PHE B 1 92 ? 78.925 64.261 9.457 1.00 15.53 92 PHE A N 1
ATOM 5883 C CA . PHE B 1 92 ? 79.693 65.097 10.370 1.00 17.20 92 PHE A CA 1
ATOM 5884 C C . PHE B 1 92 ? 79.932 66.496 9.814 1.00 17.82 92 PHE A C 1
ATOM 5885 O O . PHE B 1 92 ? 80.735 67.240 10.370 1.00 18.67 92 PHE A O 1
ATOM 5902 N N . THR B 1 93 ? 79.276 66.878 8.720 1.00 17.56 93 THR A N 1
ATOM 5903 C CA . THR B 1 93 ? 79.380 68.269 8.304 1.00 17.00 93 THR A CA 1
ATOM 5904 C C . THR B 1 93 ? 78.660 69.154 9.309 1.00 18.10 93 THR A C 1
ATOM 5905 O O . THR B 1 93 ? 77.733 68.718 10.001 1.00 17.99 93 THR A O 1
ATOM 5916 N N . SER B 1 94 ? 79.075 70.420 9.370 1.00 18.84 94 SER A N 1
ATOM 5917 C CA . SER B 1 94 ? 78.418 71.349 10.281 1.00 18.96 94 SER A CA 1
ATOM 5918 C C . SER B 1 94 ? 76.923 71.415 9.996 1.00 18.05 94 SER A C 1
ATOM 5919 O O . SER B 1 94 ? 76.101 71.444 10.920 1.00 18.68 94 SER A O 1
ATOM 5927 N N . GLY B 1 95 ? 76.544 71.396 8.720 1.00 18.20 95 GLY A N 1
ATOM 5928 C CA . GLY B 1 95 ? 75.136 71.487 8.383 1.00 17.97 95 GLY A CA 1
ATOM 5929 C C . GLY B 1 95 ? 74.339 70.292 8.870 1.00 16.41 95 GLY A C 1
ATOM 5930 O O . GLY B 1 95 ? 73.202 70.435 9.328 1.00 16.90 95 GLY A O 1
ATOM 5934 N N . PHE B 1 96 ? 74.910 69.087 8.769 1.00 15.63 96 PHE A N 1
ATOM 5935 C CA . PHE B 1 96 ? 74.177 67.913 9.228 1.00 14.92 96 PHE A CA 1
ATOM 5936 C C . PHE B 1 96 ? 74.127 67.854 10.749 1.00 15.20 96 PHE A C 1
ATOM 5937 O O . PHE B 1 96 ? 73.082 67.542 11.333 1.00 14.84 96 PHE A O 1
ATOM 5954 N N . VAL B 1 97 ? 75.248 68.126 11.420 1.00 14.92 97 VAL A N 1
ATOM 5955 C CA . VAL B 1 97 ? 75.246 68.108 12.875 1.00 15.56 97 VAL A CA 1
ATOM 5956 C C . VAL B 1 97 ? 74.224 69.100 13.407 1.00 16.10 97 VAL A C 1
ATOM 5957 O O . VAL B 1 97 ? 73.604 68.866 14.454 1.00 15.98 97 VAL A O 1
ATOM 5970 N N A ASP B 1 98 ? 74.023 70.212 12.700 0.47 16.73 98 ASP A N 1
ATOM 5971 N N B ASP B 1 98 ? 74.037 70.228 12.721 0.53 15.91 98 ASP A N 1
ATOM 5972 C CA A ASP B 1 98 ? 73.062 71.228 13.112 0.47 16.83 98 ASP A CA 1
ATOM 5973 C CA B ASP B 1 98 ? 73.052 71.207 13.166 0.53 16.86 98 ASP A CA 1
ATOM 5974 C C A ASP B 1 98 ? 71.625 70.711 13.122 0.47 17.00 98 ASP A C 1
ATOM 5975 C C B ASP B 1 98 ? 71.646 70.616 13.223 0.53 16.57 98 ASP A C 1
ATOM 5976 O O A ASP B 1 98 ? 70.795 71.249 13.866 0.47 17.49 98 ASP A O 1
ATOM 5977 O O B ASP B 1 98 ? 70.852 71.010 14.085 0.53 16.79 98 ASP A O 1
ATOM 5994 N N . ILE B 1 99 ? 71.309 69.683 12.329 1.00 14.18 99 ILE A N 1
ATOM 5995 C CA . ILE B 1 99 ? 69.972 69.086 12.340 1.00 14.65 99 ILE A CA 1
ATOM 5996 C C . ILE B 1 99 ? 69.905 67.758 13.090 1.00 14.66 99 ILE A C 1
ATOM 5997 O O . ILE B 1 99 ? 68.801 67.319 13.455 1.00 15.28 99 ILE A O 1
ATOM 6014 N N . ASN B 1 100 ? 71.041 67.115 13.344 1.00 14.34 100 ASN A N 1
ATOM 6015 C CA . ASN B 1 100 ? 71.083 65.929 14.198 1.00 13.36 100 ASN A CA 1
ATOM 6016 C C . ASN B 1 100 ? 72.401 65.925 14.954 1.00 14.31 100 ASN A C 1
ATOM 6017 O O . ASN B 1 100 ? 73.440 65.523 14.401 1.00 14.71 100 ASN A O 1
ATOM 6028 N N . PRO B 1 101 ? 72.394 66.361 16.215 1.00 14.24 101 PRO A N 1
ATOM 6029 C CA . PRO B 1 101 ? 73.629 66.345 17.016 1.00 15.61 101 PRO A CA 1
ATOM 6030 C C . PRO B 1 101 ? 74.279 64.977 17.121 1.00 13.71 101 PRO A C 1
ATOM 6031 O O . PRO B 1 101 ? 75.492 64.887 17.368 1.00 15.00 101 PRO A O 1
ATOM 6042 N N . ASN B 1 102 ? 73.510 63.912 16.945 1.00 13.38 102 ASN A N 1
ATOM 6043 C CA . ASN B 1 102 ? 74.000 62.538 17.008 1.00 13.07 102 ASN A CA 1
ATOM 6044 C C . ASN B 1 102 ? 74.649 62.053 15.713 1.00 13.01 102 ASN A C 1
ATOM 6045 O O . ASN B 1 102 ? 75.201 60.942 15.709 1.00 13.23 102 ASN A O 1
ATOM 6056 N N . SER B 1 103 ? 74.565 62.820 14.621 1.00 13.04 103 SER A N 1
ATOM 6057 C CA . SER B 1 103 ? 75.245 62.473 13.370 1.00 12.50 103 SER A CA 1
ATOM 6058 C C . SER B 1 103 ? 74.819 61.109 12.823 1.00 13.05 103 SER A C 1
ATOM 6059 O O . SER B 1 103 ? 75.656 60.302 12.406 1.00 14.00 103 SER A O 1
ATOM 6067 N N . LYS B 1 104 ? 73.512 60.861 12.787 1.00 12.61 104 LYS A N 1
ATOM 6068 C CA . LYS B 1 104 ? 72.980 59.668 12.145 1.00 12.59 104 LYS A CA 1
ATOM 6069 C C . LYS B 1 104 ? 71.798 60.029 11.257 1.00 12.83 104 LYS A C 1
ATOM 6070 O O . LYS B 1 104 ? 71.101 61.031 11.472 1.00 13.30 104 LYS A O 1
ATOM 6089 N N . ILE B 1 105 ? 71.596 59.214 10.221 1.00 12.27 105 ILE A N 1
ATOM 6090 C CA . ILE B 1 105 ? 70.418 59.352 9.369 1.00 12.70 105 ILE A CA 1
ATOM 6091 C C . ILE B 1 105 ? 69.318 58.425 9.874 1.00 12.18 105 ILE A C 1
ATOM 6092 O O . ILE B 1 105 ? 69.595 57.395 10.516 1.00 12.26 105 ILE A O 1
ATOM 6108 N N . PRO B 1 106 ? 68.044 58.738 9.609 1.00 12.53 106 PRO A N 1
ATOM 6109 C CA . PRO B 1 106 ? 67.567 59.957 8.950 1.00 13.14 106 PRO A CA 1
ATOM 6110 C C . PRO B 1 106 ? 67.489 61.150 9.889 1.00 12.87 106 PRO A C 1
ATOM 6111 O O . PRO B 1 106 ? 67.347 61.013 11.113 1.00 13.48 106 PRO A O 1
ATOM 6122 N N . ALA B 1 107 ? 67.554 62.336 9.299 1.00 12.95 107 ALA A N 1
ATOM 6123 C CA . ALA B 1 107 ? 67.237 63.581 9.975 1.00 13.56 107 ALA A CA 1
ATOM 6124 C C . ALA B 1 107 ? 66.474 64.437 8.988 1.00 12.69 107 ALA A C 1
ATOM 6125 O O . ALA B 1 107 ? 66.613 64.273 7.771 1.00 14.02 107 ALA A O 1
ATOM 6132 N N . MET B 1 108 ? 65.694 65.377 9.495 1.00 13.10 108 MET A N 1
ATOM 6133 C CA . MET B 1 108 ? 64.923 66.205 8.592 1.00 14.98 108 MET A CA 1
ATOM 6134 C C . MET B 1 108 ? 64.697 67.594 9.161 1.00 14.70 108 MET A C 1
ATOM 6135 O O . MET B 1 108 ? 64.904 67.857 10.353 1.00 14.96 108 MET A O 1
ATOM 6149 N N . VAL B 1 109 ? 64.302 68.492 8.268 1.00 14.78 109 VAL A N 1
ATOM 6150 C CA . VAL B 1 109 ? 63.867 69.830 8.623 1.00 14.70 109 VAL A CA 1
ATOM 6151 C C . VAL B 1 109 ? 62.444 69.985 8.127 1.00 15.20 109 VAL A C 1
ATOM 6152 O O . VAL B 1 109 ? 62.160 69.765 6.941 1.00 15.87 109 VAL A O 1
ATOM 6165 N N . ASP B 1 110 ? 61.553 70.369 9.033 1.00 14.40 110 ASP A N 1
ATOM 6166 C CA . ASP B 1 110 ? 60.170 70.681 8.704 1.00 16.03 110 ASP A CA 1
ATOM 6167 C C . ASP B 1 110 ? 60.136 72.150 8.310 1.00 17.69 110 ASP A C 1
ATOM 6168 O O . ASP B 1 110 ? 60.284 73.039 9.158 1.00 17.74 110 ASP A O 1
ATOM 6177 N N . ARG B 1 111 ? 59.981 72.400 7.009 1.00 16.99 111 ARG A N 1
ATOM 6178 C CA . ARG B 1 111 ? 59.877 73.738 6.440 1.00 18.95 111 ARG A CA 1
ATOM 6179 C C . ARG B 1 111 ? 58.443 74.050 6.021 1.00 20.84 111 ARG A C 1
ATOM 6180 O O . ARG B 1 111 ? 58.204 74.872 5.127 1.00 21.81 111 ARG A O 1
ATOM 6201 N N . SER B 1 112 ? 57.465 73.412 6.660 1.00 19.59 112 SER A N 1
ATOM 6202 C CA . SER B 1 112 ? 56.09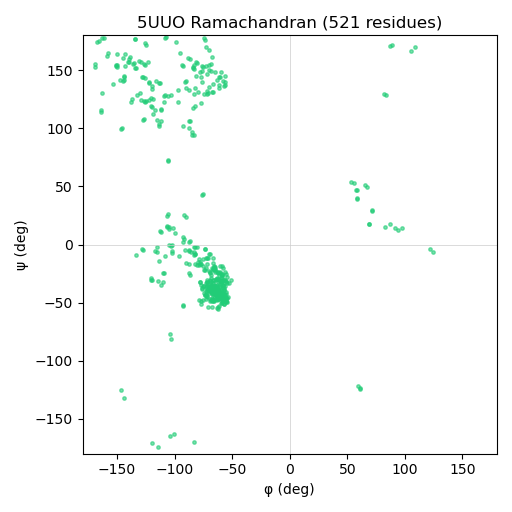4 73.619 6.224 1.00 21.51 112 SER A CA 1
ATOM 6203 C C . SER B 1 112 ? 55.471 74.880 6.801 1.00 24.91 112 SER A C 1
ATOM 6204 O O . SER B 1 112 ? 54.473 75.370 6.253 1.00 28.70 112 SER A O 1
ATOM 6212 N N . GLY B 1 113 ? 56.057 75.449 7.845 1.00 27.11 113 GLY A N 1
ATOM 6213 C CA . GLY B 1 113 ? 55.536 76.645 8.449 1.00 29.14 113 GLY A CA 1
ATOM 6214 C C . GLY B 1 113 ? 56.530 77.779 8.396 1.00 28.78 113 GLY A C 1
ATOM 6215 O O . GLY B 1 113 ? 57.592 77.686 7.772 1.00 34.21 113 GLY A O 1
ATOM 6219 N N . PRO B 1 114 ? 56.214 78.873 9.096 1.00 43.94 114 PRO A N 1
ATOM 6220 C CA . PRO B 1 114 ? 57.034 80.083 8.965 1.00 43.20 114 PRO A CA 1
ATOM 6221 C C . PRO B 1 114 ? 58.428 79.937 9.538 1.00 42.88 114 PRO A C 1
ATOM 6222 O O . PRO B 1 114 ? 59.350 80.610 9.061 1.00 45.51 114 PRO A O 1
ATOM 6233 N N . GLU B 1 115 ? 58.614 79.092 10.551 1.00 35.65 115 GLU A N 1
ATOM 6234 C CA . GLU B 1 115 ? 59.921 78.898 11.161 1.00 38.99 115 GLU A CA 1
ATOM 6235 C C . GLU B 1 115 ? 60.320 77.435 11.014 1.00 28.63 115 GLU A C 1
ATOM 6236 O O . GLU B 1 115 ? 59.612 76.550 11.525 1.00 43.25 115 GLU A O 1
ATOM 6248 N N . PRO B 1 116 ? 61.411 77.131 10.322 1.00 23.61 116 PRO A N 1
ATOM 6249 C CA . PRO B 1 116 ? 61.820 75.731 10.167 1.00 21.95 116 PRO A CA 1
ATOM 6250 C C . PRO B 1 116 ? 62.443 75.183 11.438 1.00 18.77 116 PRO A C 1
ATOM 6251 O O . PRO B 1 116 ? 63.050 75.917 12.219 1.00 21.02 116 PRO A O 1
ATOM 6262 N N . PHE B 1 117 ? 62.325 73.869 11.612 1.00 17.15 117 PHE A N 1
ATOM 6263 C CA . PHE B 1 117 ? 62.898 73.218 12.784 1.00 15.68 117 PHE A CA 1
ATOM 6264 C C . PHE B 1 117 ? 63.285 71.785 12.454 1.00 15.61 117 PHE A C 1
ATOM 6265 O O . PHE B 1 117 ? 62.729 71.156 11.548 1.00 15.65 117 PHE A O 1
ATOM 6282 N N . ARG B 1 118 ? 64.251 71.274 13.207 1.00 15.33 118 ARG A N 1
ATOM 6283 C CA . ARG B 1 118 ? 64.784 69.939 12.998 1.00 14.78 118 ARG A CA 1
ATOM 6284 C C . ARG B 1 118 ? 63.929 68.870 13.674 1.00 13.88 118 ARG A C 1
ATOM 6285 O O . ARG B 1 118 ? 63.292 69.098 14.712 1.00 15.39 118 ARG A O 1
ATOM 6306 N N . VAL B 1 119 ? 63.958 67.680 13.090 1.00 13.99 119 VAL A N 1
ATOM 6307 C CA . VAL B 1 119 ? 63.436 66.461 13.693 1.00 13.92 119 VAL A CA 1
ATOM 6308 C C . VAL B 1 119 ? 64.470 65.387 13.385 1.00 13.43 119 VAL A C 1
ATOM 6309 O O . VAL B 1 119 ? 64.798 65.168 12.210 1.00 14.49 119 VAL A O 1
ATOM 6322 N N . PHE B 1 120 ? 65.010 64.744 14.417 1.00 13.23 120 PHE A N 1
ATOM 6323 C CA . PHE B 1 120 ? 66.010 63.703 14.230 1.00 13.04 120 PHE A CA 1
ATOM 6324 C C . PHE B 1 120 ? 65.583 62.468 15.009 1.00 12.85 120 PHE A C 1
ATOM 6325 O O . PHE B 1 120 ? 64.803 62.563 15.959 1.00 13.91 120 PHE A O 1
ATOM 6342 N N . GLU B 1 121 ? 66.107 61.306 14.588 1.00 13.19 121 GLU A N 1
ATOM 6343 C CA . GLU B 1 121 ? 65.694 59.960 14.998 1.00 12.45 121 GLU A CA 1
ATOM 6344 C C . GLU B 1 121 ? 64.500 59.507 14.174 1.00 12.99 121 GLU A C 1
ATOM 6345 O O . GLU B 1 121 ? 63.477 60.203 14.090 1.00 13.16 121 GLU A O 1
ATOM 6357 N N . SER B 1 122 ? 64.597 58.314 13.599 1.00 12.06 122 SER A N 1
ATOM 6358 C CA . SER B 1 122 ? 63.496 57.801 12.787 1.00 12.49 122 SER A CA 1
ATOM 6359 C C . SER B 1 122 ? 62.194 57.722 13.570 1.00 12.81 122 SER A C 1
ATOM 6360 O O . SER B 1 122 ? 61.119 57.993 13.013 1.00 13.28 122 SER A O 1
ATOM 6368 N N . GLY B 1 123 ? 62.239 57.352 14.848 1.00 13.13 123 GLY A N 1
ATOM 6369 C CA . GLY B 1 123 ? 61.002 57.241 15.601 1.00 13.56 123 GLY A CA 1
ATOM 6370 C C . GLY B 1 123 ? 60.331 58.584 15.795 1.00 12.77 123 GLY A C 1
ATOM 6371 O O . GLY B 1 123 ? 59.097 58.692 15.761 1.00 13.76 123 GLY A O 1
ATOM 6375 N N . ALA B 1 124 ? 61.119 59.625 16.032 1.00 12.92 124 ALA A N 1
ATOM 6376 C CA . ALA B 1 124 ? 60.578 60.967 16.181 1.00 12.95 124 ALA A CA 1
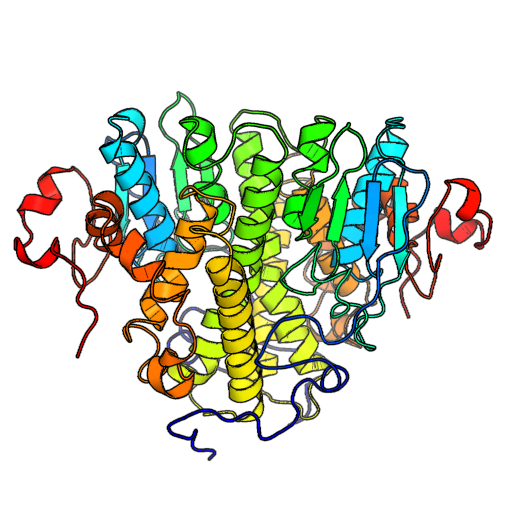ATOM 6377 C C . ALA B 1 124 ? 60.031 61.488 14.858 1.00 13.19 124 ALA A C 1
ATOM 6378 O O . ALA B 1 124 ? 59.020 62.197 14.844 1.00 14.33 124 ALA A O 1
ATOM 6385 N N . ILE B 1 125 ? 60.700 61.181 13.744 1.00 12.77 125 ILE A N 1
ATOM 6386 C CA . ILE B 1 125 ? 60.184 61.555 12.426 1.00 12.90 125 ILE A CA 1
ATOM 6387 C C . ILE B 1 125 ? 58.847 60.874 12.165 1.00 12.92 125 ILE A C 1
ATOM 6388 O O . ILE B 1 125 ? 57.887 61.520 11.724 1.00 13.60 125 ILE A O 1
ATOM 6404 N N . LEU B 1 126 ? 58.756 59.567 12.434 1.00 12.61 126 LEU A N 1
ATOM 6405 C CA . LEU B 1 126 ? 57.479 58.870 12.264 1.00 13.12 126 LEU A CA 1
ATOM 6406 C C . LEU B 1 126 ? 56.390 59.481 13.124 1.00 14.10 126 LEU A C 1
ATOM 6407 O O . LEU B 1 126 ? 55.267 59.706 12.656 1.00 14.25 126 LEU A O 1
ATOM 6423 N N A MET B 1 127 ? 56.680 59.738 14.395 0.56 14.03 127 MET A N 1
ATOM 6424 N N B MET B 1 127 ? 56.694 59.742 14.393 0.44 14.15 127 MET A N 1
ATOM 6425 C CA A MET B 1 127 ? 55.655 60.316 15.252 0.56 13.83 127 MET A CA 1
ATOM 6426 C CA B MET B 1 127 ? 55.702 60.322 15.286 0.44 14.69 127 MET A CA 1
ATOM 6427 C C A MET B 1 127 ? 55.267 61.711 14.791 0.56 14.16 127 MET A C 1
ATOM 6428 C C B MET B 1 127 ? 55.282 61.705 14.816 0.44 14.56 127 MET A C 1
ATOM 6429 O O A MET B 1 127 ? 54.082 62.062 14.784 0.56 14.74 127 MET A O 1
ATOM 6430 O O B MET B 1 127 ? 54.091 62.037 14.812 0.44 14.82 127 MET A O 1
ATOM 6457 N N . HIS B 1 128 ? 56.256 62.535 14.446 1.00 14.41 128 HIS A N 1
ATOM 6458 C CA . HIS B 1 128 ? 55.971 63.898 14.019 1.00 13.75 128 HIS A CA 1
ATOM 6459 C C . HIS B 1 128 ? 55.025 63.911 12.818 1.00 14.11 128 HIS A C 1
ATOM 6460 O O . HIS B 1 128 ? 54.041 64.661 12.785 1.00 15.51 128 HIS A O 1
ATOM 6475 N N . LEU B 1 129 ? 55.306 63.058 11.834 1.00 13.69 129 LEU A N 1
ATOM 6476 C CA . LEU B 1 129 ? 54.488 63.020 10.630 1.00 14.50 129 LEU A CA 1
ATOM 6477 C C . LEU B 1 129 ? 53.117 62.413 10.903 1.00 14.78 129 LEU A C 1
ATOM 6478 O O . LEU B 1 129 ? 52.102 62.900 10.382 1.00 15.39 129 LEU A O 1
ATOM 6494 N N . ALA B 1 130 ? 53.059 61.361 11.728 1.00 14.40 130 ALA A N 1
ATOM 6495 C CA . ALA B 1 130 ? 51.778 60.740 12.042 1.00 14.36 130 ALA A CA 1
ATOM 6496 C C . ALA B 1 130 ? 50.879 61.699 12.806 1.00 16.37 130 ALA A C 1
ATOM 6497 O O . ALA B 1 130 ? 49.664 61.733 12.589 1.00 15.85 130 ALA A O 1
ATOM 6504 N N . GLU B 1 131 ? 51.461 62.487 13.714 1.00 15.95 131 GLU A N 1
ATOM 6505 C CA . GLU B 1 131 ? 50.689 63.458 14.471 1.00 17.03 131 GLU A CA 1
ATOM 6506 C C . GLU B 1 131 ? 50.254 64.622 13.594 1.00 16.47 131 GLU A C 1
ATOM 6507 O O . GLU B 1 131 ? 49.139 65.124 13.735 1.00 19.44 131 GLU A O 1
ATOM 6519 N N . LYS B 1 132 ? 51.117 65.063 12.682 1.00 16.49 132 LYS A N 1
ATOM 6520 C CA . LYS B 1 132 ? 50.773 66.204 11.836 1.00 16.57 132 LYS A CA 1
ATOM 6521 C C . LYS B 1 132 ? 49.570 65.888 10.961 1.00 17.46 132 LYS A C 1
ATOM 6522 O O . LYS B 1 132 ? 48.673 66.725 10.792 1.00 19.47 132 LYS A O 1
ATOM 6541 N N . PHE B 1 133 ? 49.533 64.677 10.404 1.00 17.16 133 PHE A N 1
ATOM 6542 C CA . PHE B 1 133 ? 48.503 64.321 9.441 1.00 17.46 133 PHE A CA 1
ATOM 6543 C C . PHE B 1 133 ? 47.393 63.457 10.022 1.00 18.53 133 PHE A C 1
ATOM 6544 O O . PHE B 1 133 ? 46.401 63.211 9.329 1.00 21.12 133 PHE A O 1
ATOM 6561 N N . GLY B 1 134 ? 47.513 63.023 11.273 1.00 18.69 134 GLY A N 1
ATOM 6562 C CA . GLY B 1 134 ? 46.447 62.312 11.956 1.00 18.29 134 GLY A CA 1
ATOM 6563 C C . GLY B 1 134 ? 46.205 60.905 11.473 1.00 18.50 134 GLY A C 1
ATOM 6564 O O . GLY B 1 134 ? 45.076 60.409 11.569 1.00 20.67 134 GLY A O 1
ATOM 6568 N N . VAL B 1 135 ? 47.232 60.240 10.960 1.00 17.68 135 VAL A N 1
ATOM 6569 C CA . VAL B 1 135 ? 47.108 58.905 10.395 1.00 17.87 135 VAL A CA 1
ATOM 6570 C C . VAL B 1 135 ? 48.262 58.038 10.885 1.00 15.82 135 VAL A C 1
ATOM 6571 O O . VAL B 1 135 ? 49.337 58.527 11.246 1.00 17.03 135 VAL A O 1
ATOM 6584 N N . PHE B 1 136 ? 48.027 56.728 10.878 1.00 16.14 136 PHE A N 1
ATOM 6585 C CA . PHE B 1 136 ? 49.015 55.699 11.188 1.00 15.37 136 PHE A CA 1
ATOM 6586 C C . PHE B 1 136 ? 49.435 55.697 12.653 1.00 15.61 136 PHE A C 1
ATOM 6587 O O . PHE B 1 136 ? 50.446 55.087 13.002 1.00 15.53 136 PHE A O 1
ATOM 6604 N N . LEU B 1 137 ? 48.658 56.324 13.515 1.00 16.33 137 LEU A N 1
ATOM 6605 C CA . LEU B 1 137 ? 48.920 56.412 14.947 1.00 15.82 137 LEU A CA 1
ATOM 6606 C C . LEU B 1 137 ? 47.611 56.839 15.587 1.00 17.15 137 LEU A C 1
ATOM 6607 O O . LEU B 1 137 ? 47.127 57.940 15.295 1.00 18.34 137 LEU A O 1
ATOM 6623 N N . PRO B 1 138 ? 46.983 56.014 16.423 1.00 17.20 138 PRO A N 1
ATOM 6624 C CA . PRO B 1 138 ? 45.733 56.445 17.057 1.00 18.30 138 PRO A CA 1
ATOM 6625 C C . PRO B 1 138 ? 45.941 57.731 17.838 1.00 18.97 138 PRO A C 1
ATOM 6626 O O . PRO B 1 138 ? 46.938 57.893 18.543 1.00 18.72 138 PRO A O 1
ATOM 6637 N N . THR B 1 139 ? 44.990 58.660 17.700 1.00 21.90 139 THR A N 1
ATOM 6638 C CA . THR B 1 139 ? 45.169 59.976 18.294 1.00 25.05 139 THR A CA 1
ATOM 6639 C C . THR B 1 139 ? 44.864 59.989 19.782 1.00 25.40 139 THR A C 1
ATOM 6640 O O . THR B 1 139 ? 45.257 60.937 20.470 1.00 29.19 139 THR A O 1
ATOM 6651 N N . SER B 1 140 ? 44.198 58.959 20.295 1.00 23.66 140 SER A N 1
ATOM 6652 C CA . SER B 1 140 ? 43.864 58.863 21.706 1.00 25.25 140 SER A CA 1
ATOM 6653 C C . SER B 1 140 ? 43.404 57.437 21.961 1.00 29.84 140 SER A C 1
ATOM 6654 O O . SER B 1 140 ? 43.270 56.635 21.033 1.00 27.90 140 SER A O 1
ATOM 6662 N N . GLY B 1 141 ? 43.171 57.130 23.235 1.00 31.27 141 GLY A N 1
ATOM 6663 C CA . GLY B 1 141 ? 42.620 55.854 23.625 1.00 30.02 141 GLY A CA 1
ATOM 6664 C C . GLY B 1 141 ? 43.678 54.797 23.871 1.00 29.05 141 GLY A C 1
ATOM 6665 O O . GLY B 1 141 ? 44.868 54.996 23.607 1.00 26.50 141 GLY A O 1
ATOM 6669 N N . PRO B 1 142 ? 43.257 53.642 24.391 1.00 23.47 142 PRO A N 1
ATOM 6670 C CA . PRO B 1 142 ? 44.227 52.574 24.664 1.00 22.13 142 PRO A CA 1
ATOM 6671 C C . PRO B 1 142 ? 45.034 52.150 23.445 1.00 20.49 142 PRO A C 1
ATOM 6672 O O . PRO B 1 142 ? 46.186 51.720 23.588 1.00 21.46 142 PRO A O 1
ATOM 6683 N N . ALA B 1 143 ? 44.458 52.254 22.243 1.00 20.95 143 ALA A N 1
ATOM 6684 C CA . ALA B 1 143 ? 45.175 51.854 21.041 1.00 19.43 143 ALA A CA 1
ATOM 6685 C C . ALA B 1 143 ? 46.409 52.719 20.811 1.00 18.33 143 ALA A C 1
ATOM 6686 O O . ALA B 1 143 ? 47.395 52.244 20.238 1.00 18.14 143 ALA A O 1
ATOM 6693 N N . ARG B 1 144 ? 46.385 53.978 21.252 1.00 17.29 144 ARG A N 1
ATOM 6694 C CA . ARG B 1 144 ? 47.574 54.808 21.117 1.00 16.52 144 ARG A CA 1
ATOM 6695 C C . ARG B 1 144 ? 48.711 54.246 21.953 1.00 16.35 144 ARG A C 1
ATOM 6696 O O . ARG B 1 144 ? 49.858 54.182 21.492 1.00 16.09 144 ARG A O 1
ATOM 6717 N N . ALA B 1 145 ? 48.409 53.835 23.188 1.00 17.33 145 ALA A N 1
ATOM 6718 C CA . ALA B 1 145 ? 49.441 53.293 24.074 1.00 16.97 145 ALA A CA 1
ATOM 6719 C C . ALA B 1 145 ? 50.034 52.011 23.502 1.00 16.01 145 ALA A C 1
ATOM 6720 O O . ALA B 1 145 ? 51.248 51.774 23.599 1.00 15.65 145 ALA A O 1
ATOM 6727 N N . GLU B 1 146 ? 49.196 51.173 22.894 1.00 16.26 146 GLU A N 1
ATOM 6728 C CA . GLU B 1 146 ? 49.699 49.950 22.285 1.00 16.28 146 GLU A CA 1
ATOM 6729 C C . GLU B 1 146 ? 50.635 50.273 21.124 1.00 15.28 146 GLU A C 1
ATOM 6730 O O . GLU B 1 146 ? 51.706 49.671 20.986 1.00 15.27 146 GLU A O 1
ATOM 6742 N N . CYS B 1 147 ? 50.264 51.244 20.289 1.00 15.19 147 CYS A N 1
ATOM 6743 C CA . CYS B 1 147 ? 51.113 51.633 19.169 1.00 15.01 147 CYS A CA 1
ATOM 6744 C C . CYS B 1 147 ? 52.445 52.183 19.658 1.00 14.18 147 CYS A C 1
ATOM 6745 O O . CYS B 1 147 ? 53.503 51.785 19.161 1.00 14.34 147 CYS A O 1
ATOM 6753 N N . LEU B 1 148 ? 52.417 53.093 20.631 1.00 14.98 148 LEU A N 1
ATOM 6754 C CA . LEU B 1 148 ? 53.663 53.663 21.139 1.00 15.09 148 LEU A CA 1
ATOM 6755 C C . LEU B 1 148 ? 54.544 52.596 21.761 1.00 14.36 148 LEU A C 1
ATOM 6756 O O . LEU B 1 148 ? 55.767 52.637 21.617 1.00 13.92 148 LEU A O 1
ATOM 6772 N N . SER B 1 149 ? 53.949 51.640 22.475 1.00 14.35 149 SER A N 1
ATOM 6773 C CA . SER B 1 149 ? 54.742 50.579 23.088 1.00 13.70 149 SER A CA 1
ATOM 6774 C C . SER B 1 149 ? 55.539 49.826 22.029 1.00 13.04 149 SER A C 1
ATOM 6775 O O . SER B 1 149 ? 56.744 49.604 22.185 1.00 13.48 149 SER A O 1
ATOM 6783 N N . TRP B 1 150 ? 54.885 49.423 20.934 1.00 13.15 150 TRP A N 1
ATOM 6784 C CA . TRP B 1 150 ? 55.585 48.688 19.881 1.00 12.68 150 TRP A CA 1
ATOM 6785 C C . TRP B 1 150 ? 56.591 49.560 19.147 1.00 13.11 150 TRP A C 1
ATOM 6786 O O . TRP B 1 150 ? 57.656 49.068 18.741 1.00 12.70 150 TRP A O 1
ATOM 6807 N N . LEU B 1 151 ? 56.295 50.849 18.963 1.00 12.48 151 LEU A N 1
ATOM 6808 C CA . LEU B 1 151 ? 57.241 51.718 18.258 1.00 12.25 151 LEU A CA 1
ATOM 6809 C C . LEU B 1 151 ? 58.518 51.893 19.078 1.00 11.83 151 LEU A C 1
ATOM 6810 O O . LEU B 1 151 ? 59.637 51.766 18.558 1.00 12.41 151 LEU A O 1
ATOM 6826 N N . PHE B 1 152 ? 58.380 52.192 20.375 1.00 12.14 152 PHE A N 1
ATOM 6827 C CA . PHE B 1 152 ? 59.561 52.288 21.230 1.00 12.06 152 PHE A CA 1
ATOM 6828 C C . PHE B 1 152 ? 60.281 50.950 21.329 1.00 12.16 152 PHE A C 1
ATOM 6829 O O . PHE B 1 152 ? 61.518 50.907 21.377 1.00 12.13 152 PHE A O 1
ATOM 6846 N N . TRP B 1 153 ? 59.536 49.847 21.339 1.00 12.33 153 TRP A N 1
ATOM 6847 C CA . TRP B 1 153 ? 60.174 48.530 21.329 1.00 11.89 153 TRP A CA 1
ATOM 6848 C C . TRP B 1 153 ? 61.091 48.383 20.132 1.00 11.61 153 TRP A C 1
ATOM 6849 O O . TRP B 1 153 ? 62.227 47.915 20.265 1.00 11.56 153 TRP A O 1
ATOM 6870 N N . GLN B 1 154 ? 60.613 48.765 18.945 1.00 11.66 154 GLN A N 1
ATOM 6871 C CA . GLN B 1 154 ? 61.436 48.671 17.742 1.00 11.64 154 GLN A CA 1
ATOM 6872 C C . GLN B 1 154 ? 62.702 49.505 17.900 1.00 11.46 154 GLN A C 1
ATOM 6873 O O . GLN B 1 154 ? 63.816 49.041 17.629 1.00 11.55 154 GLN A O 1
ATOM 6887 N N . VAL B 1 155 ? 62.547 50.765 18.301 1.00 11.52 155 VAL A N 1
ATOM 6888 C CA . VAL B 1 155 ? 63.687 51.669 18.382 1.00 10.80 155 VAL A CA 1
ATOM 6889 C C . VAL B 1 155 ? 64.698 51.170 19.403 1.00 11.26 155 VAL A C 1
ATOM 6890 O O . VAL B 1 155 ? 65.911 51.292 19.206 1.00 11.64 155 VAL A O 1
ATOM 6903 N N . GLY B 1 156 ? 64.221 50.615 20.515 1.00 11.21 156 GLY A N 1
ATOM 6904 C CA . GLY B 1 156 ? 65.117 50.133 21.549 1.00 12.08 156 GLY A CA 1
ATOM 6905 C C . GLY B 1 156 ? 65.749 48.797 21.268 1.00 12.09 156 GLY A C 1
ATOM 6906 O O . GLY B 1 156 ? 66.701 48.421 21.959 1.00 12.78 156 GLY A O 1
ATOM 6910 N N . SER B 1 157 ? 65.258 48.064 20.268 1.00 12.06 157 SER A N 1
ATOM 6911 C CA . SER B 1 157 ? 65.774 46.727 20.014 1.00 12.88 157 SER A CA 1
ATOM 6912 C C . SER B 1 157 ? 66.595 46.605 18.737 1.00 13.20 157 SER A C 1
ATOM 6913 O O . SER B 1 157 ? 67.456 45.723 18.658 1.00 13.52 157 SER A O 1
ATOM 6921 N N . ALA B 1 158 ? 66.391 47.478 17.744 1.00 13.64 158 ALA A N 1
ATOM 6922 C CA . ALA B 1 158 ? 67.198 47.439 16.534 1.00 12.71 158 ALA A CA 1
ATOM 6923 C C . ALA B 1 158 ? 68.689 47.515 16.808 1.00 14.12 158 ALA A C 1
ATOM 6924 O O . ALA B 1 158 ? 69.466 46.927 16.049 1.00 13.48 158 ALA A O 1
ATOM 6931 N N . PRO B 1 159 ? 69.170 48.216 17.838 1.00 12.97 159 PRO A N 1
ATOM 6932 C CA . PRO B 1 159 ? 70.612 48.183 18.092 1.00 13.79 159 PRO A CA 1
ATOM 6933 C C . PRO B 1 159 ? 71.173 46.791 18.271 1.00 13.55 159 PRO A C 1
ATOM 6934 O O . PRO B 1 159 ? 72.347 46.560 17.962 1.00 14.91 159 PRO A O 1
ATOM 6945 N N . PHE B 1 160 ? 70.400 45.859 18.826 1.00 12.36 160 PHE A N 1
ATOM 6946 C CA . PHE B 1 160 ? 70.888 44.502 18.999 1.00 12.60 160 PHE A CA 1
ATOM 6947 C C . PHE B 1 160 ? 70.980 43.783 17.662 1.00 13.65 160 PHE A C 1
ATOM 6948 O O . PHE B 1 160 ? 71.822 42.890 17.495 1.00 15.00 160 PHE A O 1
ATOM 6965 N N . ILE B 1 161 ? 70.081 44.112 16.740 1.00 13.05 161 ILE A N 1
ATOM 6966 C CA . ILE B 1 161 ? 70.027 43.483 15.427 1.00 13.25 161 ILE A CA 1
ATOM 6967 C C . ILE B 1 161 ? 71.112 44.037 14.514 1.00 13.31 161 ILE A C 1
ATOM 6968 O O . ILE B 1 161 ? 71.812 43.277 13.840 1.00 15.03 161 ILE A O 1
ATOM 6984 N N . GLY B 1 162 ? 71.246 45.358 14.445 1.00 13.71 162 GLY A N 1
ATOM 6985 C CA . GLY B 1 162 ? 72.191 45.995 13.540 1.00 14.55 162 GLY A CA 1
ATOM 6986 C C . GLY B 1 162 ? 73.539 46.268 14.163 1.00 15.97 162 GLY A C 1
ATOM 6987 O O . GLY B 1 162 ? 74.586 45.889 13.626 1.00 17.19 162 GLY A O 1
ATOM 6991 N N . GLY B 1 163 ? 73.536 46.941 15.313 1.00 17.59 163 GLY A N 1
ATOM 6992 C CA . GLY B 1 163 ? 74.780 47.292 15.962 1.00 18.37 163 GLY A CA 1
ATOM 6993 C C . GLY B 1 163 ? 75.420 46.138 16.673 1.00 17.02 163 GLY A C 1
ATOM 6994 O O . GLY B 1 163 ? 76.609 46.205 17.002 1.00 18.31 163 GLY A O 1
ATOM 6998 N N . GLY B 1 164 ? 74.641 45.083 16.917 1.00 16.92 164 GLY A N 1
ATOM 6999 C CA . GLY B 1 164 ? 75.137 43.871 17.496 1.00 14.58 164 GLY A CA 1
ATOM 7000 C C . GLY B 1 164 ? 75.279 42.792 16.449 1.00 13.07 164 GLY A C 1
ATOM 7001 O O . GLY B 1 164 ? 76.397 42.519 16.013 1.00 14.23 164 GLY A O 1
ATOM 7005 N N . PHE B 1 165 ? 74.179 42.169 16.039 1.00 12.62 165 PHE A N 1
ATOM 7006 C CA . PHE B 1 165 ? 74.300 41.025 15.145 1.00 12.89 165 PHE A CA 1
ATOM 7007 C C . PHE B 1 165 ? 74.941 41.412 13.812 1.00 13.28 165 PHE A C 1
ATOM 7008 O O . PHE B 1 165 ? 75.914 40.791 13.376 1.00 14.15 165 PHE A O 1
ATOM 7025 N N . GLY B 1 166 ? 74.391 42.415 13.139 1.00 13.34 166 GLY A N 1
ATOM 7026 C CA . GLY B 1 166 ? 74.926 42.780 11.838 1.00 13.20 166 GLY A CA 1
ATOM 7027 C C . GLY B 1 166 ? 76.393 43.121 11.923 1.00 13.85 166 GLY A C 1
ATOM 7028 O O . GLY B 1 166 ? 77.194 42.703 11.082 1.00 14.46 166 GLY A O 1
ATOM 7032 N N . HIS B 1 167 ? 76.780 43.869 12.952 1.00 13.63 167 HIS A N 1
ATOM 7033 C CA . HIS B 1 167 ? 78.174 44.255 13.060 1.00 14.04 167 HIS A CA 1
ATOM 7034 C C . HIS B 1 167 ? 79.067 43.037 13.228 1.00 14.33 167 HIS A C 1
ATOM 7035 O O . HIS B 1 167 ? 80.047 42.869 12.504 1.00 14.53 167 HIS A O 1
ATOM 7049 N N . PHE B 1 168 ? 78.786 42.203 14.234 1.00 13.67 168 PHE A N 1
ATOM 7050 C CA . PHE B 1 168 ? 79.696 41.102 14.519 1.00 13.75 168 PHE A CA 1
ATOM 7051 C C . PHE B 1 168 ? 79.643 40.011 13.451 1.00 14.55 168 PHE A C 1
ATOM 7052 O O . PHE B 1 168 ? 80.661 39.372 13.175 1.00 15.16 168 PHE A O 1
ATOM 7069 N N . TYR B 1 169 ? 78.475 39.768 12.867 1.00 14.58 169 TYR A N 1
ATOM 7070 C CA . TYR B 1 169 ? 78.370 38.724 11.848 1.00 14.92 169 TYR A CA 1
ATOM 7071 C C . TYR B 1 169 ? 78.907 39.158 10.490 1.00 16.14 169 TYR A C 1
ATOM 7072 O O . TYR B 1 169 ? 79.432 38.319 9.744 1.00 18.03 169 TYR A O 1
ATOM 7090 N N . ASN B 1 170 ? 78.790 40.440 10.151 1.00 15.67 170 ASN A N 1
ATOM 7091 C CA . ASN B 1 170 ? 79.043 40.897 8.795 1.00 16.38 170 ASN A CA 1
ATOM 7092 C C . ASN B 1 170 ? 80.167 41.911 8.653 1.00 17.64 170 ASN A C 1
ATOM 7093 O O . ASN B 1 170 ? 80.777 41.953 7.585 1.00 21.17 170 ASN A O 1
ATOM 7104 N N . TYR B 1 171 ? 80.442 42.759 9.640 1.00 16.23 171 TYR A N 1
ATOM 7105 C CA . TYR B 1 171 ? 81.400 43.846 9.488 1.00 15.99 171 TYR A CA 1
ATOM 7106 C C . TYR B 1 171 ? 82.681 43.712 10.291 1.00 16.77 171 TYR A C 1
ATOM 7107 O O . TYR B 1 171 ? 83.725 44.175 9.830 1.00 18.14 171 TYR A O 1
ATOM 7125 N N . ALA B 1 172 ? 82.644 43.149 11.494 1.00 16.03 172 ALA A N 1
ATOM 7126 C CA . ALA B 1 172 ? 83.836 43.140 12.330 1.00 15.87 172 ALA A CA 1
ATOM 7127 C C . ALA B 1 172 ? 84.949 42.360 11.638 1.00 17.53 172 ALA A C 1
ATOM 7128 O O . ALA B 1 172 ? 84.680 41.337 10.992 1.00 18.25 172 ALA A O 1
ATOM 7135 N N . PRO B 1 173 ? 86.204 42.779 11.788 1.00 16.80 173 PRO A N 1
ATOM 7136 C CA . PRO B 1 173 ? 87.290 42.128 11.037 1.00 18.11 173 PRO A CA 1
ATOM 7137 C C . PRO B 1 173 ? 87.627 40.732 11.514 1.00 20.99 173 PRO A C 1
ATOM 7138 O O . PRO B 1 173 ? 88.313 39.998 10.789 1.00 25.53 173 PRO A O 1
ATOM 7149 N N . ILE B 1 174 ? 87.203 40.344 12.713 1.00 20.75 174 ILE A N 1
ATOM 7150 C CA . ILE B 1 174 ? 87.419 39.004 13.242 1.00 22.16 174 ILE A CA 1
ATOM 7151 C C . ILE B 1 174 ? 86.057 38.463 13.643 1.00 19.94 174 ILE A C 1
ATOM 7152 O O . ILE B 1 174 ? 85.205 39.220 14.119 1.00 20.26 174 ILE A O 1
ATOM 7168 N N . LYS B 1 175 ? 85.840 37.167 13.431 1.00 19.80 175 LYS A N 1
ATOM 7169 C CA . LYS B 1 175 ? 84.608 36.507 13.849 1.00 19.38 175 LYS A CA 1
ATOM 7170 C C . LYS B 1 175 ? 84.769 36.110 15.309 1.00 18.88 175 LYS A C 1
ATOM 7171 O O . LYS B 1 175 ? 85.657 35.326 15.654 1.00 21.98 175 LYS A O 1
ATOM 7190 N N . ILE B 1 176 ? 83.925 36.667 16.167 1.00 17.39 176 ILE A N 1
ATOM 7191 C CA . ILE B 1 176 ? 84.015 36.510 17.616 1.00 17.25 176 ILE A CA 1
ATOM 7192 C C . ILE B 1 176 ? 82.807 35.689 18.054 1.00 16.78 176 ILE A C 1
ATOM 7193 O O . ILE B 1 176 ? 81.678 36.189 18.066 1.00 16.80 176 ILE A O 1
ATOM 7209 N N . GLU B 1 177 ? 83.049 34.428 18.401 1.00 17.74 177 GLU A N 1
ATOM 7210 C CA . GLU B 1 177 ? 81.966 33.482 18.679 1.00 17.43 177 GLU A CA 1
ATOM 7211 C C . GLU B 1 177 ? 81.013 34.000 19.751 1.00 17.10 177 GLU A C 1
ATOM 7212 O O . GLU B 1 177 ? 79.787 33.955 19.578 1.00 17.24 177 GLU A O 1
ATOM 7224 N N . TYR B 1 178 ? 81.548 34.461 20.886 1.00 16.82 178 TYR A N 1
ATOM 7225 C CA . TYR B 1 178 ? 80.678 34.890 21.978 1.00 16.47 178 TYR A CA 1
ATOM 7226 C C . TYR B 1 178 ? 79.752 36.019 21.544 1.00 16.11 178 TYR A C 1
ATOM 7227 O O . TYR B 1 178 ? 78.568 36.033 21.892 1.00 15.76 178 TYR A O 1
ATOM 7245 N N . ALA B 1 179 ? 80.279 36.982 20.779 1.00 15.11 179 ALA A N 1
ATOM 7246 C CA . ALA B 1 179 ? 79.485 38.132 20.357 1.00 15.11 179 ALA A CA 1
ATOM 7247 C C . ALA B 1 179 ? 78.477 37.757 19.280 1.00 14.23 179 ALA A C 1
ATOM 7248 O O . ALA B 1 179 ? 77.320 38.193 19.324 1.00 14.73 179 ALA A O 1
ATOM 7255 N N . ILE B 1 180 ? 78.893 36.962 18.294 1.00 14.95 180 ILE A N 1
ATOM 7256 C CA . ILE B 1 180 ? 77.941 36.496 17.294 1.00 15.03 180 ILE A CA 1
ATOM 7257 C C . ILE B 1 180 ? 76.816 35.714 17.962 1.00 14.00 180 ILE A C 1
ATOM 7258 O O . ILE B 1 180 ? 75.636 35.916 17.649 1.00 14.99 180 ILE A O 1
ATOM 7274 N N . ASP B 1 181 ? 77.156 34.820 18.888 1.00 15.39 181 ASP A N 1
ATOM 7275 C CA . ASP B 1 181 ? 76.127 34.045 19.571 1.00 16.04 181 ASP A CA 1
ATOM 7276 C C . ASP B 1 181 ? 75.186 34.950 20.358 1.00 15.78 181 ASP A C 1
ATOM 7277 O O . ASP B 1 181 ? 73.966 34.766 20.332 1.00 15.80 181 ASP A O 1
ATOM 7286 N N . ARG B 1 182 ? 75.736 35.910 21.102 1.00 15.21 182 ARG A N 1
ATOM 7287 C CA . ARG B 1 182 ? 74.906 36.803 21.907 1.00 14.55 182 ARG A CA 1
ATOM 7288 C C . ARG B 1 182 ? 73.863 37.492 21.048 1.00 13.86 182 ARG A C 1
ATOM 7289 O O . ARG B 1 182 ? 72.670 37.520 21.380 1.00 13.79 182 ARG A O 1
ATOM 7310 N N . TYR B 1 183 ? 74.288 38.057 19.922 1.00 13.69 183 TYR A N 1
ATOM 7311 C CA . TYR B 1 183 ? 73.378 38.875 19.133 1.00 13.72 183 TYR A CA 1
ATOM 7312 C C . TYR B 1 183 ? 72.554 38.066 18.146 1.00 13.65 183 TYR A C 1
ATOM 7313 O O . TYR B 1 183 ? 71.444 38.490 17.799 1.00 14.18 183 TYR A O 1
ATOM 7331 N N . ALA B 1 184 ? 73.037 36.905 17.702 1.00 14.10 184 ALA A N 1
ATOM 7332 C CA . ALA B 1 184 ? 72.168 36.008 16.943 1.00 14.26 184 ALA A CA 1
ATOM 7333 C C . ALA B 1 184 ? 71.018 35.531 17.811 1.00 14.08 184 ALA A C 1
ATOM 7334 O O . ALA B 1 184 ? 69.852 35.521 17.392 1.00 14.70 184 ALA A O 1
ATOM 7341 N N . MET B 1 185 ? 71.326 35.168 19.049 1.00 14.16 185 MET A N 1
ATOM 7342 C CA . MET B 1 185 ? 70.296 34.730 19.974 1.00 14.17 185 MET A CA 1
ATOM 7343 C C . MET B 1 185 ? 69.279 35.831 20.212 1.00 13.59 185 MET A C 1
ATOM 7344 O O . MET B 1 185 ? 68.063 35.596 20.170 1.00 14.25 185 MET A O 1
ATOM 7358 N N . GLU B 1 186 ? 69.753 37.057 20.446 1.00 13.55 186 GLU A N 1
ATOM 7359 C CA . GLU B 1 186 ? 68.834 38.156 20.723 1.00 13.76 186 GLU A CA 1
ATOM 7360 C C . GLU B 1 186 ? 68.001 38.519 19.499 1.00 12.61 186 GLU A C 1
ATOM 7361 O O . GLU B 1 186 ? 66.812 38.841 19.629 1.00 13.68 186 GLU A O 1
ATOM 7373 N N . THR B 1 187 ? 68.607 38.510 18.307 1.00 12.83 187 THR A N 1
ATOM 7374 C CA . THR B 1 187 ? 67.847 38.800 17.097 1.00 12.61 187 THR A CA 1
ATOM 7375 C C . THR B 1 187 ? 66.733 37.777 16.922 1.00 12.52 187 THR A C 1
ATOM 7376 O O . THR B 1 187 ? 65.593 38.135 16.592 1.00 13.37 187 THR A O 1
ATOM 7387 N N . LYS B 1 188 ? 67.041 36.494 17.128 1.00 13.04 188 LYS A N 1
ATOM 7388 C CA . LYS B 1 188 ? 66.008 35.468 17.039 1.00 13.36 188 LYS A CA 1
ATOM 7389 C C . LYS B 1 188 ? 64.916 35.684 18.080 1.00 13.89 188 LYS A C 1
ATOM 7390 O O . LYS B 1 188 ? 63.730 35.486 17.793 1.00 13.94 188 LYS A O 1
ATOM 7409 N N . ARG B 1 189 ? 65.290 36.072 19.302 1.00 13.42 189 ARG A N 1
ATOM 7410 C CA . ARG B 1 189 ? 64.280 36.330 20.327 1.00 12.99 189 ARG A CA 1
ATOM 7411 C C . ARG B 1 189 ? 63.337 37.443 19.889 1.00 13.00 189 ARG A C 1
ATOM 7412 O O . ARG B 1 189 ? 62.120 37.330 20.053 1.00 13.38 189 ARG A O 1
ATOM 7433 N N . LEU B 1 190 ? 63.884 38.515 19.311 1.00 12.56 190 LEU A N 1
ATOM 7434 C CA . LEU B 1 190 ? 63.065 39.638 18.846 1.00 12.85 190 LEU A CA 1
ATOM 7435 C C . LEU B 1 190 ? 62.152 39.236 17.689 1.00 13.03 190 LEU A C 1
ATOM 7436 O O . LEU B 1 190 ? 60.981 39.642 17.641 1.00 13.44 190 LEU A O 1
ATOM 7452 N N . PHE B 1 191 ? 62.664 38.439 16.745 1.00 13.38 191 PHE A N 1
ATOM 7453 C CA . PHE B 1 191 ? 61.791 37.892 15.712 1.00 13.54 191 PHE A CA 1
ATOM 7454 C C . PHE B 1 191 ? 60.691 37.030 16.317 1.00 13.53 191 PHE A C 1
ATOM 7455 O O . PHE B 1 191 ? 59.553 37.043 15.833 1.00 14.41 191 PHE A O 1
ATOM 7472 N N . ASP B 1 192 ? 61.002 36.285 17.380 1.00 13.88 192 ASP A N 1
ATOM 7473 C CA . ASP B 1 192 ? 59.998 35.442 18.016 1.00 14.30 192 ASP A CA 1
ATOM 7474 C C . ASP B 1 192 ? 58.947 36.276 18.745 1.00 14.54 192 ASP A C 1
ATOM 7475 O O . ASP B 1 192 ? 57.767 35.910 18.760 1.00 15.41 192 ASP A O 1
ATOM 7484 N N . VAL B 1 193 ? 59.352 37.406 19.342 1.00 14.28 193 VAL A N 1
ATOM 7485 C CA . VAL B 1 193 ? 58.369 38.324 19.922 1.00 14.04 193 VAL A CA 1
ATOM 7486 C C . VAL B 1 193 ? 57.379 38.757 18.843 1.00 13.98 193 VAL A C 1
ATOM 7487 O O . VAL B 1 193 ? 56.162 38.694 19.014 1.00 14.63 193 VAL A O 1
ATOM 7500 N N . ALA B 1 194 ? 57.893 39.217 17.709 1.00 13.94 194 ALA A N 1
ATOM 7501 C CA . ALA B 1 194 ? 57.005 39.653 16.636 1.00 14.45 194 ALA A CA 1
ATOM 7502 C C . ALA B 1 194 ? 56.175 38.492 16.106 1.00 15.25 194 ALA A C 1
ATOM 7503 O O . ALA B 1 194 ? 54.978 38.644 15.843 1.00 15.31 194 ALA A O 1
ATOM 7510 N N . ASN B 1 195 ? 56.799 37.325 15.934 1.00 14.34 195 ASN A N 1
ATOM 7511 C CA . ASN B 1 195 ? 56.094 36.183 15.359 1.00 15.00 195 ASN A CA 1
ATOM 7512 C C . ASN B 1 195 ? 54.937 35.757 16.249 1.00 15.44 195 ASN A C 1
ATOM 7513 O O . ASN B 1 195 ? 53.844 35.454 15.761 1.00 17.17 195 ASN A O 1
ATOM 7524 N N . ARG B 1 196 ? 55.156 35.754 17.568 1.00 15.27 196 ARG A N 1
ATOM 7525 C CA . ARG B 1 196 ? 54.103 35.355 18.495 1.00 16.87 196 ARG A CA 1
ATOM 7526 C C . ARG B 1 196 ? 52.976 36.375 18.520 1.00 15.58 196 ARG A C 1
ATOM 7527 O O . ARG B 1 196 ? 51.802 36.006 18.629 1.00 18.02 196 ARG A O 1
ATOM 7548 N N . ARG B 1 197 ? 53.305 37.656 18.401 1.00 15.83 197 ARG A N 1
ATOM 7549 C CA . ARG B 1 197 ? 52.269 38.677 18.314 1.00 15.20 197 ARG A CA 1
ATOM 7550 C C . ARG B 1 197 ? 51.464 38.529 17.030 1.00 16.10 197 ARG A C 1
ATOM 7551 O O . ARG B 1 197 ? 50.225 38.588 17.047 1.00 17.37 197 ARG A O 1
ATOM 7572 N N . LEU B 1 198 ? 52.156 38.368 15.901 1.00 15.69 198 LEU A N 1
ATOM 7573 C CA . LEU B 1 198 ? 51.516 38.299 14.593 1.00 15.86 198 LEU A CA 1
ATOM 7574 C C . LEU B 1 198 ? 50.769 36.986 14.388 1.00 17.68 198 LEU A C 1
ATOM 7575 O O . LEU B 1 198 ? 49.958 36.891 13.457 1.00 19.04 198 LEU A O 1
ATOM 7591 N N . ALA B 1 199 ? 50.970 35.991 15.258 1.00 18.00 199 ALA A N 1
ATOM 7592 C CA . ALA B 1 199 ? 50.119 34.812 15.270 1.00 19.30 199 ALA A CA 1
ATOM 7593 C C . ALA B 1 199 ? 48.716 35.136 15.754 1.00 20.46 199 ALA A C 1
ATOM 7594 O O . ALA B 1 199 ? 47.775 34.414 15.407 1.00 23.44 199 ALA A O 1
ATOM 7601 N N . GLU B 1 200 ? 48.556 36.199 16.546 1.00 19.80 200 GLU A N 1
ATOM 7602 C CA . GLU B 1 200 ? 47.277 36.531 17.162 1.00 21.59 200 GLU A CA 1
ATOM 7603 C C . GLU B 1 200 ? 46.716 37.869 16.708 1.00 22.13 200 GLU A C 1
ATOM 7604 O O . GLU B 1 200 ? 45.578 38.197 17.072 1.00 25.61 200 GLU A O 1
ATOM 7616 N N . SER B 1 201 ? 47.461 38.638 15.919 1.00 19.76 201 SER A N 1
ATOM 7617 C CA . SER B 1 201 ? 47.064 39.976 15.512 1.00 19.49 201 SER A CA 1
ATOM 7618 C C . SER B 1 201 ? 47.552 40.210 14.088 1.00 17.79 201 SER A C 1
ATOM 7619 O O . SER B 1 201 ? 48.661 39.806 13.736 1.00 18.84 201 SER A O 1
ATOM 7627 N N . ARG B 1 202 ? 46.738 40.874 13.269 1.00 17.89 202 ARG A N 1
ATOM 7628 C CA . ARG B 1 202 ? 47.144 41.108 11.890 1.00 17.67 202 ARG A CA 1
ATOM 7629 C C . ARG B 1 202 ? 48.377 41.999 11.822 1.00 16.78 202 ARG A C 1
ATOM 7630 O O . ARG B 1 202 ? 49.271 41.771 10.999 1.00 17.15 202 ARG A O 1
ATOM 7651 N N . TYR B 1 203 ? 48.421 43.031 12.661 1.00 16.03 203 TYR A N 1
ATOM 7652 C CA . TYR B 1 203 ? 49.539 43.962 12.757 1.00 15.94 203 TYR A CA 1
ATOM 7653 C C . TYR B 1 203 ? 50.019 44.021 14.204 1.00 15.22 203 TYR A C 1
ATOM 7654 O O . TYR B 1 203 ? 49.411 43.456 15.112 1.00 16.24 203 TYR A O 1
ATOM 7672 N N . LEU B 1 204 ? 51.127 44.716 14.441 1.00 14.88 204 LEU A N 1
ATOM 7673 C CA . LEU B 1 204 ? 51.741 44.645 15.766 1.00 14.51 204 LEU A CA 1
ATOM 7674 C C . LEU B 1 204 ? 50.876 45.298 16.830 1.00 15.75 204 LEU A C 1
ATOM 7675 O O . LEU B 1 204 ? 50.778 44.785 17.951 1.00 17.27 204 LEU A O 1
ATOM 7691 N N . ALA B 1 205 ? 50.275 46.442 16.528 1.00 15.97 205 ALA A N 1
ATOM 7692 C CA . ALA B 1 205 ? 49.584 47.206 17.557 1.00 17.32 205 ALA A CA 1
ATOM 7693 C C . ALA B 1 205 ? 48.073 47.130 17.441 1.00 19.52 205 ALA A C 1
ATOM 7694 O O . ALA B 1 205 ? 47.376 47.921 18.086 1.00 19.74 205 ALA A O 1
ATOM 7701 N N . GLY B 1 206 ? 47.552 46.175 16.682 1.00 18.45 206 GLY A N 1
ATOM 7702 C CA . GLY B 1 206 ? 46.123 46.049 16.459 1.00 19.34 206 GLY A CA 1
ATOM 7703 C C . GLY B 1 206 ? 45.851 45.451 15.090 1.00 19.68 206 GLY A C 1
ATOM 7704 O O . GLY B 1 206 ? 46.712 44.810 14.496 1.00 18.67 206 GLY A O 1
ATOM 7708 N N A ASP B 1 207 ? 44.645 45.695 14.592 0.49 20.34 207 ASP A N 1
ATOM 7709 N N B ASP B 1 207 ? 44.630 45.694 14.608 0.51 20.30 207 ASP A N 1
ATOM 7710 C CA A ASP B 1 207 ? 44.200 45.104 13.338 0.49 19.35 207 ASP A CA 1
ATOM 7711 C CA B ASP B 1 207 ? 44.165 45.131 13.346 0.51 19.83 207 ASP A CA 1
ATOM 7712 C C A ASP B 1 207 ? 44.486 45.989 12.125 0.49 21.25 207 ASP A C 1
ATOM 7713 C C B ASP B 1 207 ? 44.632 45.912 12.122 0.51 20.48 207 ASP A C 1
ATOM 7714 O O A ASP B 1 207 ? 44.072 45.643 11.013 0.49 21.07 207 ASP A O 1
ATOM 7715 O O B ASP B 1 207 ? 44.470 45.417 10.999 0.51 20.97 207 ASP A O 1
ATOM 7732 N N . GLU B 1 208 ? 45.192 47.107 12.306 1.00 20.21 208 GLU A N 1
ATOM 7733 C CA . GLU B 1 208 ? 45.520 48.011 11.213 1.00 20.57 208 GLU A CA 1
ATOM 7734 C C . GLU B 1 208 ? 46.998 48.374 11.225 1.00 18.85 208 GLU A C 1
ATOM 7735 O O . GLU B 1 208 ? 47.634 48.442 12.279 1.00 18.94 208 GLU A O 1
ATOM 7748 N N . TYR B 1 209 ? 47.513 48.677 10.040 1.00 17.69 209 TYR A N 1
ATOM 7749 C CA . TYR B 1 209 ? 48.898 49.104 9.864 1.00 16.48 209 TYR A CA 1
ATOM 7750 C C . TYR B 1 209 ? 49.119 50.468 10.500 1.00 16.77 209 TYR A C 1
ATOM 7751 O O . TYR B 1 209 ? 48.349 51.405 10.273 1.00 17.52 209 TYR A O 1
ATOM 7769 N N . THR B 1 210 ? 50.175 50.581 11.296 1.00 14.48 210 THR A N 1
ATOM 7770 C CA . THR B 1 210 ? 50.556 51.827 11.957 1.00 15.06 210 THR A CA 1
ATOM 7771 C C . THR B 1 210 ? 52.053 52.050 11.803 1.00 15.28 210 THR A C 1
ATOM 7772 O O . THR B 1 210 ? 52.792 51.205 11.292 1.00 14.35 210 THR A O 1
ATOM 7783 N N . ILE B 1 211 ? 52.513 53.188 12.315 1.00 13.64 211 ILE A N 1
ATOM 7784 C CA . ILE B 1 211 ? 53.943 53.476 12.312 1.00 13.50 211 ILE A CA 1
ATOM 7785 C C . ILE B 1 211 ? 54.756 52.427 13.059 1.00 13.53 211 ILE A C 1
ATOM 7786 O O . ILE B 1 211 ? 55.946 52.272 12.769 1.00 13.71 211 ILE A O 1
ATOM 7802 N N . ALA B 1 212 ? 54.164 51.710 14.016 1.00 13.36 212 ALA A N 1
ATOM 7803 C CA . ALA B 1 212 ? 54.910 50.645 14.668 1.00 13.93 212 ALA A CA 1
ATOM 7804 C C . ALA B 1 212 ? 55.235 49.527 13.686 1.00 13.48 212 ALA A C 1
ATOM 7805 O O . ALA B 1 212 ? 56.323 48.943 13.737 1.00 13.64 212 ALA A O 1
ATOM 7812 N N . ASP B 1 213 ? 54.297 49.195 12.801 1.00 13.37 213 ASP A N 1
ATOM 7813 C CA . ASP B 1 213 ? 54.579 48.201 11.769 1.00 13.73 213 ASP A CA 1
ATOM 7814 C C . ASP B 1 213 ? 55.638 48.690 10.805 1.00 12.78 213 ASP A C 1
ATOM 7815 O O . ASP B 1 213 ? 56.560 47.949 10.466 1.00 14.51 213 ASP A O 1
ATOM 7824 N N . LEU B 1 214 ? 55.510 49.929 10.336 1.00 13.34 214 LEU A N 1
ATOM 7825 C CA . LEU B 1 214 ? 56.466 50.452 9.366 1.00 13.55 214 LEU A CA 1
ATOM 7826 C C . LEU B 1 214 ? 57.878 50.421 9.937 1.00 12.83 214 LEU A C 1
ATOM 7827 O O . LEU B 1 214 ? 58.824 49.951 9.292 1.00 13.93 214 LEU A O 1
ATOM 7843 N N . ALA B 1 215 ? 58.032 50.890 11.174 1.00 12.39 215 ALA A N 1
ATOM 7844 C CA . ALA B 1 215 ? 59.346 50.912 11.810 1.00 12.50 215 ALA A CA 1
ATOM 7845 C C . ALA B 1 215 ? 59.956 49.521 11.888 1.00 12.78 215 ALA A C 1
ATOM 7846 O O . ALA B 1 215 ? 61.151 49.347 11.617 1.00 15.00 215 ALA A O 1
ATOM 7853 N N . THR B 1 216 ? 59.174 48.517 12.266 1.00 11.88 216 THR A N 1
ATOM 7854 C CA . THR B 1 216 ? 59.709 47.172 12.442 1.00 12.37 216 THR A CA 1
ATOM 7855 C C . THR B 1 216 ? 59.923 46.490 11.092 1.00 12.29 216 THR A C 1
ATOM 7856 O O . THR B 1 216 ? 60.880 45.721 10.916 1.00 13.18 216 THR A O 1
ATOM 7867 N N . TYR B 1 217 ? 59.037 46.774 10.132 1.00 12.47 217 TYR A N 1
ATOM 7868 C CA . TYR B 1 217 ? 59.053 46.129 8.818 1.00 12.78 217 TYR A CA 1
ATOM 7869 C C . TYR B 1 217 ? 60.332 46.415 8.051 1.00 12.55 217 TYR A C 1
ATOM 7870 O O . TYR B 1 217 ? 60.844 45.538 7.346 1.00 12.89 217 TYR A O 1
ATOM 7888 N N . THR B 1 218 ? 60.852 47.639 8.124 1.00 12.36 218 THR A N 1
ATOM 7889 C CA . THR B 1 218 ? 62.036 47.931 7.322 1.00 13.28 218 THR A CA 1
ATOM 7890 C C . THR B 1 218 ? 63.176 46.988 7.698 1.00 13.68 218 THR A C 1
ATOM 7891 O O . THR B 1 218 ? 63.781 46.336 6.840 1.00 14.66 218 THR A O 1
ATOM 7902 N N . TRP B 1 219 ? 63.437 46.862 8.987 1.00 12.63 219 TRP A N 1
ATOM 7903 C CA . TRP B 1 219 ? 64.460 45.956 9.493 1.00 12.37 219 TRP A CA 1
ATOM 7904 C C . TRP B 1 219 ? 64.081 44.500 9.267 1.00 13.19 219 TRP A C 1
ATOM 7905 O O . TRP B 1 219 ? 64.873 43.709 8.735 1.00 14.09 219 TRP A O 1
ATOM 7926 N N . PHE B 1 220 ? 62.886 44.099 9.720 1.00 12.52 220 PHE A N 1
ATOM 7927 C CA . PHE B 1 220 ? 62.569 42.678 9.733 1.00 12.63 220 PHE A CA 1
ATOM 7928 C C . PHE B 1 220 ? 62.400 42.141 8.321 1.00 13.76 220 PHE A C 1
ATOM 7929 O O . PHE B 1 220 ? 62.840 41.027 8.022 1.00 14.64 220 PHE A O 1
ATOM 7946 N N . GLY B 1 221 ? 61.756 42.910 7.445 1.00 13.47 221 GLY A N 1
ATOM 7947 C CA . GLY B 1 221 ? 61.584 42.465 6.072 1.00 14.09 221 GLY A CA 1
ATOM 7948 C C . GLY B 1 221 ? 62.900 42.343 5.334 1.00 13.87 221 GLY A C 1
ATOM 7949 O O . GLY B 1 221 ? 63.108 41.392 4.580 1.00 14.42 221 GLY A O 1
ATOM 7953 N N . ASN B 1 222 ? 63.811 43.298 5.545 1.00 13.41 222 ASN A N 1
ATOM 7954 C CA . ASN B 1 222 ? 65.095 43.234 4.850 1.00 14.26 222 ASN A CA 1
ATOM 7955 C C . ASN B 1 222 ? 65.885 41.997 5.265 1.00 14.05 222 ASN A C 1
ATOM 7956 O O . ASN B 1 222 ? 66.509 41.335 4.427 1.00 14.86 222 ASN A O 1
ATOM 7967 N N . ILE B 1 223 ? 65.864 41.662 6.552 1.00 13.57 223 ILE A N 1
ATOM 7968 C CA . ILE B 1 223 ? 66.547 40.455 7.014 1.00 14.20 223 ILE A CA 1
ATOM 7969 C C . ILE B 1 223 ? 65.829 39.208 6.519 1.00 13.83 223 ILE A C 1
ATOM 7970 O O . ILE B 1 223 ? 66.455 38.277 5.986 1.00 15.35 223 ILE A O 1
ATOM 7986 N N . TYR B 1 224 ? 64.501 39.184 6.667 1.00 13.75 224 TYR A N 1
ATOM 7987 C CA . TYR B 1 224 ? 63.722 37.995 6.364 1.00 14.58 224 TYR A CA 1
ATOM 7988 C C . TYR B 1 224 ? 63.841 37.610 4.898 1.00 16.25 224 TYR A C 1
ATOM 7989 O O . TYR B 1 224 ? 63.980 36.426 4.582 1.00 16.66 224 TYR A O 1
ATOM 8007 N N . ARG B 1 225 ? 63.780 38.589 3.986 1.00 14.98 225 ARG A N 1
ATOM 8008 C CA . ARG B 1 225 ? 63.764 38.283 2.557 1.00 16.04 225 ARG A CA 1
ATOM 8009 C C . ARG B 1 225 ? 65.155 38.053 1.993 1.00 15.42 225 ARG A C 1
ATOM 8010 O O . ARG B 1 225 ? 65.280 37.746 0.813 1.00 17.78 225 ARG A O 1
ATOM 8031 N N . GLY B 1 226 ? 66.203 38.182 2.798 1.00 15.84 226 GLY A N 1
ATOM 8032 C CA . GLY B 1 226 ? 67.525 37.781 2.385 1.00 17.41 226 GLY A CA 1
ATOM 8033 C C . GLY B 1 226 ? 68.433 38.867 1.868 1.00 16.72 226 GLY A C 1
ATOM 8034 O O . GLY B 1 226 ? 69.483 38.536 1.306 1.00 19.37 226 GLY A O 1
ATOM 8038 N N . GLU B 1 227 ? 68.105 40.142 2.072 1.00 16.15 227 GLU A N 1
ATOM 8039 C CA . GLU B 1 227 ? 68.916 41.220 1.514 1.00 17.38 227 GLU A CA 1
ATOM 8040 C C . GLU B 1 227 ? 69.839 41.904 2.510 1.00 17.79 227 GLU A C 1
ATOM 8041 O O . GLU B 1 227 ? 70.597 42.791 2.108 1.00 21.47 227 GLU A O 1
ATOM 8053 N N . ALA B 1 228 ? 69.842 41.499 3.773 1.00 16.89 228 ALA A N 1
ATOM 8054 C CA . ALA B 1 228 ? 70.656 42.137 4.802 1.00 17.41 228 ALA A CA 1
ATOM 8055 C C . ALA B 1 228 ? 71.636 41.142 5.406 1.00 17.84 228 ALA A C 1
ATOM 8056 O O . ALA B 1 228 ? 71.265 40.012 5.756 1.00 18.16 228 ALA A O 1
ATOM 8063 N N . TYR B 1 229 ? 72.889 41.574 5.536 1.00 16.68 229 TYR A N 1
ATOM 8064 C CA . TYR B 1 229 ? 73.903 40.872 6.330 1.00 16.90 229 TYR A CA 1
ATOM 8065 C C . TYR B 1 229 ? 74.244 39.498 5.749 1.00 17.64 229 TYR A C 1
ATOM 8066 O O . TYR B 1 229 ? 74.267 38.490 6.456 1.00 18.89 229 TYR A O 1
ATOM 8084 N N . GLY B 1 230 ? 74.548 39.466 4.459 1.00 18.01 230 GLY A N 1
ATOM 8085 C CA . GLY B 1 230 ? 75.081 38.257 3.850 1.00 19.19 230 GLY A CA 1
ATOM 8086 C C . GLY B 1 230 ? 74.108 37.095 3.958 1.00 19.08 230 GLY A C 1
ATOM 8087 O O . GLY B 1 230 ? 72.966 37.171 3.494 1.00 19.46 230 GLY A O 1
ATOM 8091 N N . GLU B 1 231 ? 74.562 35.992 4.553 1.00 18.94 231 GLU A N 1
ATOM 8092 C CA . GLU B 1 231 ? 73.773 34.770 4.684 1.00 18.73 231 GLU A CA 1
ATOM 8093 C C . GLU B 1 231 ? 72.943 34.734 5.969 1.00 17.23 231 GLU A C 1
ATOM 8094 O O . GLU B 1 231 ? 72.531 33.654 6.411 1.00 18.10 231 GLU A O 1
ATOM 8106 N N . ALA B 1 232 ? 72.635 35.895 6.525 1.00 16.48 232 ALA A N 1
ATOM 8107 C CA . ALA B 1 232 ? 71.930 35.954 7.796 1.00 14.66 232 ALA A CA 1
ATOM 8108 C C . ALA B 1 232 ? 70.586 35.236 7.778 1.00 15.85 232 ALA A C 1
ATOM 8109 O O . ALA B 1 232 ? 70.164 34.713 8.814 1.00 16.17 232 ALA A O 1
ATOM 8116 N N . ALA B 1 233 ? 69.845 35.252 6.671 1.00 15.84 233 ALA A N 1
ATOM 8117 C CA . ALA B 1 233 ? 68.522 34.634 6.701 1.00 15.62 233 ALA A CA 1
ATOM 8118 C C . ALA B 1 233 ? 68.624 33.133 6.922 1.00 17.10 233 ALA A C 1
ATOM 8119 O O . ALA B 1 233 ? 67.795 32.551 7.638 1.00 18.77 233 ALA A O 1
ATOM 8126 N N . THR B 1 234 ? 69.632 32.486 6.339 1.00 16.16 234 THR A N 1
ATOM 8127 C CA . THR B 1 234 ? 69.879 31.079 6.628 1.00 17.11 234 THR A CA 1
ATOM 8128 C C . THR B 1 234 ? 70.444 30.905 8.034 1.00 17.29 234 THR A C 1
ATOM 8129 O O . THR B 1 234 ? 70.007 30.027 8.785 1.00 18.11 234 THR A O 1
ATOM 8140 N N . PHE B 1 235 ? 71.407 31.748 8.410 1.00 16.59 235 PHE A N 1
ATOM 8141 C CA . PHE B 1 235 ? 72.041 31.629 9.720 1.00 15.74 235 PHE A CA 1
ATOM 8142 C C . PHE B 1 235 ? 71.014 31.690 10.839 1.00 15.26 235 PHE A C 1
ATOM 8143 O O . PHE B 1 235 ? 71.106 30.933 11.820 1.00 16.74 235 PHE A O 1
ATOM 8160 N N . LEU B 1 236 ? 70.056 32.612 10.735 1.00 14.92 236 LEU A N 1
ATOM 8161 C CA . LEU B 1 236 ? 69.056 32.862 11.763 1.00 14.70 236 LEU A CA 1
ATOM 8162 C C . LEU B 1 236 ? 67.780 32.051 11.580 1.00 15.74 236 LEU A C 1
ATOM 8163 O O . LEU B 1 236 ? 66.823 32.256 12.332 1.00 16.59 236 LEU A O 1
ATOM 8179 N N . SER B 1 237 ? 67.729 31.148 10.600 1.00 16.63 237 SER A N 1
ATOM 8180 C CA . SER B 1 237 ? 66.565 30.283 10.378 1.00 17.02 237 SER A CA 1
ATOM 8181 C C . SER B 1 237 ? 65.283 31.093 10.204 1.00 16.43 237 SER A C 1
ATOM 8182 O O . SER B 1 237 ? 64.271 30.845 10.870 1.00 17.92 237 SER A O 1
ATOM 8190 N N . MET B 1 238 ? 65.315 32.054 9.273 1.00 16.45 238 MET A N 1
ATOM 8191 C CA . MET B 1 238 ? 64.174 32.946 9.068 1.00 17.08 238 MET A CA 1
ATOM 8192 C C . MET B 1 238 ? 62.906 32.187 8.703 1.00 17.76 238 MET A C 1
ATOM 8193 O O . MET B 1 238 ? 61.799 32.673 8.971 1.00 18.60 238 MET A O 1
ATOM 8207 N N . HIS B 1 239 ? 63.031 31.005 8.099 1.00 19.75 239 HIS A N 1
ATOM 8208 C CA . HIS B 1 239 ? 61.849 30.219 7.764 1.00 19.97 239 HIS A CA 1
ATOM 8209 C C . HIS B 1 239 ? 60.995 29.887 8.995 1.00 23.59 239 HIS A C 1
ATOM 8210 O O . HIS B 1 239 ? 59.808 29.567 8.842 1.00 27.15 239 HIS A O 1
ATOM 8224 N N . GLU B 1 240 ? 61.559 29.953 10.205 1.00 20.68 240 GLU A N 1
ATOM 8225 C CA . GLU B 1 240 ? 60.805 29.656 11.422 1.00 22.16 240 GLU A CA 1
ATOM 8226 C C . GLU B 1 240 ? 59.702 30.671 11.704 1.00 21.73 240 GLU A C 1
ATOM 8227 O O . GLU B 1 240 ? 58.774 30.360 12.459 1.00 25.46 240 GLU A O 1
ATOM 8239 N N . TYR B 1 241 ? 59.784 31.872 11.144 1.00 17.01 241 TYR A N 1
ATOM 8240 C CA . TYR B 1 241 ? 58.910 32.976 11.546 1.00 16.55 241 TYR A CA 1
ATOM 8241 C C . TYR B 1 241 ? 57.843 33.220 10.480 1.00 16.41 241 TYR A C 1
ATOM 8242 O O . TYR B 1 241 ? 57.854 34.221 9.762 1.00 17.03 241 TYR A O 1
ATOM 8260 N N . GLU B 1 242 ? 56.890 32.285 10.409 1.00 17.09 242 GLU A N 1
ATOM 8261 C CA . GLU B 1 242 ? 55.906 32.305 9.332 1.00 16.54 242 GLU A CA 1
ATOM 8262 C C . GLU B 1 242 ? 54.935 33.475 9.460 1.00 18.36 242 GLU A C 1
ATOM 8263 O O . GLU B 1 242 ? 54.429 33.968 8.441 1.00 18.76 242 GLU A O 1
ATOM 8275 N N . HIS B 1 243 ? 54.641 33.925 10.686 1.00 17.48 243 HIS A N 1
ATOM 8276 C CA . HIS B 1 243 ? 53.726 35.053 10.842 1.00 16.85 243 HIS A CA 1
ATOM 8277 C C . HIS B 1 243 ? 54.407 36.364 10.505 1.00 15.78 243 HIS A C 1
ATOM 8278 O O . HIS B 1 243 ? 53.797 37.238 9.874 1.00 16.71 243 HIS A O 1
ATOM 8292 N N . VAL B 1 244 ? 55.684 36.504 10.863 1.00 15.34 244 VAL A N 1
ATOM 8293 C CA . VAL B 1 244 ? 56.474 37.612 10.333 1.00 15.62 244 VAL A CA 1
ATOM 8294 C C . VAL B 1 244 ? 56.428 37.599 8.806 1.00 15.34 244 VAL A C 1
ATOM 8295 O O . VAL B 1 244 ? 56.224 38.634 8.163 1.00 15.71 244 VAL A O 1
ATOM 8308 N N . GLY B 1 245 ? 56.619 36.430 8.201 1.00 15.67 245 GLY A N 1
ATOM 8309 C CA . GLY B 1 245 ? 56.598 36.365 6.746 1.00 16.72 245 GLY A CA 1
ATOM 8310 C C . GLY B 1 245 ? 55.281 36.824 6.150 1.00 17.80 245 GLY A C 1
ATOM 8311 O O . GLY B 1 245 ? 55.256 37.516 5.126 1.00 17.27 245 GLY A O 1
ATOM 8315 N N . ARG B 1 246 ? 54.163 36.410 6.750 1.00 17.26 246 ARG A N 1
ATOM 8316 C CA . ARG B 1 246 ? 52.850 36.837 6.275 1.00 16.60 246 ARG A CA 1
ATOM 8317 C C . ARG B 1 246 ? 52.718 38.355 6.321 1.00 16.61 246 ARG A C 1
ATOM 8318 O O . ARG B 1 246 ? 52.273 38.993 5.355 1.00 17.36 246 ARG A O 1
ATOM 8339 N N . TRP B 1 247 ? 53.110 38.946 7.440 1.00 15.77 247 TRP A N 1
ATOM 8340 C CA . TRP B 1 247 ? 53.013 40.386 7.642 1.00 15.53 247 TRP A CA 1
ATOM 8341 C C . TRP B 1 247 ? 53.943 41.150 6.707 1.00 15.53 247 TRP A C 1
ATOM 8342 O O . TRP B 1 247 ? 53.534 42.161 6.123 1.00 16.15 247 TRP A O 1
ATOM 8363 N N . VAL B 1 248 ? 55.178 40.669 6.527 1.00 15.23 248 VAL A N 1
ATOM 8364 C CA . VAL B 1 248 ? 56.077 41.260 5.533 1.00 15.76 248 VAL A CA 1
ATOM 8365 C C . VAL B 1 248 ? 55.415 41.268 4.161 1.00 15.54 248 VAL A C 1
ATOM 8366 O O . VAL B 1 248 ? 55.463 42.269 3.440 1.00 15.71 248 VAL A O 1
ATOM 8379 N N . GLY B 1 249 ? 54.801 40.147 3.777 1.00 16.04 249 GLY A N 1
ATOM 8380 C CA . GLY B 1 249 ? 54.184 40.060 2.466 1.00 16.98 249 GLY A CA 1
ATOM 8381 C C . GLY B 1 249 ? 53.047 41.043 2.285 1.00 18.13 249 GLY A C 1
ATOM 8382 O O . GLY B 1 249 ? 52.858 41.584 1.195 1.00 19.49 249 GLY A O 1
ATOM 8386 N N . GLU B 1 250 ? 52.260 41.272 3.332 1.00 17.54 250 GLU A N 1
ATOM 8387 C CA . GLU B 1 250 ? 51.176 42.244 3.223 1.00 18.80 250 GLU A CA 1
ATOM 8388 C C . GLU B 1 250 ? 51.722 43.660 3.069 1.00 18.13 250 GLU A C 1
ATOM 8389 O O . GLU B 1 250 ? 51.257 44.425 2.217 1.00 20.83 250 GLU A O 1
ATOM 8401 N N . ILE B 1 251 ? 52.748 44.015 3.837 1.00 15.32 251 ILE A N 1
ATOM 8402 C CA . ILE B 1 251 ? 53.275 45.377 3.779 1.00 15.27 251 ILE A CA 1
ATOM 8403 C C . ILE B 1 251 ? 54.039 45.609 2.475 1.00 14.28 251 ILE A C 1
ATOM 8404 O O . ILE B 1 251 ? 54.002 46.712 1.918 1.00 15.54 251 ILE A O 1
ATOM 8420 N N . ASP B 1 252 ? 54.686 44.559 1.948 1.00 15.29 252 ASP A N 1
ATOM 8421 C CA . ASP B 1 252 ? 55.400 44.639 0.673 1.00 15.09 252 ASP A CA 1
ATOM 8422 C C . ASP B 1 252 ? 54.527 45.151 -0.466 1.00 16.68 252 ASP A C 1
ATOM 8423 O O . ASP B 1 252 ? 55.047 45.676 -1.453 1.00 17.46 252 ASP A O 1
ATOM 8432 N N . ALA B 1 253 ? 53.214 44.926 -0.397 1.00 16.12 253 ALA A N 1
ATOM 8433 C CA . ALA B 1 253 ? 52.307 45.269 -1.482 1.00 17.50 253 ALA A CA 1
ATOM 8434 C C . ALA B 1 253 ? 51.857 46.727 -1.476 1.00 16.13 253 ALA A C 1
ATOM 8435 O O . ALA B 1 253 ? 51.196 47.162 -2.424 1.00 17.32 253 ALA A O 1
ATOM 8442 N N . ARG B 1 254 ? 52.167 47.479 -0.435 1.00 15.10 254 ARG A N 1
ATOM 8443 C CA . ARG B 1 254 ? 51.687 48.862 -0.328 1.00 14.93 254 ARG A CA 1
ATOM 8444 C C . ARG B 1 254 ? 52.459 49.769 -1.283 1.00 15.62 254 ARG A C 1
ATOM 8445 O O . ARG B 1 254 ? 53.691 49.742 -1.273 1.00 14.74 254 ARG A O 1
ATOM 8466 N N . PRO B 1 255 ? 51.791 50.594 -2.112 1.00 15.48 255 PRO A N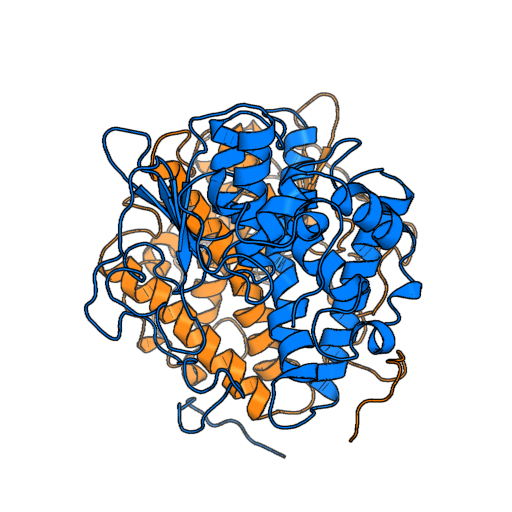 1
ATOM 8467 C CA . PRO B 1 255 ? 52.555 51.448 -3.036 1.00 16.17 255 PRO A CA 1
ATOM 8468 C C . PRO B 1 255 ? 53.489 52.412 -2.356 1.00 15.41 255 PRO A C 1
ATOM 8469 O O . PRO B 1 255 ? 54.565 52.714 -2.886 1.00 16.50 255 PRO A O 1
ATOM 8480 N N . GLY B 1 256 ? 53.130 52.900 -1.170 1.00 15.26 256 GLY A N 1
ATOM 8481 C CA . GLY B 1 256 ? 54.023 53.804 -0.475 1.00 15.24 256 GLY A CA 1
ATOM 8482 C C . GLY B 1 256 ? 55.302 53.123 -0.031 1.00 14.15 256 GLY A C 1
ATOM 8483 O O . GLY B 1 256 ? 56.363 53.748 0.012 1.00 14.69 256 GLY A O 1
ATOM 8487 N N . VAL B 1 257 ? 55.211 51.838 0.319 1.00 14.73 257 VAL A N 1
ATOM 8488 C CA . VAL B 1 257 ? 56.392 51.037 0.628 1.00 14.44 257 VAL A CA 1
ATOM 8489 C C . VAL B 1 257 ? 57.224 50.827 -0.634 1.00 14.25 257 VAL A C 1
ATOM 8490 O O . VAL B 1 257 ? 58.447 51.023 -0.638 1.00 14.26 257 VAL A O 1
ATOM 8503 N N . LEU B 1 258 ? 56.568 50.419 -1.730 1.00 14.36 258 LEU A N 1
ATOM 8504 C CA . LEU B 1 258 ? 57.284 50.161 -2.972 1.00 14.51 258 LEU A CA 1
ATOM 8505 C C . LEU B 1 258 ? 58.031 51.403 -3.455 1.00 15.19 258 LEU A C 1
ATOM 8506 O O . LEU B 1 258 ? 59.175 51.303 -3.927 1.00 16.47 258 LEU A O 1
ATOM 8522 N N . ARG B 1 259 ? 57.420 52.582 -3.352 1.00 14.50 259 ARG A N 1
ATOM 8523 C CA . ARG B 1 259 ? 58.129 53.797 -3.749 1.00 15.65 259 ARG A CA 1
ATOM 8524 C C . ARG B 1 259 ? 59.174 54.200 -2.717 1.00 14.23 259 ARG A C 1
ATOM 8525 O O . ARG B 1 259 ? 60.316 54.519 -3.062 1.00 15.19 259 ARG A O 1
ATOM 8546 N N . GLY B 1 260 ? 58.799 54.222 -1.432 1.00 14.10 260 GLY A N 1
ATOM 8547 C CA . GLY B 1 260 ? 59.699 54.739 -0.419 1.00 14.07 260 GLY A CA 1
ATOM 8548 C C . GLY B 1 260 ? 60.961 53.924 -0.269 1.00 14.14 260 GLY A C 1
ATOM 8549 O O . GLY B 1 260 ? 62.021 54.471 0.059 1.00 14.66 260 GLY A O 1
ATOM 8553 N N . ARG B 1 261 ? 60.885 52.615 -0.533 1.00 14.26 261 ARG A N 1
ATOM 8554 C CA . ARG B 1 261 ? 62.069 51.762 -0.463 1.00 15.29 261 ARG A CA 1
ATOM 8555 C C . ARG B 1 261 ? 63.135 52.155 -1.467 1.00 15.06 261 ARG A C 1
ATOM 8556 O O . ARG B 1 261 ? 64.315 51.823 -1.251 1.00 17.07 261 ARG A O 1
ATOM 8577 N N . LEU B 1 262 ? 62.752 52.806 -2.563 1.00 14.65 262 LEU A N 1
ATOM 8578 C CA . LEU B 1 262 ? 63.657 53.103 -3.659 1.00 15.85 262 LEU A CA 1
ATOM 8579 C C . LEU B 1 262 ? 64.409 54.408 -3.470 1.00 17.08 262 LEU A C 1
ATOM 8580 O O . LEU B 1 262 ? 65.306 54.707 -4.261 1.00 18.42 262 LEU A O 1
ATOM 8596 N N . VAL B 1 263 ? 64.111 55.172 -2.432 1.00 15.30 263 VAL A N 1
ATOM 8597 C CA . VAL B 1 263 ? 64.659 56.519 -2.284 1.00 14.90 263 VAL A CA 1
ATOM 8598 C C . VAL B 1 263 ? 66.002 56.459 -1.564 1.00 14.86 263 VAL A C 1
ATOM 8599 O O . VAL B 1 263 ? 66.149 55.796 -0.528 1.00 14.79 263 VAL A O 1
ATOM 8612 N N . ASN B 1 264 ? 66.982 57.172 -2.107 1.00 15.04 264 ASN A N 1
ATOM 8613 C CA . ASN B 1 264 ? 68.356 57.167 -1.597 1.00 15.32 264 ASN A CA 1
ATOM 8614 C C . ASN B 1 264 ? 68.958 55.759 -1.596 1.00 15.63 264 ASN A C 1
ATOM 8615 O O . ASN B 1 264 ? 69.687 55.374 -0.683 1.00 15.83 264 ASN A O 1
ATOM 8626 N N . SER B 1 265 ? 68.676 54.989 -2.645 1.00 15.98 265 SER A N 1
ATOM 8627 C CA . SER B 1 265 ? 69.083 53.594 -2.753 1.00 17.19 265 SER A CA 1
ATOM 8628 C C . SER B 1 265 ? 69.921 53.366 -4.004 1.00 18.24 265 SER A C 1
ATOM 8629 O O . SER B 1 265 ? 69.599 53.883 -5.080 1.00 17.98 265 SER A O 1
ATOM 8637 N N . SER B 1 266 ? 70.976 52.554 -3.882 1.00 19.29 266 SER A N 1
ATOM 8638 C CA . SER B 1 266 ? 71.795 52.218 -5.035 1.00 19.98 266 SER A CA 1
ATOM 8639 C C . SER B 1 266 ? 71.045 51.380 -6.060 1.00 21.64 266 SER A C 1
ATOM 8640 O O . SER B 1 266 ? 71.518 51.265 -7.195 1.00 25.10 266 SER A O 1
ATOM 8648 N N . LYS B 1 267 ? 69.914 50.779 -5.694 1.00 19.49 267 LYS A N 1
ATOM 8649 C CA . LYS B 1 267 ? 69.056 50.062 -6.630 1.00 21.18 267 LYS A CA 1
ATOM 8650 C C . LYS B 1 267 ? 67.802 50.850 -6.972 1.00 21.29 267 LYS A C 1
ATOM 8651 O O . LYS B 1 267 ? 66.854 50.284 -7.538 1.00 22.85 267 LYS A O 1
ATOM 8670 N N . GLY B 1 268 ? 67.783 52.141 -6.664 1.00 17.55 268 GLY A N 1
ATOM 8671 C CA . GLY B 1 268 ? 66.669 53.020 -6.933 1.00 16.96 268 GLY A CA 1
ATOM 8672 C C . GLY B 1 268 ? 67.139 54.408 -7.313 1.00 17.95 268 GLY A C 1
ATOM 8673 O O . GLY B 1 268 ? 68.023 54.556 -8.164 1.00 19.25 268 GLY A O 1
ATOM 8677 N N . LEU B 1 269 ? 66.549 55.428 -6.698 1.00 15.96 269 LEU A N 1
ATOM 8678 C CA . LEU B 1 269 ? 66.903 56.822 -6.924 1.00 16.18 269 LEU A CA 1
ATOM 8679 C C . LEU B 1 269 ? 67.993 57.256 -5.952 1.00 15.97 269 LEU A C 1
ATOM 8680 O O . LEU B 1 269 ? 67.898 57.010 -4.746 1.00 15.77 269 LEU A O 1
ATOM 8696 N N . ALA B 1 270 ? 69.006 57.956 -6.445 1.00 16.32 270 ALA A N 1
ATOM 8697 C CA . ALA B 1 270 ? 69.986 58.540 -5.541 1.00 16.46 270 ALA A CA 1
ATOM 8698 C C . ALA B 1 270 ? 69.339 59.572 -4.624 1.00 15.97 270 ALA A C 1
ATOM 8699 O O . ALA B 1 270 ? 69.666 59.642 -3.433 1.00 15.94 270 ALA A O 1
ATOM 8706 N N . GLU B 1 271 ? 68.425 60.378 -5.166 1.00 15.92 271 GLU A N 1
ATOM 8707 C CA . GLU B 1 271 ? 67.689 61.408 -4.442 1.00 16.62 271 GLU A CA 1
ATOM 8708 C C . GLU B 1 271 ? 66.276 61.490 -4.999 1.00 15.96 271 GLU A C 1
ATOM 8709 O O . GLU B 1 271 ? 66.008 61.033 -6.108 1.00 17.51 271 GLU A O 1
ATOM 8721 N N . ARG B 1 272 ? 65.366 62.063 -4.216 1.00 15.77 272 ARG A N 1
ATOM 8722 C CA . ARG B 1 272 ? 64.001 62.323 -4.665 1.00 16.07 272 ARG A CA 1
ATOM 8723 C C . ARG B 1 272 ? 63.731 63.813 -4.520 1.00 16.40 272 ARG A C 1
ATOM 8724 O O . ARG B 1 272 ? 63.876 64.367 -3.420 1.00 17.17 272 ARG A O 1
ATOM 8745 N N . HIS B 1 273 ? 63.331 64.456 -5.620 1.00 16.51 273 HIS A N 1
ATOM 8746 C CA . HIS B 1 273 ? 63.000 65.867 -5.601 1.00 17.20 273 HIS A CA 1
ATOM 8747 C C . HIS B 1 273 ? 61.642 66.158 -6.213 1.00 18.18 273 HIS A C 1
ATOM 8748 O O . HIS B 1 273 ? 61.226 67.319 -6.212 1.00 20.78 273 HIS A O 1
ATOM 8763 N N . ASP B 1 274 ? 60.961 65.154 -6.750 1.00 18.11 274 ASP A N 1
ATOM 8764 C CA . ASP B 1 274 ? 59.638 65.334 -7.330 1.00 17.61 274 ASP A CA 1
ATOM 8765 C C . ASP B 1 274 ? 59.063 63.950 -7.584 1.00 17.68 274 ASP A C 1
ATOM 8766 O O . ASP B 1 274 ? 59.813 62.982 -7.770 1.00 17.78 274 ASP A O 1
ATOM 8775 N N . ALA B 1 275 ? 57.726 63.869 -7.616 1.00 17.42 275 ALA A N 1
ATOM 8776 C CA . ALA B 1 275 ? 57.070 62.585 -7.836 1.00 18.10 275 ALA A CA 1
ATOM 8777 C C . ALA B 1 275 ? 57.427 61.980 -9.186 1.00 18.14 275 ALA A C 1
ATOM 8778 O O . ALA B 1 275 ? 57.424 60.751 -9.322 1.00 21.67 275 ALA A O 1
ATOM 8785 N N . SER B 1 276 ? 57.726 62.805 -10.195 1.00 17.68 276 SER A N 1
ATOM 8786 C CA . SER B 1 276 ? 58.098 62.269 -11.499 1.00 18.37 276 SER A CA 1
ATOM 8787 C C . SER B 1 276 ? 59.471 61.610 -11.509 1.00 19.72 276 SER A C 1
ATOM 8788 O O . SER B 1 276 ? 59.807 60.937 -12.487 1.00 20.22 276 SER A O 1
ATOM 8796 N N . ASP B 1 277 ? 60.276 61.775 -10.454 1.00 17.61 277 ASP A N 1
ATOM 8797 C CA . ASP B 1 277 ? 61.628 61.223 -10.476 1.00 17.91 277 ASP A CA 1
ATOM 8798 C C . ASP B 1 277 ? 61.619 59.714 -10.654 1.00 17.39 277 ASP A C 1
ATOM 8799 O O . ASP B 1 277 ? 62.586 59.146 -11.185 1.00 18.34 277 ASP A O 1
ATOM 8808 N N . PHE B 1 278 ? 60.559 59.043 -10.200 1.00 17.65 278 PHE A N 1
ATOM 8809 C CA . PHE B 1 278 ? 60.506 57.593 -10.311 1.00 17.53 278 PHE A CA 1
ATOM 8810 C C . PHE B 1 278 ? 60.451 57.114 -11.764 1.00 17.89 278 PHE A C 1
ATOM 8811 O O . PHE B 1 278 ? 60.666 55.921 -12.004 1.00 19.29 278 PHE A O 1
ATOM 8828 N N A ASP B 1 279 ? 60.173 57.987 -12.730 0.60 17.67 279 ASP A N 1
ATOM 8829 N N B ASP B 1 279 ? 60.176 58.014 -12.726 0.40 18.87 279 ASP A N 1
ATOM 8830 C CA A ASP B 1 279 ? 60.123 57.541 -14.116 0.60 18.15 279 ASP A CA 1
ATOM 8831 C CA B ASP B 1 279 ? 60.175 57.659 -14.148 0.40 18.29 279 ASP A CA 1
ATOM 8832 C C A ASP B 1 279 ? 61.517 57.297 -14.693 0.60 17.98 279 ASP A C 1
ATOM 8833 C C B ASP B 1 279 ? 61.516 57.103 -14.582 0.40 20.98 279 ASP A C 1
ATOM 8834 O O A ASP B 1 279 ? 61.615 56.856 -15.842 0.60 18.52 279 ASP A O 1
ATOM 8835 O O B ASP B 1 279 ? 61.591 56.330 -15.545 0.40 22.38 279 ASP A O 1
ATOM 8852 N N . ALA B 1 280 ? 62.583 57.516 -13.909 1.00 19.83 280 ALA A N 1
ATOM 8853 C CA . ALA B 1 280 ? 63.936 57.163 -14.311 1.00 20.22 280 ALA A CA 1
ATOM 8854 C C . ALA B 1 280 ? 64.247 55.690 -14.101 1.00 20.59 280 ALA A C 1
ATOM 8855 O O . ALA B 1 280 ? 65.255 55.207 -14.631 1.00 23.15 280 ALA A O 1
ATOM 8863 N N . LEU B 1 281 ? 63.431 54.975 -13.352 1.00 18.24 281 LEU A N 1
ATOM 8864 C CA . LEU B 1 281 ? 63.653 53.575 -13.021 1.00 18.56 281 LEU A CA 1
ATOM 8865 C C . LEU B 1 281 ? 62.909 52.677 -13.991 1.00 19.01 281 LEU A C 1
ATOM 8866 O O . LEU B 1 281 ? 61.996 53.112 -14.700 1.00 19.96 281 LEU A O 1
ATOM 8882 N N . PRO B 1 282 ? 63.235 51.391 -14.023 1.00 18.14 282 PRO A N 1
ATOM 8883 C CA . PRO B 1 282 ? 62.370 50.444 -14.725 1.00 19.39 282 PRO A CA 1
ATOM 8884 C C . PRO B 1 282 ? 61.000 50.446 -14.076 1.00 17.84 282 PRO A C 1
ATOM 8885 O O . PRO B 1 282 ? 60.902 50.466 -12.838 1.00 17.32 282 PRO A O 1
ATOM 8896 N N . PRO B 1 283 ? 59.917 50.432 -14.856 1.00 18.04 283 PRO A N 1
ATOM 8897 C CA . PRO B 1 283 ? 58.589 50.550 -14.222 1.00 17.87 283 PRO A CA 1
ATOM 8898 C C . PRO B 1 283 ? 58.275 49.420 -13.275 1.00 17.35 283 PRO A C 1
ATOM 8899 O O . PRO B 1 283 ? 57.489 49.604 -12.334 1.00 17.38 283 PRO A O 1
ATOM 8910 N N . GLU B 1 284 ? 58.878 48.255 -13.479 1.00 17.63 284 GLU A N 1
ATOM 8911 C CA . GLU B 1 284 ? 58.645 47.112 -12.620 1.00 18.99 284 GLU A CA 1
ATOM 8912 C C . GLU B 1 284 ? 59.136 47.358 -11.197 1.00 17.53 284 GLU A C 1
ATOM 8913 O O . GLU B 1 284 ? 58.651 46.708 -10.267 1.00 18.62 284 GLU A O 1
ATOM 8925 N N . SER B 1 285 ? 60.096 48.270 -11.008 1.00 16.95 285 SER A N 1
ATOM 8926 C CA . SER B 1 285 ? 60.599 48.569 -9.668 1.00 16.80 285 SER A CA 1
ATOM 8927 C C . SER B 1 285 ? 59.530 49.161 -8.765 1.00 16.09 285 SER A C 1
ATOM 8928 O O . SER B 1 285 ? 59.650 49.061 -7.540 1.00 16.80 285 SER A O 1
ATOM 8936 N N . LEU B 1 286 ? 58.492 49.779 -9.330 1.00 16.28 286 LEU A N 1
ATOM 8937 C CA . LEU B 1 286 ? 57.414 50.348 -8.536 1.00 16.18 286 LEU A CA 1
ATOM 8938 C C . LEU B 1 286 ? 56.334 49.331 -8.231 1.00 16.23 286 LEU A C 1
ATOM 8939 O O . LEU B 1 286 ? 55.398 49.641 -7.491 1.00 17.08 286 LEU A O 1
ATOM 8955 N N . GLN B 1 287 ? 56.432 48.129 -8.791 1.00 16.40 287 GLN A N 1
ATOM 8956 C CA . GLN B 1 287 ? 55.367 47.142 -8.711 1.00 16.37 287 GLN A CA 1
ATOM 8957 C C . GLN B 1 287 ? 55.734 45.914 -7.900 1.00 17.81 287 GLN A C 1
ATOM 8958 O O . GLN B 1 287 ? 54.835 45.144 -7.548 1.00 19.60 287 GLN A O 1
ATOM 8972 N N . ALA B 1 288 ? 57.015 45.710 -7.595 1.00 17.18 288 ALA A N 1
ATOM 8973 C CA . ALA B 1 288 ? 57.465 44.560 -6.824 1.00 17.55 288 ALA A CA 1
ATOM 8974 C C . ALA B 1 288 ? 58.719 44.965 -6.071 1.00 17.34 288 ALA A C 1
ATOM 8975 O O . ALA B 1 288 ? 59.448 45.866 -6.492 1.00 18.39 288 ALA A O 1
ATOM 8982 N N . ILE B 1 289 ? 58.957 44.287 -4.947 1.00 16.31 289 ILE A N 1
ATOM 8983 C CA . ILE B 1 289 ? 60.122 44.569 -4.114 1.00 16.23 289 ILE A CA 1
ATOM 8984 C C . ILE B 1 289 ? 61.396 44.319 -4.903 1.00 16.71 289 ILE A C 1
ATOM 8985 O O . ILE B 1 289 ? 61.551 43.279 -5.554 1.00 18.63 289 ILE A O 1
ATOM 9001 N N . VAL B 1 290 ? 62.335 45.257 -4.797 1.00 16.60 290 VAL A N 1
ATOM 9002 C CA . VAL B 1 290 ? 63.679 45.137 -5.355 1.00 17.76 290 VAL A CA 1
ATOM 9003 C C . VAL B 1 290 ? 64.632 44.962 -4.180 1.00 17.28 290 VAL A C 1
ATOM 9004 O O . VAL B 1 290 ? 64.684 45.817 -3.286 1.00 17.77 290 VAL A O 1
ATOM 9017 N N . LYS B 1 291 ? 65.390 43.875 -4.169 1.00 17.98 291 LYS A N 1
ATOM 9018 C CA . LYS B 1 291 ? 66.349 43.657 -3.095 1.00 18.32 291 LYS A CA 1
ATOM 9019 C C . LYS B 1 291 ? 67.570 44.543 -3.279 1.00 19.82 291 LYS A C 1
ATOM 9020 O O . LYS B 1 291 ? 68.064 44.721 -4.400 1.00 21.50 291 LYS A O 1
ATOM 9036 N N . GLY B 1 292 ? 68.065 45.094 -2.174 1.00 19.97 292 GLY A N 1
ATOM 9037 C CA . GLY B 1 292 ? 69.245 45.926 -2.218 1.00 20.21 292 GLY A CA 1
ATOM 9038 C C . GLY B 1 292 ? 70.484 45.135 -2.568 1.00 22.86 292 GLY A C 1
ATOM 9039 O O . GLY B 1 292 ? 70.523 43.907 -2.480 1.00 25.44 292 GLY A O 1
ATOM 9043 N N . PHE B 1 293 ? 71.510 45.868 -2.994 1.00 27.64 293 PHE A N 1
ATOM 9044 C CA . PHE B 1 293 ? 72.814 45.292 -3.306 1.00 32.31 293 PHE A CA 1
ATOM 9045 C C . PHE B 1 293 ? 73.370 44.550 -2.091 1.00 44.40 293 PHE A C 1
ATOM 9046 O O . PHE B 1 293 ? 73.268 45.017 -0.954 1.00 40.95 293 PHE A O 1
#

B-factor: mean 23.45, std 12.58, range [9.19, 125.49]

CATH classification: 3.40.30.10 (+1 more: 1.20.1050.10)

InterPro domains:
  IPR004045 Glutathione S-transferase, N-terminal [PF02798] (69-126)
  IPR004045 Glutathione S-transferase, N-terminal [PS50404] (45-132)
  IPR004046 Glutathione S-transferase, C-terminal [PF00043] (181-250)
  IPR010987 Glutathione S-transferase, C-terminal-like [PS50405] (135-273)
  IPR036249 Thioredoxin-like superfamily [SSF52833] (38-129)
  IPR036282 Glutathione S-transferase, C-terminal domain superfamily [SSF47616] (123-253)
  IPR040079 Glutathione transferase family [SFLDS00019] (42-260)

Solvent-accessible surface area: 22064 Å² total; per-residue (Å²): 111,128,27,60,166,49,16,126,132,116,123,89,10,0,26,53,44,42,98,16,49,46,7,62,7,5,61,83,62,145,166,146,32,62,81,28,145,22,33,0,0,0,2,1,33,21,38,28,43,1,17,4,0,1,1,1,0,2,6,0,36,96,95,62,63,85,99,0,44,0,1,0,42,52,10,78,38,106,117,17,38,11,23,18,14,7,0,21,104,15,2,22,5,10,96,18,2,0,0,12,4,95,49,38,133,122,63,46,46,0,0,30,10,1,0,0,0,0,28,0,1,58,87,21,40,38,33,9,40,104,82,43,71,51,29,2,23,0,2,0,1,0,0,2,5,11,14,10,11,18,36,2,13,12,0,0,0,4,0,30,58,69,6,89,90,66,24,48,37,0,1,10,31,4,0,6,25,0,14,18,1,0,17,2,0,17,124,36,2,61,129,14,137,16,0,12,23,114,132,17,12,1,0,0,1,0,0,6,1,24,5,0,24,1,62,51,42,110,20,38,53,125,0,22,53,0,0,8,6,142,93,6,129,66,0,13,90,0,5,12,53,0,9,67,60,81,1,0,22,52,0,44,9,0,3,24,124,181,21,16,65,54,0,46,50,46,72,40,6,120,90,30,74,103,125,33,54,120,85,26,123,174,60,268,149,66,119,28,61,159,42,14,131,129,109,113,83,6,0,27,58,45,36,101,17,45,49,9,65,7,4,64,85,51,148,133,145,32,62,79,26,155,19,34,0,0,0,2,0,44,21,40,25,43,1,9,5,0,1,0,1,0,3,5,0,32,90,97,63,66,84,101,0,42,0,3,0,42,48,10,96,36,105,124,15,22,10,22,5,21,6,0,22,101,9,2,20,4,9,95,18,3,0,0,13,4,98,48,38,133,128,63,47,44,0,0,29,11,0,0,0,0,0,26,0,1,58,84,23,42,39,34,8,38,104,83,43,69,51,28,2,23,0,2,0,0,0,0,1,5,12,14,9,11,18,36,2,12,14,1,0,0,6,0,29,60,70,8,98,122,85,24,55,36,0,0,22,30,4,0,6,26,0,14,19,1,0,16,2,0,18,125,34,5,60,132,18,126,20,0,11,25,107,133,19,13,1,0,0,1,0,0,1,0,22,4,0,10,1,64,32,37,35,18,40,54,125,0,24,56,0,0,8,6,140,92,7,128,70,0,14,84,0,5,39,53,0,29,72,65,61,0,0,15,43,0,14,6,0,3,22,106,93,20,14,67,54,1,52,46,66,75,40,10,121,83,26,81,98,116,12,56,145,59,44,43,109,30,223

Secondary structure (DSSP, 8-state):
-----SS----S--SGGGGGT--SS-S-SB--PPP--SSSEEEEE-SSHHHHHHHHHHHHHHHTT-GGG-EEEEE--TTTTGGGBHHHHHH-TT--S-EEEE-SSSS-EEEESHHHHHHHHHHHHT-SS-SSSHHHHHHHHHHHHHHHHHIIIIIIIIIIIIISSS--HHHHHHHHHHHHHHHHHHHHHHTT-SBTTBSS--HHHHHHHHHHHHHHTT-SSTTHHHHTTGGG-HHHHHHHHHHHT-HHHHHHTTBT-TTSBS-BSSGGGGGGS-GGGGTS-----/----SS----S--SGGGTTT--SS-S-SB--PPP--SSSEEEEE-SSHHHHHHHHHHHHHHHTT-GGG-EEEEE--GGGTGGGBHHHHHH-TT--S-EEEE-SSSS-EEEESHHHHHHHHHHHHT-SS-SSSHHHHHHHHHHHHHHHHHIIIIIIIIIIIIISSS--HHHHHHHHHHHHHHHHHHHHHHTT-SBTTBSS--HHHHHHHHHHHHHHTT-SSTTHHHHTTGGG-HHHHHHHHHHHT-HHHHHHTTBT-TTSBS-BSSGGGGGGS-GGGGSPPP---